Protein AF-A0A4V1C6K8-F1 (afdb_monomer)

Structure (mmCIF, N/CA/C/O backbone):
data_AF-A0A4V1C6K8-F1
#
_entry.id   AF-A0A4V1C6K8-F1
#
loop_
_atom_site.group_PDB
_atom_site.id
_atom_site.type_symbol
_atom_site.label_atom_id
_atom_site.label_alt_id
_atom_site.label_comp_id
_atom_site.label_asym_id
_atom_site.label_entity_id
_atom_site.label_seq_id
_atom_site.pdbx_PDB_ins_code
_atom_site.Cartn_x
_atom_site.Cartn_y
_atom_site.Cartn_z
_atom_site.occupancy
_atom_site.B_iso_or_equiv
_atom_site.auth_seq_id
_atom_site.auth_comp_id
_atom_site.auth_asym_id
_atom_site.auth_atom_id
_atom_site.pdbx_PDB_model_num
ATOM 1 N N . MET A 1 1 ? -23.315 -20.788 32.330 1.00 31.44 1 MET A N 1
ATOM 2 C CA . MET A 1 1 ? -22.504 -19.556 32.264 1.00 31.44 1 MET A CA 1
ATOM 3 C C . MET A 1 1 ? -21.170 -19.835 32.943 1.00 31.44 1 MET A C 1
ATOM 5 O O . MET A 1 1 ? -21.114 -19.847 34.163 1.00 31.44 1 MET A O 1
ATOM 9 N N . LYS A 1 2 ? -20.136 -20.215 32.187 1.00 25.20 2 LYS A N 1
ATOM 10 C CA . LYS A 1 2 ? -18.790 -20.486 32.715 1.00 25.20 2 LYS A CA 1
ATOM 11 C C . LYS A 1 2 ? -17.788 -19.683 31.887 1.00 25.20 2 LYS A C 1
ATOM 13 O O . LYS A 1 2 ? -17.737 -19.878 30.680 1.00 25.20 2 LYS A O 1
ATOM 18 N N . ASN A 1 3 ? -17.074 -18.797 32.579 1.00 26.44 3 ASN A N 1
ATOM 19 C CA . ASN A 1 3 ? -15.791 -18.166 32.264 1.00 26.44 3 ASN A CA 1
ATOM 20 C C . ASN A 1 3 ? -15.519 -17.837 30.789 1.00 26.44 3 ASN A C 1
ATOM 22 O O . ASN A 1 3 ? -14.914 -18.626 30.067 1.00 26.44 3 ASN A O 1
ATOM 26 N N . ILE A 1 4 ? -15.875 -16.614 30.398 1.00 30.98 4 ILE A N 1
ATOM 27 C CA . ILE A 1 4 ? -15.108 -15.877 29.389 1.00 30.98 4 ILE A CA 1
ATOM 28 C C . ILE A 1 4 ? -13.794 -15.484 30.089 1.00 30.98 4 ILE A C 1
ATOM 30 O O . ILE A 1 4 ? -13.875 -14.956 31.202 1.00 30.98 4 ILE A O 1
ATOM 34 N N . PRO A 1 5 ? -12.605 -15.786 29.537 1.00 31.00 5 PRO A N 1
ATOM 35 C CA . PRO A 1 5 ? -11.350 -15.312 30.107 1.00 31.00 5 PRO A CA 1
ATOM 36 C C . PRO A 1 5 ? -11.390 -13.787 30.18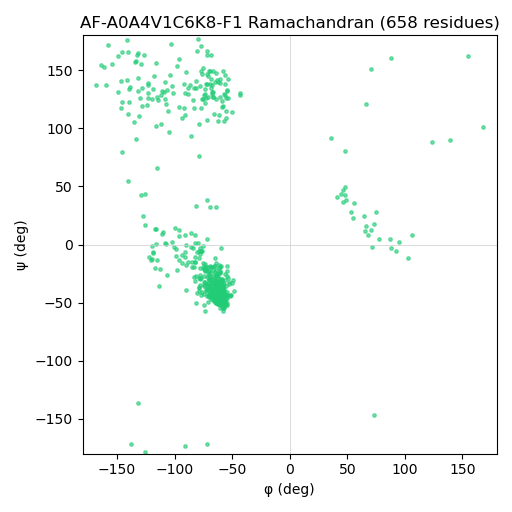1 1.00 31.00 5 PRO A C 1
ATOM 38 O O . PRO A 1 5 ? -11.749 -13.122 29.210 1.00 31.00 5 PRO A O 1
ATOM 41 N N . SER A 1 6 ? -11.078 -13.243 31.351 1.00 34.66 6 SER A N 1
ATOM 42 C CA . SER A 1 6 ? -10.993 -11.808 31.563 1.00 34.66 6 SER A CA 1
ATOM 43 C C . SER A 1 6 ? -9.959 -11.204 30.617 1.00 34.66 6 SER A C 1
ATOM 45 O O . SER A 1 6 ? -8.796 -11.615 30.607 1.00 34.66 6 SER A O 1
ATOM 47 N N . ALA A 1 7 ? -10.391 -10.229 29.815 1.00 37.03 7 ALA A N 1
ATOM 48 C CA . ALA A 1 7 ? -9.500 -9.399 29.021 1.00 37.03 7 ALA A CA 1
ATOM 49 C C . ALA A 1 7 ? -8.510 -8.729 29.981 1.00 37.03 7 ALA A C 1
ATOM 51 O O . ALA A 1 7 ? -8.875 -7.845 30.760 1.00 37.03 7 ALA A O 1
ATOM 52 N N . ARG A 1 8 ? -7.255 -9.186 29.996 1.00 40.00 8 ARG A N 1
ATOM 53 C CA . ARG A 1 8 ? -6.224 -8.529 30.800 1.00 40.00 8 ARG A CA 1
ATOM 54 C C . ARG A 1 8 ? -5.971 -7.156 30.176 1.00 40.00 8 ARG A C 1
ATOM 56 O O . ARG A 1 8 ? -5.646 -7.105 28.993 1.00 40.00 8 ARG A O 1
ATOM 63 N N . PRO A 1 9 ? -5.957 -6.052 30.937 1.00 46.31 9 PRO A N 1
ATOM 64 C CA . PRO A 1 9 ? -5.436 -4.777 30.443 1.00 46.31 9 PRO A CA 1
ATOM 65 C C . PRO A 1 9 ? -3.894 -4.805 30.324 1.00 46.31 9 PRO A C 1
ATOM 67 O O . PRO A 1 9 ? -3.211 -3.852 30.666 1.00 46.31 9 PRO A O 1
ATOM 70 N N . ALA A 1 10 ? -3.281 -5.909 29.895 1.00 61.94 10 ALA A N 1
ATOM 71 C CA . ALA A 1 10 ? -1.832 -6.118 29.965 1.00 61.94 10 ALA A CA 1
ATOM 72 C C . ALA A 1 10 ? -1.034 -5.465 28.819 1.00 61.94 10 ALA A C 1
ATOM 74 O O . ALA A 1 10 ? 0.181 -5.611 28.789 1.00 61.94 10 ALA A O 1
ATOM 75 N N . THR A 1 11 ? -1.685 -4.752 27.896 1.00 85.75 11 THR A N 1
ATOM 76 C CA . THR A 1 11 ? -1.041 -4.225 26.679 1.00 85.75 11 THR A CA 1
ATOM 77 C C . THR A 1 11 ? -0.628 -2.755 26.755 1.00 85.75 11 THR A C 1
ATOM 79 O O . THR A 1 11 ? -0.024 -2.262 25.807 1.00 85.75 11 THR A O 1
ATOM 82 N N . GLN A 1 12 ? -0.934 -2.045 27.851 1.00 93.44 12 GLN A N 1
ATOM 83 C CA . GLN A 1 12 ? -0.450 -0.672 28.027 1.00 93.44 12 GLN A CA 1
ATOM 84 C C . GLN A 1 12 ? 1.072 -0.676 28.178 1.00 93.44 12 GLN A C 1
ATOM 86 O O . GLN A 1 12 ? 1.595 -1.372 29.052 1.00 93.44 12 GLN A O 1
ATOM 91 N N . ALA A 1 13 ? 1.763 0.116 27.363 1.00 93.81 13 ALA A N 1
ATOM 92 C CA . ALA A 1 13 ? 3.201 0.304 27.477 1.00 93.81 13 ALA A CA 1
ATOM 93 C C . ALA A 1 13 ? 3.577 1.069 28.760 1.00 93.81 13 ALA A C 1
ATOM 95 O O . ALA A 1 13 ? 2.744 1.719 29.398 1.00 93.81 13 ALA A O 1
ATOM 96 N N . GLU A 1 14 ? 4.854 1.004 29.145 1.00 93.75 14 GLU A N 1
ATOM 97 C CA . GLU A 1 14 ? 5.368 1.673 30.352 1.00 93.75 14 GLU A CA 1
ATOM 98 C C . GLU A 1 14 ? 5.187 3.198 30.313 1.00 93.75 14 GLU A C 1
ATOM 100 O O . GLU A 1 14 ? 4.964 3.825 31.349 1.00 93.75 14 GLU A O 1
ATOM 105 N N . ASP A 1 15 ? 5.226 3.785 29.116 1.00 93.94 15 ASP A N 1
ATOM 106 C CA . ASP A 1 15 ? 4.991 5.209 28.872 1.00 93.94 15 ASP A CA 1
ATOM 107 C C . ASP A 1 15 ? 3.499 5.588 28.849 1.00 93.94 15 ASP A C 1
ATOM 109 O O . ASP A 1 15 ? 3.160 6.747 28.624 1.00 93.94 15 ASP A O 1
ATOM 113 N N . GLY A 1 16 ? 2.604 4.622 29.068 1.00 96.06 16 GLY A N 1
ATOM 114 C CA . GLY A 1 16 ? 1.159 4.801 29.070 1.00 96.06 16 GLY A CA 1
ATOM 115 C C . GLY A 1 16 ? 0.476 4.663 27.709 1.00 96.06 16 GLY A C 1
ATOM 116 O O . GLY A 1 16 ? -0.753 4.748 27.673 1.00 96.06 16 GLY A O 1
ATOM 117 N N . SER A 1 17 ? 1.222 4.456 26.621 1.00 95.62 17 SER A N 1
ATOM 118 C CA . SER A 1 17 ? 0.681 4.371 25.259 1.00 95.62 17 SER A CA 1
ATOM 119 C C . SER A 1 17 ? 0.089 2.996 24.919 1.00 95.62 17 SER A C 1
ATOM 121 O O . SER A 1 17 ? 0.313 1.995 25.607 1.00 95.62 17 SER A O 1
ATOM 123 N N . TRP A 1 18 ? -0.658 2.954 23.813 1.00 94.31 18 TRP A N 1
ATOM 124 C CA . TRP A 1 18 ? -1.015 1.730 23.092 1.00 94.31 18 TRP A CA 1
ATOM 125 C C . TRP A 1 18 ? -0.704 1.880 21.608 1.00 94.31 18 TRP A C 1
ATOM 127 O O . TRP A 1 18 ? -0.731 2.986 21.075 1.00 94.31 18 TRP A O 1
ATOM 137 N N . ALA A 1 19 ? -0.493 0.741 20.941 1.00 89.56 19 ALA A N 1
ATOM 138 C CA . ALA A 1 19 ? -0.381 0.641 19.485 1.00 89.56 19 ALA A CA 1
ATOM 139 C C . ALA A 1 19 ? 0.703 1.552 18.871 1.00 89.56 19 ALA A C 1
ATOM 141 O O . ALA A 1 19 ? 0.539 2.082 17.771 1.00 89.56 19 ALA A O 1
ATOM 142 N N . TYR A 1 20 ? 1.820 1.734 19.584 1.00 89.62 20 TYR A N 1
ATOM 143 C CA . TYR A 1 20 ? 2.997 2.396 19.032 1.00 89.62 20 TYR A CA 1
ATOM 144 C C . TYR A 1 20 ? 3.434 1.708 17.732 1.00 89.62 20 TYR A C 1
ATOM 146 O O . TYR A 1 20 ? 3.556 0.483 17.684 1.00 89.62 20 TYR A O 1
ATOM 154 N N . HIS A 1 21 ? 3.707 2.507 16.701 1.00 90.62 21 HIS A N 1
ATOM 155 C CA . HIS A 1 21 ? 4.254 2.031 15.439 1.00 90.62 21 HIS A CA 1
ATOM 156 C C . HIS A 1 21 ? 5.449 2.903 15.022 1.00 90.62 21 HIS A C 1
ATOM 158 O O . HIS A 1 21 ? 5.326 4.131 15.014 1.00 90.62 21 HIS A O 1
ATOM 164 N N . PRO A 1 22 ? 6.597 2.313 14.635 1.00 87.69 22 PRO A N 1
ATOM 165 C CA . PRO A 1 22 ? 7.805 3.078 14.320 1.00 87.69 22 PRO A CA 1
ATOM 166 C C . PRO A 1 22 ? 7.653 3.973 13.082 1.00 87.69 22 PRO A C 1
ATOM 168 O O . PRO A 1 22 ? 8.285 5.022 13.006 1.00 87.69 22 PRO A O 1
ATOM 171 N N . GLN A 1 23 ? 6.797 3.588 12.129 1.00 87.75 23 GLN A N 1
ATOM 172 C CA . GLN A 1 23 ? 6.580 4.338 10.883 1.00 87.75 23 GLN A CA 1
ATOM 173 C C . GLN A 1 23 ? 5.332 5.235 10.903 1.00 87.75 23 GLN A C 1
ATOM 175 O O . GLN A 1 23 ? 5.140 6.020 9.978 1.00 87.75 23 GLN A O 1
ATOM 180 N N . SER A 1 24 ? 4.462 5.127 11.918 1.00 92.00 24 SER A N 1
ATOM 181 C CA . SER A 1 24 ? 3.248 5.951 11.981 1.00 92.00 24 SER A CA 1
ATOM 182 C C . SER A 1 24 ? 2.855 6.309 13.408 1.00 92.00 24 SER A C 1
ATOM 184 O O . SER A 1 24 ? 2.496 5.450 14.212 1.00 92.00 24 SER A O 1
ATOM 186 N N . LYS A 1 25 ? 2.855 7.610 13.707 1.00 93.88 25 LYS A N 1
ATOM 187 C CA . LYS A 1 25 ? 2.428 8.126 15.014 1.00 93.88 25 LYS A CA 1
ATOM 188 C C . LYS A 1 25 ? 0.905 8.148 15.134 1.00 93.88 25 LYS A C 1
ATOM 190 O O . LYS A 1 25 ? 0.391 8.010 16.242 1.00 93.88 25 LYS A O 1
ATOM 195 N N . THR A 1 26 ? 0.188 8.244 14.010 1.00 93.62 26 THR A N 1
ATOM 196 C CA . THR A 1 26 ? -1.281 8.155 13.952 1.00 93.62 26 THR A CA 1
ATOM 197 C C . THR A 1 26 ? -1.823 6.916 14.672 1.00 93.62 26 T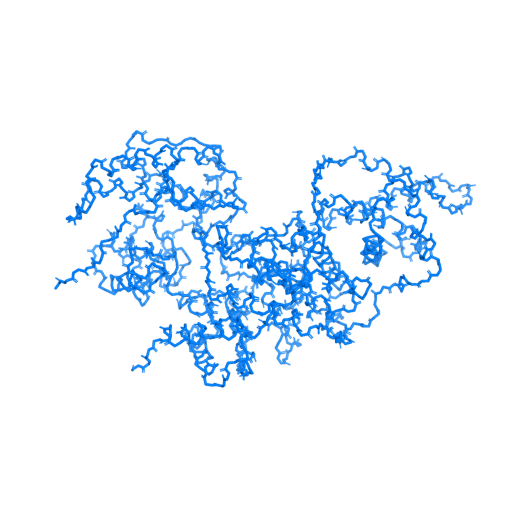HR A C 1
ATOM 199 O O . THR A 1 26 ? -2.772 7.038 15.447 1.00 93.62 26 THR A O 1
ATOM 202 N N . THR A 1 27 ? -1.204 5.743 14.485 1.00 92.12 27 THR A N 1
ATOM 203 C CA . THR A 1 27 ? -1.633 4.497 15.145 1.00 92.12 27 THR A CA 1
ATOM 204 C C . THR A 1 27 ? -1.569 4.612 16.670 1.00 92.12 27 THR A C 1
ATOM 206 O O . THR A 1 27 ? -2.526 4.248 17.355 1.00 92.12 27 THR A O 1
ATOM 209 N N . GLY A 1 28 ? -0.483 5.187 17.196 1.00 94.12 28 GLY A N 1
ATOM 210 C CA . GLY A 1 28 ? -0.308 5.404 18.632 1.00 94.12 28 GLY A CA 1
ATOM 211 C C . GLY A 1 28 ? -1.340 6.377 19.200 1.00 94.12 28 GLY A C 1
ATOM 212 O O . GLY A 1 28 ? -1.968 6.087 20.223 1.00 94.12 28 GLY A O 1
ATOM 213 N N . VAL A 1 29 ? -1.573 7.498 18.503 1.00 95.56 29 VAL A N 1
ATOM 214 C CA . VAL A 1 29 ? -2.556 8.516 18.909 1.00 95.56 29 VAL A CA 1
ATOM 215 C C . VAL A 1 29 ? -3.951 7.901 19.008 1.00 95.56 29 VAL A C 1
ATOM 217 O O . VAL A 1 29 ? -4.614 8.046 20.036 1.00 95.56 29 VAL A O 1
ATOM 220 N N . LEU A 1 30 ? -4.383 7.180 17.970 1.00 95.06 30 LEU A N 1
ATOM 221 C CA . LEU A 1 30 ? -5.696 6.536 17.930 1.00 95.06 30 LEU A CA 1
ATOM 222 C C . LEU A 1 30 ? -5.828 5.440 18.993 1.00 95.06 30 LEU A C 1
ATOM 224 O O . LEU A 1 30 ? -6.807 5.432 19.741 1.00 95.06 30 LEU A O 1
ATOM 228 N N . GLY A 1 31 ? -4.831 4.556 19.103 1.00 94.88 31 GLY A N 1
ATOM 229 C CA . GLY A 1 31 ? -4.826 3.470 20.082 1.00 94.88 31 GLY A CA 1
ATOM 230 C C . GLY A 1 31 ? -4.859 3.982 21.522 1.00 94.88 31 GLY A C 1
ATOM 231 O O . GLY A 1 31 ? -5.659 3.514 22.333 1.00 94.88 31 GLY A O 1
ATOM 232 N N . THR A 1 32 ? -4.048 4.995 21.830 1.00 97.19 32 THR A N 1
ATOM 233 C CA . THR A 1 32 ? -3.975 5.588 23.172 1.00 97.19 32 THR A CA 1
ATOM 234 C C . THR A 1 32 ? -5.249 6.361 23.515 1.00 97.19 32 THR A C 1
ATOM 236 O O . THR A 1 32 ? -5.759 6.224 24.627 1.00 97.19 32 THR A O 1
ATOM 239 N N . ALA A 1 33 ? -5.813 7.127 22.573 1.00 97.12 33 ALA A N 1
ATOM 240 C CA . ALA A 1 33 ? -7.071 7.843 22.786 1.00 97.12 33 ALA A CA 1
ATOM 241 C C . ALA A 1 33 ? -8.250 6.886 23.024 1.00 97.12 33 ALA A C 1
ATOM 243 O O . ALA A 1 33 ? -9.024 7.085 23.963 1.00 97.12 33 ALA A O 1
ATOM 244 N N . ALA A 1 34 ? -8.365 5.822 22.222 1.00 96.44 34 ALA A N 1
ATOM 245 C CA . ALA A 1 34 ? -9.405 4.810 22.385 1.00 96.44 34 ALA A CA 1
ATOM 246 C C . ALA A 1 34 ? -9.254 4.037 23.708 1.00 96.44 34 ALA A C 1
ATOM 248 O O . ALA A 1 34 ? -10.234 3.872 24.438 1.00 96.44 34 ALA A O 1
ATOM 249 N N . GLY A 1 35 ? -8.029 3.623 24.057 1.00 96.19 35 GLY A N 1
ATOM 250 C CA . GLY A 1 35 ? -7.730 2.950 25.324 1.00 96.19 35 GLY A CA 1
ATOM 251 C C . GLY A 1 35 ? -8.043 3.822 26.543 1.00 96.19 35 GLY A C 1
ATOM 252 O O . GLY A 1 35 ? -8.692 3.363 27.485 1.00 96.19 35 GLY A O 1
ATOM 253 N N . LEU A 1 36 ? -7.662 5.103 26.506 1.00 97.75 36 LEU A N 1
ATOM 254 C CA . LEU A 1 36 ? -7.988 6.074 27.552 1.00 97.75 36 LEU A CA 1
ATOM 255 C C . LEU A 1 36 ? -9.506 6.245 27.715 1.00 97.75 36 LEU A C 1
ATOM 257 O O . LEU A 1 36 ? -10.004 6.201 28.840 1.00 97.75 36 LEU A O 1
ATOM 261 N N . LEU A 1 37 ? -10.245 6.393 26.610 1.00 97.56 37 LEU A N 1
ATOM 262 C CA . LEU A 1 37 ? -11.702 6.543 26.639 1.00 97.56 37 LEU A CA 1
ATOM 263 C C . LEU A 1 37 ? -12.382 5.308 27.244 1.00 97.56 37 LEU A C 1
ATOM 265 O O . LEU A 1 37 ? -13.271 5.443 28.087 1.00 97.56 37 LEU A O 1
ATOM 269 N N . ALA A 1 38 ? -11.938 4.110 26.856 1.00 95.56 38 ALA A N 1
ATOM 270 C CA . ALA A 1 38 ? -12.448 2.857 27.401 1.00 95.56 38 ALA A CA 1
ATOM 271 C C . ALA A 1 38 ? -12.204 2.750 28.916 1.00 95.56 38 ALA A C 1
ATOM 273 O O . ALA A 1 38 ? -13.120 2.401 29.660 1.00 95.56 38 ALA A O 1
ATOM 274 N N . LEU A 1 39 ? -11.004 3.107 29.395 1.00 95.75 39 LEU A N 1
ATOM 275 C CA . LEU A 1 39 ? -10.683 3.091 30.826 1.00 95.75 39 LEU A CA 1
ATOM 276 C C . LEU A 1 39 ? -11.490 4.122 31.625 1.00 95.75 39 LEU A C 1
ATOM 278 O O . LEU A 1 39 ? -11.949 3.803 32.722 1.00 95.75 39 LEU A O 1
ATOM 282 N N . LEU A 1 40 ? -11.689 5.332 31.092 1.00 96.62 40 LEU A N 1
ATOM 283 C CA . LEU A 1 40 ? -12.519 6.363 31.728 1.00 96.62 40 LEU A CA 1
ATOM 284 C C . LEU A 1 40 ? -13.968 5.889 31.887 1.00 96.62 40 LEU A C 1
ATOM 286 O O . LEU A 1 40 ? -14.522 5.959 32.987 1.00 96.62 40 LEU A O 1
ATOM 290 N N . LYS A 1 41 ? -14.555 5.337 30.819 1.00 94.75 41 LYS A N 1
ATOM 291 C CA . LYS A 1 41 ? -15.912 4.774 30.853 1.00 94.75 41 LYS A CA 1
ATOM 292 C C . LYS A 1 41 ? -16.013 3.594 31.818 1.00 94.75 41 LYS A C 1
ATOM 294 O O . LYS A 1 41 ? -16.924 3.568 32.638 1.00 94.75 41 LYS A O 1
ATOM 299 N N . HIS A 1 42 ? -15.054 2.670 31.791 1.00 93.75 42 HIS A N 1
ATOM 300 C CA . HIS A 1 42 ? -15.034 1.523 32.700 1.00 93.75 42 HIS A CA 1
ATOM 301 C C . HIS A 1 42 ? -14.890 1.935 34.175 1.00 93.75 42 HIS A C 1
ATOM 303 O O . HIS A 1 42 ? -15.542 1.368 35.047 1.00 93.75 42 HIS A O 1
ATOM 309 N N . LEU A 1 43 ? -14.075 2.951 34.482 1.00 94.00 43 LEU A N 1
ATOM 310 C CA . LEU A 1 43 ? -13.939 3.461 35.850 1.00 94.00 43 LEU A CA 1
ATOM 311 C C . LEU A 1 43 ? -15.256 4.049 36.383 1.00 94.00 43 LEU A C 1
ATOM 313 O O . LEU A 1 43 ? -15.534 3.944 37.579 1.00 94.00 43 LEU A O 1
ATOM 317 N N . LYS A 1 44 ? -16.040 4.683 35.506 1.00 93.25 44 LYS A N 1
ATOM 318 C CA . LYS A 1 44 ? -17.357 5.250 35.817 1.00 93.25 44 LYS A CA 1
ATOM 319 C C . LYS A 1 44 ? -18.421 4.158 35.955 1.00 93.25 44 LYS A C 1
ATOM 321 O O . LYS A 1 44 ? -19.214 4.198 36.892 1.00 93.25 44 LYS A O 1
ATOM 326 N N . GLU A 1 45 ? -18.397 3.174 35.059 1.00 92.75 45 GLU A N 1
ATOM 327 C CA . GLU A 1 45 ? -19.351 2.067 34.978 1.00 92.75 45 GLU A CA 1
ATOM 328 C C . GLU A 1 45 ? -18.605 0.728 34.799 1.00 92.75 45 GLU A C 1
ATOM 330 O O . GLU A 1 45 ? -18.333 0.296 33.679 1.00 92.75 45 GLU A O 1
ATOM 335 N N . PRO A 1 46 ? -18.251 0.034 35.898 1.00 86.56 46 PRO A N 1
ATOM 336 C CA . PRO A 1 46 ? -17.397 -1.154 35.830 1.00 86.56 46 PRO A CA 1
ATOM 337 C C . PRO A 1 46 ? -18.111 -2.435 35.367 1.00 86.56 46 PRO A C 1
ATOM 339 O O . PRO A 1 46 ? -17.450 -3.447 35.164 1.00 86.56 46 PRO A O 1
ATOM 342 N N . PHE A 1 47 ? -19.444 -2.428 35.225 1.00 83.31 47 PHE A N 1
ATOM 343 C CA . PHE A 1 47 ? -20.264 -3.562 34.751 1.00 83.31 47 PHE A CA 1
ATOM 344 C C . PHE A 1 47 ? -19.912 -4.934 35.360 1.00 83.31 47 PHE A C 1
ATOM 346 O O . PHE A 1 47 ? -19.867 -5.946 34.671 1.00 83.31 47 PHE A O 1
ATOM 353 N N . GLN A 1 48 ? -19.685 -4.974 36.676 1.00 83.38 48 GLN A N 1
ATOM 354 C CA . GLN A 1 48 ? -19.308 -6.181 37.431 1.00 83.38 48 GLN A CA 1
ATOM 355 C C . GLN A 1 48 ? -17.934 -6.790 37.076 1.00 83.38 48 GLN A C 1
ATOM 357 O O . GLN A 1 48 ? -17.611 -7.882 37.542 1.00 83.38 48 GLN A O 1
ATOM 362 N N . ILE A 1 49 ? -17.100 -6.086 36.308 1.00 81.88 49 ILE A N 1
ATOM 363 C CA . ILE A 1 49 ? -15.727 -6.485 35.989 1.00 81.88 49 ILE A CA 1
ATOM 364 C C . ILE A 1 49 ? -14.796 -5.831 37.018 1.00 81.88 49 ILE A C 1
ATOM 366 O O . ILE A 1 49 ? -14.611 -4.616 37.021 1.00 81.88 49 ILE A O 1
ATOM 370 N N . TYR A 1 50 ? -14.226 -6.640 37.916 1.00 81.50 50 TYR A N 1
ATOM 371 C CA . TYR A 1 50 ? -13.395 -6.169 39.038 1.00 81.50 50 TYR A CA 1
ATOM 372 C C . TYR A 1 50 ? -12.012 -6.827 39.093 1.00 81.50 50 TYR A C 1
ATOM 374 O O . TYR A 1 50 ? -11.335 -6.764 40.119 1.00 81.50 50 TYR A O 1
ATOM 382 N N . ASP A 1 51 ? -11.581 -7.448 37.993 1.00 83.69 51 ASP A N 1
ATOM 383 C CA . ASP A 1 51 ? -10.286 -8.135 37.907 1.00 83.69 51 ASP A CA 1
ATOM 384 C C . ASP A 1 51 ? -9.098 -7.189 38.143 1.00 83.69 51 ASP A C 1
ATOM 386 O O . ASP A 1 51 ? -8.025 -7.616 38.569 1.00 83.69 51 ASP A O 1
ATOM 390 N N . VAL A 1 52 ? -9.293 -5.888 37.898 1.00 86.00 52 VAL A N 1
ATOM 391 C CA . VAL A 1 52 ? -8.308 -4.835 38.149 1.00 86.00 52 VAL A CA 1
ATOM 392 C C . VAL A 1 52 ? -8.891 -3.784 39.084 1.00 86.00 52 VAL A C 1
ATOM 394 O O . VAL A 1 52 ? -9.990 -3.275 38.880 1.00 86.00 52 VAL A O 1
ATOM 397 N N . SER A 1 53 ? -8.134 -3.442 40.130 1.00 91.31 53 SER A N 1
ATOM 398 C CA . SER A 1 53 ? -8.580 -2.465 41.126 1.00 91.31 53 SER A CA 1
ATOM 399 C C . SER A 1 53 ? -8.774 -1.072 40.520 1.00 91.31 53 SER A C 1
ATOM 401 O O . SER A 1 53 ? -8.001 -0.637 39.665 1.00 91.31 53 SER A O 1
ATOM 403 N N . SER A 1 54 ? -9.736 -0.305 41.039 1.00 92.31 54 SER A N 1
ATOM 404 C CA . SER A 1 54 ? -9.982 1.069 40.581 1.00 92.31 54 SER A CA 1
ATOM 405 C C . SER A 1 54 ? -8.761 1.987 40.729 1.00 92.31 54 SER A C 1
ATOM 407 O O . SER A 1 54 ? -8.596 2.910 39.938 1.00 92.31 54 SER A O 1
ATOM 409 N N . ASN A 1 55 ? -7.887 1.743 41.713 1.00 95.00 55 ASN A N 1
ATOM 410 C CA . ASN A 1 55 ? -6.642 2.502 41.878 1.00 95.00 55 ASN A CA 1
ATOM 411 C C . ASN A 1 55 ? -5.660 2.243 40.732 1.00 95.00 55 ASN A C 1
ATOM 413 O O . ASN A 1 55 ? -5.049 3.179 40.221 1.00 95.00 55 ASN A O 1
ATOM 417 N N . GLU A 1 56 ? -5.546 0.988 40.302 1.00 94.00 56 GLU A N 1
ATOM 418 C CA . GLU A 1 56 ? -4.717 0.622 39.156 1.00 94.00 56 GLU A CA 1
ATOM 419 C C . GLU A 1 56 ? -5.290 1.207 37.857 1.00 94.00 56 GLU A C 1
ATOM 421 O O . GLU A 1 56 ? -4.550 1.795 37.074 1.00 94.00 56 GLU A O 1
ATOM 426 N N . ILE A 1 57 ? -6.614 1.169 37.667 1.00 94.50 57 ILE A N 1
ATOM 427 C CA . ILE A 1 57 ? -7.269 1.834 36.528 1.00 94.50 57 ILE A CA 1
ATOM 428 C C . ILE A 1 57 ? -6.983 3.346 36.522 1.00 94.50 57 ILE A C 1
ATOM 430 O O . ILE A 1 57 ? -6.594 3.890 35.491 1.00 94.50 57 ILE A O 1
ATOM 434 N N . ARG A 1 58 ? -7.085 4.032 37.672 1.00 96.12 58 ARG A N 1
ATOM 435 C CA . ARG A 1 58 ? -6.748 5.466 37.789 1.00 96.12 58 ARG A CA 1
ATOM 436 C C . ARG A 1 58 ? -5.290 5.758 37.435 1.00 96.12 58 ARG A C 1
ATOM 438 O O . ARG A 1 58 ? -5.023 6.738 36.744 1.00 96.12 58 ARG A O 1
ATOM 445 N N . LYS A 1 59 ? -4.353 4.913 37.874 1.00 96.56 59 LYS A N 1
ATOM 446 C CA . LYS A 1 59 ? -2.930 5.037 37.521 1.00 96.56 59 LYS A CA 1
ATOM 447 C C . LYS A 1 59 ? -2.726 4.934 36.007 1.00 96.56 59 LYS A C 1
ATOM 449 O O . LYS A 1 59 ? -2.027 5.757 35.423 1.00 96.56 59 LYS A O 1
ATOM 454 N N . ARG A 1 60 ? -3.370 3.958 35.371 1.00 96.38 60 ARG A N 1
ATOM 455 C CA . ARG A 1 60 ? -3.298 3.724 33.922 1.00 96.38 60 ARG A CA 1
ATOM 456 C C . ARG A 1 60 ? -3.900 4.868 33.115 1.00 96.38 60 ARG A C 1
ATOM 458 O O . ARG A 1 60 ? -3.298 5.279 32.128 1.00 96.38 60 ARG A O 1
ATOM 465 N N . ILE A 1 61 ? -5.023 5.425 33.573 1.00 97.44 61 ILE A N 1
ATOM 466 C CA . ILE A 1 61 ? -5.639 6.641 33.015 1.00 97.44 61 ILE A CA 1
ATOM 467 C C . ILE A 1 61 ? -4.668 7.823 33.086 1.00 97.44 61 ILE A C 1
ATOM 469 O O . ILE A 1 61 ? -4.509 8.536 32.097 1.00 97.44 61 ILE A O 1
ATOM 473 N N . ALA A 1 62 ? -3.994 8.026 34.223 1.00 97.38 62 ALA A N 1
ATOM 474 C CA . ALA A 1 62 ? -3.037 9.120 34.380 1.00 97.38 62 ALA A CA 1
ATOM 475 C C . ALA A 1 62 ? -1.851 8.990 33.406 1.00 97.38 62 ALA A C 1
ATOM 477 O O . ALA A 1 62 ? -1.516 9.959 32.726 1.00 97.38 62 ALA A O 1
ATOM 478 N N . LEU A 1 63 ? -1.273 7.789 33.281 1.00 97.88 63 LEU A N 1
ATOM 479 C CA . LEU A 1 63 ? -0.191 7.512 32.327 1.00 97.88 63 LEU A CA 1
ATOM 480 C C . LEU A 1 63 ? -0.644 7.714 30.875 1.00 97.88 63 LEU A C 1
ATOM 482 O O . LEU A 1 63 ? 0.016 8.411 30.112 1.00 97.88 63 LEU A O 1
ATOM 486 N N . ALA A 1 64 ? -1.804 7.166 30.509 1.00 98.00 64 ALA A N 1
ATOM 487 C CA . ALA A 1 64 ? -2.377 7.295 29.172 1.00 98.00 64 ALA A CA 1
ATOM 488 C C . ALA A 1 64 ? -2.677 8.750 28.795 1.00 98.00 64 ALA A C 1
ATOM 490 O O . ALA A 1 64 ? -2.449 9.160 27.661 1.00 98.00 64 ALA A O 1
ATOM 491 N N . THR A 1 65 ? -3.162 9.540 29.753 1.00 97.81 65 THR A N 1
ATOM 492 C CA . THR A 1 65 ? -3.445 10.966 29.560 1.00 97.81 65 THR A CA 1
ATOM 493 C C . THR A 1 65 ? -2.174 11.742 29.234 1.00 97.81 65 THR A C 1
ATOM 495 O O . THR A 1 65 ? -2.176 12.558 28.313 1.00 97.81 65 THR A O 1
ATOM 498 N N . GLU A 1 66 ? -1.093 11.497 29.976 1.00 96.94 66 GLU A N 1
ATOM 499 C CA . GLU A 1 66 ? 0.186 12.164 29.728 1.00 96.94 66 GLU A CA 1
ATOM 500 C C . GLU A 1 66 ? 0.797 11.712 28.399 1.00 96.94 66 GLU A C 1
ATOM 502 O O . GLU A 1 66 ? 1.183 12.542 27.575 1.00 96.94 66 GLU A O 1
ATOM 507 N N . SER A 1 67 ? 0.775 10.404 28.138 1.00 97.38 67 SER A N 1
ATOM 508 C CA . SER A 1 67 ? 1.227 9.829 26.872 1.00 97.38 67 SER A CA 1
ATOM 509 C C . SER A 1 67 ? 0.496 10.436 25.676 1.00 97.38 67 SER A C 1
ATOM 511 O O . SER A 1 67 ? 1.131 10.900 24.731 1.00 97.38 67 SER A O 1
ATOM 513 N N . LEU A 1 68 ? -0.838 10.517 25.728 1.00 97.75 68 LEU A N 1
ATOM 514 C CA . LEU A 1 68 ? -1.645 11.070 24.643 1.00 97.75 68 LEU A CA 1
ATOM 515 C C . LEU A 1 68 ? -1.303 12.540 24.366 1.00 97.75 68 LEU A C 1
ATOM 517 O O . LEU A 1 68 ? -1.219 12.933 23.204 1.00 97.75 68 LEU A O 1
ATOM 521 N N . LYS A 1 69 ? -1.057 13.354 25.401 1.00 96.50 69 LYS A N 1
ATOM 522 C CA . LYS A 1 69 ? -0.626 14.752 25.223 1.00 96.50 69 LYS A CA 1
ATOM 523 C C . LYS A 1 69 ? 0.713 14.841 24.493 1.00 96.50 69 LYS A C 1
ATOM 525 O O . LYS A 1 69 ? 0.842 15.632 23.559 1.00 96.50 69 LYS A O 1
ATOM 530 N N . ILE A 1 70 ? 1.685 14.015 24.886 1.00 96.56 70 ILE A N 1
ATOM 531 C CA . ILE A 1 70 ? 3.006 13.950 24.246 1.00 96.56 70 ILE A CA 1
ATOM 532 C C . ILE A 1 70 ? 2.875 13.490 22.792 1.00 96.56 70 ILE A C 1
ATOM 534 O O . ILE A 1 70 ? 3.476 14.086 21.897 1.00 96.56 70 ILE A O 1
ATOM 538 N N . GLN A 1 71 ? 2.076 12.455 22.539 1.00 96.75 71 GLN A N 1
ATOM 539 C CA . GLN A 1 71 ? 1.859 11.926 21.196 1.00 96.75 71 GLN A CA 1
ATOM 540 C C . GLN A 1 71 ? 1.194 12.962 20.287 1.00 96.75 71 GLN A C 1
ATOM 542 O O . GLN A 1 71 ? 1.710 13.218 19.204 1.00 96.75 71 GLN A O 1
ATOM 547 N N . LEU A 1 72 ? 0.125 13.626 20.744 1.00 96.44 72 LEU A N 1
ATOM 548 C CA . LEU A 1 72 ? -0.545 14.694 19.996 1.00 96.44 72 LEU A CA 1
ATOM 549 C C . LEU A 1 72 ? 0.403 15.859 19.688 1.00 96.44 72 LEU A C 1
ATOM 551 O O . LEU A 1 72 ? 0.409 16.357 18.564 1.00 96.44 72 LEU A O 1
ATOM 555 N N . HIS A 1 73 ? 1.229 16.279 20.652 1.00 96.06 73 HIS A N 1
ATOM 556 C CA . HIS A 1 73 ? 2.202 17.354 20.440 1.00 96.06 73 HIS A CA 1
ATOM 557 C C . HIS A 1 73 ? 3.226 17.012 19.347 1.00 96.06 73 HIS A C 1
ATOM 559 O O . HIS A 1 73 ? 3.613 17.883 18.572 1.00 96.06 73 HIS A O 1
ATOM 565 N N . ASN A 1 74 ? 3.629 15.743 19.265 1.00 95.25 74 ASN A N 1
ATOM 566 C CA . ASN A 1 74 ? 4.630 15.254 18.318 1.00 95.25 74 ASN A CA 1
ATOM 567 C C . ASN A 1 74 ? 4.030 14.653 17.034 1.00 95.25 74 ASN A C 1
ATOM 569 O O . ASN A 1 74 ? 4.769 14.057 16.244 1.00 95.25 74 ASN A O 1
ATOM 573 N N . TRP A 1 75 ? 2.715 14.764 16.832 1.00 94.69 75 TRP A N 1
ATOM 574 C CA . TRP A 1 75 ? 2.010 14.131 15.722 1.00 94.69 75 TRP A CA 1
ATOM 575 C C . TRP A 1 75 ? 2.195 14.918 14.419 1.00 94.69 75 TRP A C 1
ATOM 577 O O . TRP A 1 75 ? 1.575 15.960 14.210 1.00 94.69 75 TRP A O 1
ATOM 587 N N . ASP A 1 76 ? 3.058 14.411 13.538 1.00 92.06 76 ASP A N 1
ATOM 588 C CA . ASP A 1 76 ? 3.469 15.056 12.283 1.00 92.06 76 ASP A CA 1
ATOM 589 C C . ASP A 1 76 ? 3.125 14.246 11.021 1.00 92.06 76 ASP A C 1
ATOM 591 O O . ASP A 1 76 ? 3.260 14.760 9.912 1.00 92.06 76 ASP A O 1
ATOM 595 N N . ASP A 1 77 ? 2.630 13.013 11.161 1.00 91.50 77 ASP A N 1
ATOM 596 C CA . ASP A 1 77 ? 2.308 12.126 10.036 1.00 91.50 77 ASP A CA 1
ATOM 597 C C . ASP A 1 77 ? 0.811 12.074 9.688 1.00 91.50 77 ASP A C 1
ATOM 599 O O . ASP A 1 77 ? 0.446 11.446 8.694 1.00 91.50 77 ASP A O 1
ATOM 603 N N . ALA A 1 78 ? -0.038 12.779 10.444 1.00 86.69 78 ALA A N 1
ATOM 604 C CA . ALA A 1 78 ? -1.502 12.763 10.370 1.00 86.69 78 ALA A CA 1
ATOM 605 C C . ALA A 1 78 ? -2.086 12.915 8.952 1.00 86.69 78 ALA A C 1
ATOM 607 O O . ALA A 1 78 ? -3.064 12.264 8.590 1.00 86.69 78 ALA A O 1
ATOM 608 N N . GLN A 1 79 ? -1.482 13.787 8.139 1.00 83.75 79 GLN A N 1
ATOM 609 C CA . GLN A 1 79 ? -1.922 14.057 6.766 1.00 83.75 79 GLN A CA 1
ATOM 610 C C . GLN A 1 79 ? -1.287 13.112 5.737 1.00 83.75 79 GLN A C 1
ATOM 612 O O . GLN A 1 79 ? -1.727 13.073 4.593 1.00 83.75 79 GLN A O 1
ATOM 617 N N . SER A 1 80 ? -0.228 12.397 6.122 1.00 80.19 80 SER A N 1
ATOM 618 C CA . SER A 1 80 ? 0.644 11.656 5.208 1.00 80.19 80 SER A CA 1
ATOM 619 C C . SER A 1 80 ? 0.458 10.140 5.249 1.00 80.19 80 SER A C 1
ATOM 621 O O . SER A 1 80 ? 0.729 9.492 4.243 1.00 80.19 80 SER A O 1
ATOM 623 N N . THR A 1 81 ? 0.001 9.577 6.375 1.00 75.62 81 THR A N 1
ATOM 624 C CA . THR A 1 81 ? -0.217 8.126 6.542 1.00 75.62 81 THR A CA 1
ATOM 625 C C . THR A 1 81 ? -1.652 7.684 6.237 1.00 75.62 81 THR A C 1
ATOM 627 O O . THR A 1 81 ? -1.897 6.492 6.131 1.00 75.62 81 THR A O 1
ATOM 630 N N . ASN A 1 82 ? -2.579 8.635 6.036 1.00 76.50 82 ASN A N 1
ATOM 631 C CA . ASN A 1 82 ? -3.951 8.455 5.521 1.00 76.50 82 ASN A CA 1
ATOM 632 C C . ASN A 1 82 ? -4.719 7.221 6.052 1.00 76.50 82 ASN A C 1
ATOM 634 O O . ASN A 1 82 ? -5.420 6.557 5.289 1.00 76.50 82 ASN A O 1
ATOM 638 N N . HIS A 1 83 ? -4.598 6.924 7.353 1.00 87.69 83 HIS A N 1
ATOM 639 C CA . HIS A 1 83 ? -5.339 5.837 8.009 1.00 87.69 83 HIS A CA 1
ATOM 640 C C . HIS A 1 83 ? -6.854 6.001 7.824 1.00 87.69 83 HIS A C 1
ATOM 642 O O . HIS A 1 83 ? -7.373 7.123 7.822 1.00 87.69 83 HIS A O 1
ATOM 648 N N . ILE A 1 84 ? -7.575 4.882 7.699 1.00 87.38 84 ILE A N 1
ATOM 649 C CA . ILE A 1 84 ? -9.008 4.873 7.381 1.00 87.38 84 ILE A CA 1
ATOM 650 C C . ILE A 1 84 ? -9.786 5.670 8.427 1.00 87.38 84 ILE A C 1
ATOM 652 O O . ILE A 1 84 ? -9.840 5.317 9.604 1.00 87.38 84 ILE A O 1
ATOM 656 N N . GLY A 1 85 ? -10.453 6.730 7.970 1.00 87.19 85 GLY A N 1
ATOM 657 C CA . GLY A 1 85 ? -11.356 7.523 8.795 1.00 87.19 85 GLY A CA 1
ATOM 658 C C . GLY A 1 85 ? -10.658 8.374 9.853 1.00 87.19 85 GLY A C 1
ATOM 659 O O . GLY A 1 85 ? -11.350 8.913 10.715 1.00 87.19 85 GLY A O 1
ATOM 660 N N . VAL A 1 86 ? -9.330 8.546 9.801 1.00 90.75 86 VAL A N 1
ATOM 661 C CA . VAL A 1 86 ? -8.584 9.387 10.755 1.00 90.75 86 VAL A CA 1
ATOM 662 C C . VAL A 1 86 ? -9.170 10.799 10.859 1.00 90.75 86 VAL A C 1
ATOM 664 O O . VAL A 1 86 ? -9.210 11.376 11.947 1.00 90.75 86 VAL A O 1
ATOM 667 N N . GLU A 1 87 ? -9.696 11.336 9.752 1.00 90.69 87 GLU A N 1
ATOM 668 C CA . GLU A 1 87 ? -10.300 12.663 9.697 1.00 90.69 87 GLU A CA 1
ATOM 669 C C . GLU A 1 87 ? -11.628 12.779 10.453 1.00 90.69 87 GLU A C 1
ATOM 671 O O . GLU A 1 87 ? -12.024 13.893 10.768 1.00 90.69 87 GLU A O 1
ATOM 676 N N . ILE A 1 88 ? -12.310 11.668 10.758 1.00 93.00 88 ILE A N 1
ATOM 677 C CA . ILE A 1 88 ? -13.584 11.649 11.502 1.00 93.00 88 ILE A CA 1
ATOM 678 C C . ILE A 1 88 ? -13.465 10.981 12.872 1.00 93.00 88 ILE A C 1
ATOM 680 O O . ILE A 1 88 ? -14.091 11.446 13.827 1.00 93.00 88 ILE A O 1
ATOM 684 N N . ILE A 1 89 ? -12.647 9.933 12.992 1.00 94.62 89 ILE A N 1
ATOM 685 C CA . ILE A 1 89 ? -12.459 9.166 14.224 1.00 94.62 89 ILE A CA 1
ATOM 686 C C . ILE A 1 89 ? -11.686 10.010 15.234 1.00 94.62 89 ILE A C 1
ATOM 688 O O . ILE A 1 89 ? -12.154 10.167 16.358 1.00 94.62 89 ILE A O 1
ATOM 692 N N . THR A 1 90 ? -10.559 10.618 14.845 1.00 93.81 90 THR A N 1
ATOM 693 C CA . THR A 1 90 ? -9.722 11.365 15.797 1.00 93.81 90 THR A CA 1
ATOM 694 C C . THR A 1 90 ? -10.459 12.548 16.431 1.00 93.81 90 THR A C 1
ATOM 696 O O . THR A 1 90 ? -10.495 12.612 17.661 1.00 93.81 90 THR A O 1
ATOM 699 N N . PRO A 1 91 ? -11.102 13.463 15.670 1.00 94.50 91 PRO A N 1
ATOM 700 C CA . PRO A 1 91 ? -11.850 14.566 16.280 1.00 94.50 91 PRO A CA 1
ATOM 701 C C . PRO A 1 91 ? -12.971 14.082 17.201 1.00 94.50 91 PRO A C 1
ATOM 703 O O . PRO A 1 91 ? -13.216 14.681 18.246 1.00 94.50 91 PRO A O 1
ATOM 706 N N . SER A 1 92 ? -13.636 12.984 16.833 1.00 95.69 92 SER A N 1
ATOM 707 C CA . SER A 1 92 ? -14.739 12.429 17.618 1.00 95.69 92 SER A CA 1
ATOM 708 C C . SER A 1 92 ? -14.234 11.785 18.914 1.00 95.69 92 SER A C 1
ATOM 710 O O . SER A 1 92 ? -14.766 12.090 19.976 1.00 95.69 92 SER A O 1
ATOM 712 N N . LEU A 1 93 ? -13.149 11.001 18.868 1.00 95.75 93 LEU A N 1
ATOM 713 C CA . LEU A 1 93 ? -12.503 10.431 20.057 1.00 95.75 93 LEU A CA 1
ATOM 714 C C . LEU A 1 93 ? -12.047 11.512 21.040 1.00 95.75 93 LEU A C 1
ATOM 716 O O . LEU A 1 93 ? -12.310 11.392 22.236 1.00 95.75 93 LEU A O 1
ATOM 720 N N . LEU A 1 94 ? -11.402 12.578 20.552 1.00 96.06 94 LEU A N 1
ATOM 721 C CA . LEU A 1 94 ? -10.989 13.692 21.409 1.00 96.06 94 LEU A CA 1
ATOM 722 C C . LEU A 1 94 ? -12.206 14.375 22.046 1.00 96.06 94 LEU A C 1
ATOM 724 O O . LEU A 1 94 ? -12.206 14.596 23.252 1.00 96.06 94 LEU A O 1
ATOM 728 N N . ALA A 1 95 ? -13.275 14.620 21.283 1.00 95.75 95 ALA A N 1
ATOM 729 C CA . ALA A 1 95 ? -14.510 15.180 21.828 1.00 95.75 95 ALA A CA 1
ATOM 730 C C . ALA A 1 95 ? -15.151 14.272 22.897 1.00 95.75 95 ALA A C 1
ATOM 732 O O . ALA A 1 95 ? -15.641 14.773 23.907 1.00 95.75 95 ALA A O 1
ATOM 733 N N . TYR A 1 96 ? -15.130 12.947 22.718 1.00 97.12 96 TYR A N 1
ATOM 734 C CA . TYR A 1 96 ? -15.642 12.004 23.720 1.00 97.12 96 TYR A CA 1
ATOM 735 C C . TYR A 1 96 ? -14.796 12.003 24.997 1.00 97.12 96 TYR A C 1
ATOM 737 O O . TYR A 1 96 ? -15.347 11.960 26.094 1.00 97.12 96 TYR A O 1
ATOM 745 N N . LEU A 1 97 ? -13.470 12.110 24.882 1.00 97.75 97 LEU A N 1
ATOM 746 C CA . LEU A 1 97 ? -12.583 12.257 26.040 1.00 97.75 97 LEU A CA 1
ATOM 747 C C . LEU A 1 97 ? -12.885 13.538 26.829 1.00 97.75 97 LEU A C 1
ATOM 749 O O . LEU A 1 97 ? -13.005 13.491 28.050 1.00 97.75 97 LEU A O 1
ATOM 753 N N . GLU A 1 98 ? -13.070 14.664 26.136 1.00 96.12 98 GLU A N 1
ATOM 754 C CA . GLU A 1 98 ? -13.417 15.950 26.756 1.00 96.12 98 GLU A CA 1
ATOM 755 C C . GLU A 1 98 ? -14.791 15.945 27.450 1.00 96.12 98 GLU A C 1
ATOM 757 O O . GLU A 1 98 ? -15.015 16.742 28.368 1.00 96.12 98 GLU A O 1
ATOM 762 N N . GLN A 1 99 ? -15.705 15.068 27.012 1.00 95.19 99 GLN A N 1
ATOM 763 C CA . GLN A 1 99 ? -17.014 14.838 27.634 1.00 95.19 99 GLN A CA 1
ATOM 764 C C . GLN A 1 99 ? -16.927 13.956 28.886 1.00 95.19 99 GLN A C 1
ATOM 766 O O . GLN A 1 99 ? -17.671 14.194 29.837 1.00 95.19 99 GLN A O 1
ATOM 771 N N . GLU A 1 100 ? -16.048 12.948 28.905 1.00 95.19 100 GLU A N 1
ATOM 772 C CA . GLU A 1 100 ? -15.876 12.073 30.075 1.00 95.19 100 GLU A CA 1
ATOM 773 C C . GLU A 1 100 ? -15.047 12.726 31.192 1.00 95.19 100 GLU A C 1
ATOM 775 O O . GLU A 1 100 ? -15.292 12.450 32.367 1.00 95.19 100 GLU A O 1
ATOM 780 N N . ASP A 1 101 ? -14.110 13.621 30.862 1.00 93.69 101 ASP A N 1
ATOM 781 C CA . ASP A 1 101 ? -13.366 14.420 31.842 1.00 93.69 101 ASP A CA 1
ATOM 782 C C . ASP A 1 101 ? -13.162 15.860 31.346 1.00 93.69 101 ASP A C 1
ATOM 784 O O . ASP A 1 101 ? -12.399 16.137 30.420 1.00 93.69 101 ASP A O 1
ATOM 788 N N . ALA A 1 102 ? -13.817 16.811 32.020 1.00 90.50 102 ALA A N 1
ATOM 789 C CA . ALA A 1 102 ? -13.758 18.231 31.682 1.00 90.50 102 ALA A CA 1
ATOM 790 C C . ALA A 1 102 ? -12.355 18.856 31.830 1.00 90.50 102 ALA A C 1
ATOM 792 O O . ALA A 1 102 ? -12.123 19.945 31.302 1.00 90.50 102 ALA A O 1
ATOM 793 N N . ASN A 1 103 ? -11.428 18.193 32.533 1.00 91.06 103 ASN A N 1
ATOM 794 C CA . ASN A 1 103 ? -10.037 18.634 32.658 1.00 91.06 103 ASN A CA 1
ATOM 795 C C . ASN A 1 103 ? -9.175 18.218 31.460 1.00 91.06 103 ASN A C 1
ATOM 797 O O . ASN A 1 103 ? -8.075 18.747 31.284 1.00 91.06 103 ASN A O 1
ATOM 801 N N . LEU A 1 104 ? -9.647 17.281 30.634 1.00 93.25 104 LEU A N 1
ATOM 802 C CA . LEU A 1 104 ? -8.983 16.935 29.387 1.00 93.25 104 LEU A CA 1
ATOM 803 C C . LEU A 1 104 ? -9.294 18.018 28.363 1.00 93.25 104 LEU A C 1
ATOM 805 O O . LEU A 1 104 ? -10.447 18.255 28.023 1.00 93.25 104 LEU A O 1
ATOM 809 N N . ARG A 1 105 ? -8.257 18.706 27.894 1.00 90.00 105 ARG A N 1
ATOM 810 C CA . ARG A 1 105 ? -8.318 19.640 26.770 1.00 90.00 105 ARG A CA 1
ATOM 811 C C . ARG A 1 105 ? -7.075 19.445 25.932 1.00 90.00 105 ARG A C 1
ATOM 813 O O . ARG A 1 105 ? -5.969 19.368 26.474 1.00 90.00 105 ARG A O 1
ATOM 820 N N . PHE A 1 106 ? -7.264 19.375 24.623 1.00 89.38 106 PHE A N 1
ATOM 821 C CA . PHE A 1 106 ? -6.185 19.063 23.698 1.00 89.38 106 PHE A CA 1
ATOM 822 C C . PHE A 1 106 ? -5.887 20.260 22.800 1.00 89.38 106 PHE A C 1
ATOM 824 O O . PHE A 1 106 ? -6.760 20.785 22.112 1.00 89.38 106 PHE A O 1
ATOM 831 N N . GLN A 1 107 ? -4.625 20.683 22.810 1.00 88.81 107 GLN A N 1
ATOM 832 C CA . GLN A 1 107 ? -4.074 21.644 21.862 1.00 88.81 107 GLN A CA 1
ATOM 833 C C . GLN A 1 107 ? -2.785 21.062 21.307 1.00 88.81 107 GLN A C 1
ATOM 835 O O . GLN A 1 107 ? -1.907 20.658 22.071 1.00 88.81 107 GLN A O 1
ATOM 840 N N . PHE A 1 108 ? -2.684 20.983 19.985 1.00 94.44 108 PHE A N 1
ATOM 841 C CA . PHE A 1 108 ? -1.556 20.331 19.333 1.00 94.44 108 PHE A CA 1
ATOM 842 C C . PHE A 1 108 ? -1.318 20.870 17.916 1.00 94.44 108 PHE A C 1
ATOM 844 O O . PHE A 1 108 ? -2.258 21.364 17.287 1.00 94.44 108 PHE A O 1
ATOM 851 N N . PRO A 1 109 ? -0.084 20.777 17.382 1.00 95.38 109 PRO A N 1
ATOM 852 C CA . PRO A 1 109 ? 0.278 21.414 16.112 1.00 95.38 109 PRO A CA 1
ATOM 853 C C . PRO A 1 109 ? -0.598 21.004 14.917 1.00 95.38 109 PRO A C 1
ATOM 855 O O . PRO A 1 109 ? -0.978 21.852 14.111 1.00 95.38 109 PRO A O 1
ATOM 858 N N . ALA A 1 110 ? -0.974 19.724 14.820 1.00 91.56 110 ALA A N 1
ATOM 859 C CA . ALA A 1 110 ? -1.764 19.196 13.703 1.00 91.56 110 ALA A CA 1
ATOM 860 C C . ALA A 1 110 ? -3.275 19.512 13.773 1.00 91.56 110 ALA A C 1
ATOM 862 O O . ALA A 1 110 ? -4.018 19.171 12.850 1.00 91.56 110 ALA A O 1
ATOM 863 N N . GLN A 1 111 ? -3.758 20.171 14.833 1.00 92.12 111 GLN A N 1
ATOM 864 C CA . GLN A 1 111 ? -5.192 20.333 15.104 1.00 92.12 111 GLN A CA 1
ATOM 865 C C . GLN A 1 111 ? -5.947 21.058 13.982 1.00 92.12 111 GLN A C 1
ATOM 867 O O . GLN A 1 111 ? -6.998 20.593 13.548 1.00 92.12 111 GLN A O 1
ATOM 872 N N . ALA A 1 112 ? -5.403 22.163 13.462 1.00 92.25 112 ALA A N 1
ATOM 873 C CA . ALA A 1 112 ? -6.045 22.923 12.386 1.00 92.25 112 ALA A CA 1
ATOM 874 C C . ALA A 1 112 ? -6.133 22.124 11.072 1.00 92.25 112 ALA A C 1
ATOM 876 O O . ALA A 1 112 ? -7.124 22.217 10.347 1.00 92.25 112 ALA A O 1
ATOM 877 N N . ALA A 1 113 ? -5.111 21.318 10.773 1.00 92.00 113 ALA A N 1
ATOM 878 C CA . ALA A 1 113 ? -5.090 20.468 9.588 1.00 92.00 113 ALA A CA 1
ATOM 879 C C . ALA A 1 113 ? -6.131 19.342 9.686 1.00 92.00 113 ALA A C 1
ATOM 881 O O . ALA A 1 113 ? -6.899 19.137 8.744 1.00 92.00 113 ALA A O 1
ATOM 882 N N . ILE A 1 114 ? -6.208 18.674 10.842 1.00 92.31 114 ILE A N 1
ATOM 883 C CA . ILE A 1 114 ? -7.222 17.652 11.122 1.00 92.31 114 ILE A CA 1
ATOM 884 C C . ILE A 1 114 ? -8.633 18.244 11.077 1.00 92.31 114 ILE A C 1
ATOM 886 O O . ILE A 1 114 ? -9.504 17.663 10.435 1.00 92.31 114 ILE A O 1
ATOM 890 N N . GLN A 1 115 ? -8.857 19.423 11.668 1.00 92.56 115 GLN A N 1
ATOM 891 C CA . GLN A 1 115 ? -10.160 20.091 11.615 1.00 92.56 115 GLN A CA 1
ATOM 892 C C . GLN A 1 115 ? -10.572 20.413 10.175 1.00 92.56 115 GLN A C 1
ATOM 894 O O . GLN A 1 115 ? -11.706 20.160 9.786 1.00 92.56 115 GLN A O 1
ATOM 899 N N . LYS A 1 116 ? -9.640 20.885 9.339 1.00 92.75 116 LYS A N 1
ATOM 900 C CA . LYS A 1 116 ? -9.910 21.124 7.916 1.00 92.75 116 LYS A CA 1
ATOM 901 C C . LYS A 1 116 ? -10.303 19.839 7.176 1.00 92.75 116 LYS A C 1
ATOM 903 O O . LYS A 1 116 ? -11.204 19.874 6.340 1.00 92.75 116 LYS A O 1
ATOM 908 N N . MET A 1 117 ? -9.631 18.717 7.453 1.00 91.12 117 MET A N 1
ATOM 909 C CA . MET A 1 117 ? -9.974 17.412 6.867 1.00 91.12 117 MET A CA 1
ATOM 910 C C . MET A 1 117 ? -11.356 16.938 7.333 1.00 91.12 117 MET A C 1
ATOM 912 O O . MET A 1 117 ? -12.149 16.479 6.509 1.00 91.12 117 MET A O 1
ATOM 916 N N . TYR A 1 118 ? -11.650 17.106 8.624 1.00 92.19 118 TYR A N 1
ATOM 917 C CA . TYR A 1 118 ? -12.949 16.818 9.221 1.00 92.19 118 TYR A CA 1
ATOM 918 C C . TYR A 1 118 ? -14.063 17.640 8.565 1.00 92.19 118 TYR A C 1
ATOM 920 O O . TYR A 1 118 ? -15.025 17.064 8.064 1.00 92.19 118 TYR A O 1
ATOM 928 N N . ASP A 1 119 ? -13.915 18.966 8.488 1.00 92.62 119 ASP A N 1
ATOM 929 C CA . ASP A 1 119 ? -14.917 19.867 7.909 1.00 92.62 119 ASP A CA 1
ATOM 930 C C . ASP A 1 119 ? -15.173 19.535 6.435 1.00 92.62 119 ASP A C 1
ATOM 932 O O . ASP A 1 119 ? -16.322 19.448 6.000 1.00 92.62 119 ASP A O 1
ATOM 936 N N . ALA A 1 120 ? -14.108 19.278 5.667 1.00 90.31 120 ALA A N 1
ATOM 937 C CA . ALA A 1 120 ? -14.225 18.872 4.271 1.00 90.31 120 ALA A CA 1
ATOM 938 C C . ALA A 1 120 ? -15.028 17.569 4.130 1.00 90.31 120 ALA A C 1
ATOM 940 O O . ALA A 1 120 ? -15.947 17.502 3.311 1.00 90.31 120 ALA A O 1
ATOM 941 N N . LYS A 1 121 ? -14.735 16.554 4.953 1.00 87.44 121 LYS A N 1
ATOM 942 C CA . LYS A 1 121 ? -15.439 15.265 4.927 1.00 87.44 121 LYS A CA 1
ATOM 943 C C . LYS A 1 121 ? -16.895 15.402 5.368 1.00 87.44 121 LYS A C 1
ATOM 945 O O . LYS A 1 121 ? -17.797 14.916 4.689 1.00 87.44 121 LYS A O 1
ATOM 950 N N . MET A 1 122 ? -17.126 16.089 6.481 1.00 89.06 122 MET A N 1
ATOM 951 C CA . MET A 1 122 ? -18.446 16.225 7.087 1.00 89.06 122 MET A CA 1
ATOM 952 C C . MET A 1 122 ? -19.365 17.165 6.311 1.00 89.06 122 MET A C 1
ATOM 954 O O . MET A 1 122 ? -20.576 16.990 6.373 1.00 89.06 122 MET A O 1
ATOM 958 N N . SER A 1 123 ? -18.828 18.091 5.509 1.00 89.88 123 SER A N 1
ATOM 959 C CA . SER A 1 123 ? -19.637 18.913 4.595 1.00 89.88 123 SER A CA 1
ATOM 960 C C . SER A 1 123 ? -20.380 18.091 3.531 1.00 89.88 123 SER A C 1
ATOM 962 O O . SER A 1 123 ? -21.423 18.513 3.033 1.00 89.88 123 SER A O 1
ATOM 964 N N . LEU A 1 124 ? -19.854 16.906 3.198 1.00 85.25 124 LEU A N 1
ATOM 965 C CA . LEU A 1 124 ? -20.452 15.961 2.253 1.00 85.25 124 LEU A CA 1
ATOM 966 C C . LEU A 1 124 ? -21.276 14.874 2.951 1.00 85.25 124 LEU A C 1
ATOM 968 O O . LEU A 1 124 ? -22.031 14.154 2.293 1.00 85.25 124 LEU A O 1
ATOM 972 N N . PHE A 1 125 ? -21.129 14.741 4.268 1.00 85.69 125 PHE A N 1
ATOM 973 C CA . PHE A 1 125 ? -21.826 13.735 5.047 1.00 85.69 125 PHE A CA 1
ATOM 974 C C . PHE A 1 125 ? -23.284 14.136 5.256 1.00 85.69 125 PHE A C 1
ATOM 976 O O . PHE A 1 125 ? -23.592 15.199 5.793 1.00 85.69 125 PHE A O 1
ATOM 983 N N . LYS A 1 126 ? -24.184 13.238 4.866 1.00 87.12 126 LYS A N 1
ATOM 984 C CA . LYS A 1 126 ? -25.607 13.319 5.176 1.00 87.12 126 LYS A CA 1
ATOM 985 C C . LYS A 1 126 ? -26.003 12.025 5.882 1.00 87.12 126 LYS A C 1
ATOM 987 O O . LYS A 1 126 ? -25.825 10.967 5.272 1.00 87.12 126 LYS A O 1
ATOM 992 N N . PRO A 1 127 ? -26.507 12.075 7.131 1.00 88.25 127 PRO A N 1
ATOM 993 C CA . PRO A 1 127 ? -26.950 10.885 7.856 1.00 88.25 127 PRO A CA 1
ATOM 994 C C . PRO A 1 127 ? -27.896 10.000 7.042 1.00 88.25 127 PRO A C 1
ATOM 996 O O . PRO A 1 127 ? -27.842 8.781 7.143 1.00 88.25 127 PRO A O 1
ATOM 999 N N . GLU A 1 128 ? -28.717 10.602 6.182 1.00 89.06 128 GLU A N 1
ATOM 1000 C CA . GLU A 1 128 ? -29.665 9.906 5.316 1.00 89.06 128 GLU A CA 1
ATOM 1001 C C . GLU A 1 128 ? -28.998 8.842 4.442 1.00 89.06 128 GLU A C 1
ATOM 1003 O O . GLU A 1 128 ? -29.573 7.772 4.278 1.00 89.06 128 GLU A O 1
ATOM 1008 N N . TYR A 1 129 ? -27.771 9.079 3.962 1.00 85.19 129 TYR A N 1
ATOM 1009 C CA . TYR A 1 129 ? -27.033 8.107 3.150 1.00 85.19 129 TYR A CA 1
ATOM 1010 C C . TYR A 1 129 ? -26.641 6.849 3.937 1.00 85.19 129 TYR A C 1
ATOM 1012 O O . TYR A 1 129 ? -26.499 5.783 3.347 1.00 85.19 129 TYR A O 1
ATOM 1020 N N . LEU A 1 130 ? -26.475 6.952 5.261 1.00 87.62 130 LEU A N 1
ATOM 1021 C CA . LEU A 1 130 ? -26.265 5.789 6.129 1.00 87.62 130 LEU A CA 1
ATOM 1022 C C . LEU A 1 130 ? -27.564 5.036 6.417 1.00 87.62 130 LEU A C 1
ATOM 1024 O O . LEU A 1 130 ? -27.506 3.879 6.804 1.00 87.62 130 LEU A O 1
ATOM 1028 N N . TYR A 1 131 ? -28.729 5.659 6.254 1.00 90.75 131 TYR A N 1
ATOM 1029 C CA . TYR A 1 131 ? -30.014 5.002 6.512 1.00 90.75 131 TYR A CA 1
ATOM 1030 C C . TYR A 1 131 ? -30.595 4.321 5.268 1.00 90.75 131 TYR A C 1
ATOM 1032 O O . TYR A 1 131 ? -31.629 3.657 5.345 1.00 90.75 131 TYR A O 1
ATOM 1040 N N . GLU A 1 132 ? -29.965 4.502 4.107 1.00 80.56 132 GLU A N 1
ATOM 1041 C CA . GLU A 1 132 ? -30.307 3.770 2.893 1.00 80.56 132 GLU A CA 1
ATOM 1042 C C . GLU A 1 132 ? -29.893 2.292 3.016 1.00 80.56 132 GLU A C 1
ATOM 1044 O O . GLU A 1 132 ? -28.887 1.963 3.635 1.00 80.56 132 GLU A O 1
ATOM 1049 N N . GLN A 1 133 ? -30.628 1.381 2.365 1.00 65.31 133 GLN A N 1
ATOM 1050 C CA . GLN A 1 133 ? -30.314 -0.062 2.368 1.00 65.31 133 GLN A CA 1
ATOM 1051 C C . GLN A 1 133 ? -29.070 -0.440 1.536 1.00 65.31 133 GLN A C 1
ATOM 1053 O O . GLN A 1 133 ? -28.766 -1.621 1.357 1.00 65.31 133 GLN A O 1
ATOM 1058 N N . LYS A 1 134 ? -28.354 0.546 0.989 1.00 71.19 134 LYS A N 1
ATOM 1059 C CA . LYS A 1 134 ? -27.110 0.323 0.252 1.00 71.19 134 LYS A CA 1
ATOM 1060 C C . LYS A 1 134 ? -25.945 0.293 1.229 1.00 71.19 134 LYS A C 1
ATOM 1062 O O . LYS A 1 134 ? -25.859 1.141 2.108 1.00 71.19 134 LYS A O 1
ATOM 1067 N N . VAL A 1 135 ? -25.028 -0.650 1.026 1.00 71.69 135 VAL A N 1
ATOM 1068 C CA . VAL A 1 135 ? -23.780 -0.724 1.793 1.00 71.69 135 VAL A CA 1
ATOM 1069 C C . VAL A 1 135 ? -23.027 0.600 1.658 1.00 71.69 135 VAL A C 1
ATOM 1071 O O . VAL A 1 135 ? -22.799 1.082 0.548 1.00 71.69 135 VAL A O 1
ATOM 1074 N N . SER A 1 136 ? -22.629 1.169 2.793 1.00 84.19 136 SER A N 1
ATOM 1075 C CA . SER A 1 136 ? -21.825 2.387 2.863 1.00 84.19 136 SER A CA 1
ATOM 1076 C C . SER A 1 136 ? -20.505 2.096 3.560 1.00 84.19 136 SER A C 1
ATOM 1078 O O . SER A 1 136 ? -20.500 1.520 4.644 1.00 84.19 136 SER A O 1
ATOM 1080 N N . THR A 1 137 ? -19.388 2.566 2.999 1.00 87.81 137 THR A N 1
ATOM 1081 C CA . THR A 1 137 ? -18.061 2.424 3.628 1.00 87.81 137 THR A CA 1
ATOM 1082 C C . THR A 1 137 ? -17.978 3.116 4.989 1.00 87.81 137 THR A C 1
ATOM 1084 O O . THR A 1 137 ? -17.190 2.721 5.842 1.00 87.81 137 THR A O 1
ATOM 1087 N N . ALA A 1 138 ? -18.833 4.112 5.244 1.00 89.44 138 ALA A N 1
ATOM 1088 C CA . ALA A 1 138 ? -18.928 4.758 6.549 1.00 89.44 138 ALA A CA 1
ATOM 1089 C C . ALA A 1 138 ? -19.512 3.836 7.640 1.00 89.44 138 ALA A C 1
ATOM 1091 O O . ALA A 1 138 ? -19.254 4.078 8.819 1.00 89.44 138 ALA A O 1
ATOM 1092 N N . ALA A 1 139 ? -20.215 2.753 7.274 1.00 92.31 139 ALA A N 1
ATOM 1093 C CA . ALA A 1 139 ? -20.651 1.720 8.217 1.00 92.31 139 ALA A CA 1
ATOM 1094 C C . ALA A 1 139 ? -19.469 0.951 8.832 1.00 92.31 139 ALA A C 1
ATOM 1096 O O . ALA A 1 139 ? -19.612 0.363 9.901 1.00 92.31 139 ALA A O 1
ATOM 1097 N N . HIS A 1 140 ? -18.281 1.004 8.222 1.00 93.31 140 HIS A N 1
ATOM 1098 C CA . HIS A 1 140 ? -17.068 0.469 8.831 1.00 93.31 140 HIS A CA 1
ATOM 1099 C C . HIS A 1 140 ? -16.587 1.317 10.022 1.00 93.31 140 HIS A C 1
ATOM 1101 O O . HIS A 1 140 ? -15.859 0.792 10.852 1.00 93.31 140 HIS A O 1
ATOM 1107 N N . SER A 1 141 ? -17.008 2.583 10.165 1.00 94.56 141 SER A N 1
ATOM 1108 C CA . SER A 1 141 ? -16.524 3.525 11.195 1.00 94.56 141 SER A CA 1
ATOM 1109 C C . SER A 1 141 ? -17.660 4.208 11.969 1.00 94.56 141 SER A C 1
ATOM 1111 O O . SER A 1 141 ? -17.609 5.419 12.214 1.00 94.56 141 SER A O 1
ATOM 1113 N N . LEU A 1 142 ? -18.707 3.461 12.356 1.00 96.00 142 LEU A N 1
ATOM 1114 C CA . LEU A 1 142 ? -19.869 4.035 13.051 1.00 96.00 142 LEU A CA 1
ATOM 1115 C C . LEU A 1 142 ? -19.506 4.695 14.389 1.00 96.00 142 LEU A C 1
ATOM 1117 O O . LEU A 1 142 ? -20.208 5.605 14.834 1.00 96.00 142 LEU A O 1
ATOM 1121 N N . GLU A 1 143 ? -18.385 4.308 15.010 1.00 96.25 143 GLU A N 1
ATOM 1122 C CA . GLU A 1 143 ? -17.940 4.887 16.281 1.00 96.25 143 GLU A CA 1
ATOM 1123 C C . GLU A 1 143 ? -17.645 6.392 16.205 1.00 96.25 143 GLU A C 1
ATOM 1125 O O . GLU A 1 143 ? -17.679 7.073 17.226 1.00 96.25 143 GLU A O 1
ATOM 1130 N N . ALA A 1 144 ? -17.418 6.938 15.006 1.00 95.75 144 ALA A N 1
ATOM 1131 C CA . ALA A 1 144 ? -17.204 8.370 14.793 1.00 95.75 144 ALA A CA 1
ATOM 1132 C C . ALA A 1 144 ? -18.506 9.204 14.790 1.00 95.75 144 ALA A C 1
ATOM 1134 O O . ALA A 1 144 ? -18.462 10.436 14.699 1.00 95.75 144 ALA A O 1
ATOM 1135 N N . PHE A 1 145 ? -19.674 8.556 14.853 1.00 95.69 145 PHE A N 1
ATOM 1136 C CA . PHE A 1 145 ? -20.979 9.203 14.683 1.00 95.69 145 PHE A CA 1
ATOM 1137 C C . PHE A 1 145 ? -21.870 9.156 15.931 1.00 95.69 145 PHE A C 1
ATOM 1139 O O . PHE A 1 145 ? -23.051 9.505 15.851 1.00 95.69 145 PHE A O 1
ATOM 1146 N N . ILE A 1 146 ? -21.325 8.801 17.101 1.00 95.31 146 ILE A N 1
ATOM 1147 C CA . ILE A 1 146 ? -22.075 8.836 18.366 1.00 95.31 146 ILE A CA 1
ATOM 1148 C C . ILE A 1 146 ? -22.651 10.241 18.587 1.00 95.31 146 ILE A C 1
ATOM 1150 O O . ILE A 1 146 ? -21.928 11.240 18.528 1.00 95.31 146 ILE A O 1
ATOM 1154 N N . GLY A 1 147 ? -23.966 10.306 18.816 1.00 93.31 147 GLY A N 1
ATOM 1155 C CA . GLY A 1 147 ? -24.718 11.551 19.003 1.00 93.31 147 GLY A CA 1
ATOM 1156 C C . GLY A 1 147 ? -25.028 12.330 17.717 1.00 93.31 147 GLY A C 1
ATOM 1157 O O . GLY A 1 147 ? -25.570 13.429 17.801 1.00 93.31 147 GLY A O 1
ATOM 1158 N N . ARG A 1 148 ? -24.685 11.797 16.535 1.00 93.62 148 ARG A N 1
ATOM 1159 C CA . ARG A 1 148 ? -24.922 12.443 15.226 1.00 93.62 148 ARG A CA 1
ATOM 1160 C C . ARG A 1 148 ? -25.855 11.662 14.311 1.00 93.62 148 ARG A C 1
ATOM 1162 O O . ARG A 1 148 ? -26.391 12.240 13.368 1.00 93.62 148 ARG A O 1
ATOM 1169 N N . ILE A 1 149 ? -26.020 10.370 14.570 1.00 95.50 149 ILE A N 1
ATOM 1170 C CA . ILE A 1 149 ? -26.918 9.489 13.829 1.00 95.50 149 ILE A CA 1
ATOM 1171 C C . ILE A 1 149 ? -27.864 8.760 14.778 1.00 95.50 149 ILE A C 1
ATOM 1173 O O . ILE A 1 149 ? -27.626 8.679 15.983 1.00 95.50 149 ILE A O 1
ATOM 1177 N N . ASP A 1 150 ? -28.928 8.228 14.198 1.00 95.56 150 ASP A N 1
ATOM 1178 C CA . ASP A 1 150 ? -29.859 7.308 14.823 1.00 95.56 150 ASP A CA 1
ATOM 1179 C C . ASP A 1 150 ? -29.376 5.873 14.572 1.00 95.56 150 ASP A C 1
ATOM 1181 O O . ASP A 1 150 ? -29.365 5.401 13.430 1.00 95.56 150 ASP A O 1
ATOM 1185 N N . PHE A 1 151 ? -28.939 5.200 15.637 1.00 96.25 151 PHE A N 1
ATOM 1186 C CA . PHE A 1 151 ? -28.380 3.853 15.547 1.00 96.25 151 PHE A CA 1
ATOM 1187 C C . PHE A 1 151 ? -29.438 2.775 15.265 1.00 96.25 151 PHE A C 1
ATOM 1189 O O . PHE A 1 151 ? -29.095 1.728 14.721 1.00 96.25 151 PHE A O 1
ATOM 1196 N N . ASP A 1 152 ? -30.724 3.041 15.505 1.00 94.69 152 ASP A N 1
ATOM 1197 C CA . ASP A 1 152 ? -31.792 2.097 15.145 1.00 94.69 152 ASP A CA 1
ATOM 1198 C C . ASP A 1 152 ? -31.953 1.995 13.624 1.00 94.69 152 ASP A C 1
ATOM 1200 O O . ASP A 1 152 ? -32.286 0.945 13.063 1.00 94.69 152 ASP A O 1
ATOM 1204 N N . ARG A 1 153 ? -31.654 3.095 12.928 1.00 94.50 153 ARG A N 1
ATOM 1205 C CA . ARG A 1 153 ? -31.806 3.224 11.476 1.00 94.50 153 ARG A CA 1
ATOM 1206 C C . ARG A 1 153 ? -30.625 2.690 10.674 1.00 94.50 153 ARG A C 1
ATOM 1208 O O . ARG A 1 153 ? -30.703 2.690 9.448 1.00 94.50 153 ARG A O 1
ATOM 1215 N N . VAL A 1 154 ? -29.560 2.230 11.331 1.00 94.12 154 VAL A N 1
ATOM 1216 C CA . VAL A 1 154 ? -28.416 1.580 10.665 1.00 94.12 154 VAL A CA 1
ATOM 1217 C C . VAL A 1 154 ? -28.425 0.056 10.803 1.00 94.12 154 VAL A C 1
ATOM 1219 O O . VAL A 1 154 ? -27.543 -0.599 10.258 1.00 94.12 154 VAL A O 1
ATOM 1222 N N . SER A 1 155 ? -29.446 -0.526 11.441 1.00 91.81 155 SER A N 1
ATOM 1223 C CA . SER A 1 155 ? -29.635 -1.984 11.570 1.00 91.81 155 SER A CA 1
ATOM 1224 C C . SER A 1 155 ? -29.608 -2.734 10.228 1.00 91.81 155 SER A C 1
ATOM 1226 O O . SER A 1 155 ? -29.140 -3.865 10.157 1.00 91.81 155 SER A O 1
ATOM 1228 N N . GLY A 1 156 ? -30.010 -2.092 9.123 1.00 89.06 156 GLY A N 1
ATOM 1229 C CA . GLY A 1 156 ? -29.935 -2.672 7.772 1.00 89.06 156 GLY A CA 1
ATOM 1230 C C . GLY A 1 156 ? -28.514 -2.944 7.245 1.00 89.06 156 GLY A C 1
ATOM 1231 O O . GLY A 1 156 ? -28.361 -3.622 6.224 1.00 89.06 156 GLY A O 1
ATOM 1232 N N . HIS A 1 157 ? -27.477 -2.431 7.917 1.00 91.25 157 HIS A N 1
ATOM 1233 C CA . HIS A 1 157 ? -26.075 -2.731 7.600 1.00 91.25 157 HIS A CA 1
ATOM 1234 C C . HIS A 1 157 ? -25.564 -4.010 8.258 1.00 91.25 157 HIS A C 1
ATOM 1236 O O . HIS A 1 157 ? -24.523 -4.505 7.825 1.00 91.25 157 HIS A O 1
ATOM 1242 N N . VAL A 1 158 ? -26.274 -4.557 9.253 1.00 92.25 158 VAL A N 1
ATOM 1243 C CA . VAL A 1 158 ? -25.875 -5.808 9.906 1.00 92.25 158 VAL A CA 1
ATOM 1244 C C . VAL A 1 158 ? -25.853 -6.928 8.871 1.00 92.25 158 VAL A C 1
ATOM 1246 O O . VAL A 1 158 ? -26.814 -7.152 8.128 1.00 92.25 158 VAL A O 1
ATOM 1249 N N . TRP A 1 159 ? -24.720 -7.617 8.799 1.00 90.81 159 TRP A N 1
ATOM 1250 C CA . TRP A 1 159 ? -24.538 -8.775 7.939 1.00 90.81 159 TRP A CA 1
ATOM 1251 C C . TRP A 1 159 ? -23.620 -9.793 8.603 1.00 90.81 159 TRP A C 1
ATOM 1253 O O . TRP A 1 159 ? -22.479 -9.463 8.950 1.00 90.81 159 TRP A O 1
ATOM 1263 N N . ASN A 1 160 ? -24.116 -11.022 8.780 1.00 91.69 160 ASN A N 1
ATOM 1264 C CA . ASN A 1 160 ? -23.464 -12.060 9.583 1.00 91.69 160 ASN A CA 1
ATOM 1265 C C . ASN A 1 160 ? -23.024 -11.509 10.957 1.00 91.69 160 ASN A C 1
ATOM 1267 O O . ASN A 1 160 ? -21.890 -11.707 11.396 1.00 91.69 160 ASN A O 1
ATOM 1271 N N . GLY A 1 161 ? -23.907 -10.720 11.573 1.00 93.69 161 GLY A N 1
ATOM 1272 C CA . GLY A 1 161 ? -23.707 -10.020 12.841 1.00 93.69 161 GLY A CA 1
ATOM 1273 C C . GLY A 1 161 ? -22.735 -8.839 12.805 1.00 93.69 161 GLY A C 1
ATOM 1274 O O . GLY A 1 161 ? -22.544 -8.174 13.813 1.00 93.69 161 GLY A O 1
ATOM 1275 N N . SER A 1 162 ? -22.100 -8.523 11.680 1.00 95.00 162 SER A N 1
ATOM 1276 C CA . SER A 1 162 ? -21.099 -7.453 11.631 1.00 95.00 162 SER A CA 1
ATOM 1277 C C . SER A 1 162 ? -21.625 -6.178 10.976 1.00 95.00 162 SER A C 1
ATOM 1279 O O . SER A 1 162 ? -22.370 -6.226 9.997 1.00 95.00 162 SER A O 1
ATOM 1281 N N . MET A 1 163 ? -21.159 -5.029 11.466 1.00 94.38 163 MET A N 1
ATOM 1282 C CA . MET A 1 163 ? -21.217 -3.754 10.750 1.00 94.38 163 MET A CA 1
ATOM 1283 C C . MET A 1 163 ? -19.995 -3.638 9.838 1.00 94.38 163 MET A C 1
ATOM 1285 O O . MET A 1 163 ? -18.920 -3.222 10.277 1.00 94.38 163 MET A O 1
ATOM 1289 N N . MET A 1 164 ? -20.152 -4.062 8.580 1.00 92.56 164 MET A N 1
ATOM 1290 C CA . MET A 1 164 ? -19.106 -4.051 7.545 1.00 92.56 164 MET A CA 1
ATOM 1291 C C . MET A 1 164 ? -17.770 -4.637 8.043 1.00 92.56 164 MET A C 1
ATOM 1293 O O . MET A 1 164 ? -16.714 -4.003 7.940 1.00 92.56 164 MET A O 1
ATOM 1297 N N . ALA A 1 165 ? -17.843 -5.826 8.655 1.00 93.75 165 ALA A N 1
ATOM 1298 C CA . ALA A 1 165 ? -16.701 -6.556 9.207 1.00 93.75 165 ALA A CA 1
ATOM 1299 C C . ALA A 1 165 ? -15.849 -5.756 10.221 1.00 93.75 165 ALA A C 1
ATOM 1301 O O . ALA A 1 165 ? -14.683 -6.080 10.429 1.00 93.75 165 ALA A O 1
ATOM 1302 N N . SER A 1 166 ? -16.394 -4.718 10.873 1.00 95.75 166 SER A N 1
ATOM 1303 C CA . SER A 1 166 ? -15.677 -3.934 11.889 1.00 95.75 166 SER A CA 1
ATOM 1304 C C . SER A 1 166 ? -16.163 -4.246 13.309 1.00 95.75 166 SER A C 1
ATOM 1306 O O . SER A 1 166 ? -17.300 -3.900 13.660 1.00 95.75 166 SER A O 1
ATOM 1308 N N . PRO A 1 167 ? -15.312 -4.819 14.183 1.00 96.12 167 PRO A N 1
ATOM 1309 C CA . PRO A 1 167 ? -15.666 -5.049 15.582 1.00 96.12 167 PRO A CA 1
ATOM 1310 C C . PRO A 1 167 ? -15.995 -3.767 16.353 1.00 96.12 167 PRO A C 1
ATOM 1312 O O . PRO A 1 167 ? -16.974 -3.747 17.095 1.00 96.12 167 PRO A O 1
ATOM 1315 N N . SER A 1 168 ? -15.255 -2.670 16.150 1.00 96.56 168 SER A N 1
ATOM 1316 C CA . SER A 1 168 ? -15.543 -1.409 16.856 1.00 96.56 168 SER A CA 1
ATOM 1317 C C . SER A 1 168 ? -16.874 -0.790 16.420 1.00 96.56 168 SER A C 1
ATOM 1319 O O . SER A 1 168 ? -17.626 -0.297 17.258 1.00 96.56 168 SER A O 1
ATOM 1321 N N . SER A 1 169 ? -17.183 -0.860 15.119 1.00 97.06 169 SER A N 1
ATOM 1322 C CA . SER A 1 169 ? -18.445 -0.365 14.561 1.00 97.06 169 SER A CA 1
ATOM 1323 C C . SER A 1 169 ? -19.636 -1.183 15.073 1.00 97.06 169 SER A C 1
ATOM 1325 O O . SER A 1 169 ? -20.670 -0.648 15.466 1.00 97.06 169 SER A O 1
ATOM 1327 N N . THR A 1 170 ? -19.456 -2.503 15.154 1.00 97.88 170 THR A N 1
ATOM 1328 C CA . THR A 1 170 ? -20.474 -3.428 15.668 1.00 97.88 170 THR A CA 1
ATOM 1329 C C . THR A 1 170 ? -20.711 -3.224 17.168 1.00 97.88 170 THR A C 1
ATOM 1331 O O . THR A 1 170 ? -21.854 -3.205 17.620 1.00 97.88 170 THR A O 1
ATOM 1334 N N . ALA A 1 171 ? -19.646 -2.998 17.945 1.00 97.56 171 ALA A N 1
ATOM 1335 C CA . ALA A 1 171 ? -19.753 -2.705 19.371 1.00 97.56 171 ALA A CA 1
ATOM 1336 C C . ALA A 1 171 ? -20.525 -1.407 19.636 1.00 97.56 171 ALA A C 1
ATOM 1338 O O . ALA A 1 171 ? -21.420 -1.395 20.477 1.00 97.56 171 ALA A O 1
ATOM 1339 N N . VAL A 1 172 ? -20.233 -0.327 18.902 1.00 97.12 172 VAL A N 1
ATOM 1340 C CA . VAL A 1 172 ? -20.969 0.930 19.093 1.00 97.12 172 VAL A CA 1
ATOM 1341 C C . VAL A 1 172 ? -22.434 0.806 18.668 1.00 97.12 172 VAL A C 1
ATOM 1343 O O . VAL A 1 172 ? -23.295 1.387 19.320 1.00 97.12 172 VAL A O 1
ATOM 1346 N N . TYR A 1 173 ? -22.741 0.011 17.638 1.00 97.81 173 TYR A N 1
ATOM 1347 C CA . TYR A 1 173 ? -24.126 -0.267 17.264 1.00 97.81 173 TYR A CA 1
ATOM 1348 C C . TYR A 1 173 ? -24.895 -0.908 18.422 1.00 97.81 173 TYR A C 1
ATOM 1350 O O . TYR A 1 173 ? -25.923 -0.373 18.822 1.00 97.81 173 TYR A O 1
ATOM 1358 N N . LEU A 1 174 ? -24.349 -1.957 19.045 1.00 97.44 174 LEU A N 1
ATOM 1359 C CA . LEU A 1 174 ? -24.970 -2.584 20.218 1.00 97.44 174 LEU A CA 1
ATOM 1360 C C . LEU A 1 174 ? -25.107 -1.639 21.417 1.00 97.44 174 LEU A C 1
ATOM 1362 O O . LEU A 1 174 ? -26.061 -1.743 22.180 1.00 97.44 174 LEU A O 1
ATOM 1366 N N . MET A 1 175 ? -24.151 -0.727 21.605 1.00 96.00 175 MET A N 1
ATOM 1367 C CA . MET A 1 175 ? -24.175 0.227 22.717 1.00 96.00 175 MET A CA 1
ATOM 1368 C C . MET A 1 175 ? -25.247 1.314 22.565 1.00 96.00 175 MET A C 1
ATOM 1370 O O . MET A 1 175 ? -25.676 1.866 23.577 1.00 96.00 175 MET A O 1
ATOM 1374 N N . TYR A 1 176 ? -25.630 1.666 21.332 1.00 97.00 176 TYR A N 1
ATOM 1375 C CA . TYR A 1 176 ? -26.471 2.837 21.049 1.00 97.00 176 TYR A CA 1
ATOM 1376 C C . TYR A 1 176 ? -27.782 2.529 20.315 1.00 97.00 176 TYR A C 1
ATOM 1378 O O . TYR A 1 176 ? -28.631 3.418 20.238 1.00 97.00 176 TYR A O 1
ATOM 1386 N N . ALA A 1 177 ? -27.978 1.310 19.807 1.00 96.25 177 ALA A N 1
ATOM 1387 C CA . ALA A 1 177 ? -29.284 0.844 19.356 1.00 96.25 177 ALA A CA 1
ATOM 1388 C C . ALA A 1 177 ? -30.233 0.673 20.554 1.00 96.25 177 ALA A C 1
ATOM 1390 O O . ALA A 1 177 ? -29.835 0.239 21.637 1.00 96.25 177 ALA A O 1
ATOM 1391 N N . SER A 1 178 ? -31.505 1.015 20.368 1.00 96.38 178 SER A N 1
ATOM 1392 C CA . SER A 1 178 ? -32.545 0.863 21.388 1.00 96.38 178 SER A CA 1
ATOM 1393 C C . SER A 1 178 ? -32.977 -0.593 21.578 1.00 96.38 178 SER A C 1
ATOM 1395 O O . SER A 1 178 ? -33.513 -0.947 22.632 1.00 96.38 178 SER A O 1
ATOM 1397 N N . VAL A 1 179 ? -32.720 -1.441 20.579 1.00 95.81 179 VAL A N 1
ATOM 1398 C CA . VAL A 1 179 ? -32.983 -2.880 20.600 1.00 95.81 179 VAL A CA 1
ATOM 1399 C C . VAL A 1 179 ? -31.658 -3.627 20.515 1.00 95.81 179 VAL A C 1
ATOM 1401 O O . VAL A 1 179 ? -30.857 -3.386 19.616 1.00 95.81 179 VAL A O 1
ATOM 1404 N N . TRP A 1 180 ? -31.441 -4.544 21.458 1.00 96.38 180 TRP A N 1
ATOM 1405 C CA . TRP A 1 180 ? -30.269 -5.415 21.456 1.00 96.38 180 TRP A CA 1
ATOM 1406 C C . TRP A 1 180 ? -30.325 -6.400 20.286 1.00 96.38 180 TRP A C 1
ATOM 1408 O O . TRP A 1 180 ? -31.374 -6.988 20.020 1.00 96.38 180 TRP A O 1
ATOM 1418 N N . ASP A 1 181 ? -29.194 -6.590 19.615 1.00 97.31 181 ASP A N 1
ATOM 1419 C CA . ASP A 1 181 ? -29.071 -7.439 18.435 1.00 97.31 181 ASP A CA 1
ATOM 1420 C C . ASP A 1 181 ? -28.216 -8.673 18.765 1.00 97.31 181 ASP A C 1
ATOM 1422 O O . ASP A 1 181 ? -26.989 -8.601 18.886 1.00 97.31 181 ASP A O 1
ATOM 1426 N N . ASP A 1 182 ? -28.878 -9.819 18.942 1.00 97.75 182 ASP A N 1
ATOM 1427 C CA . ASP A 1 182 ? -28.227 -11.076 19.330 1.00 97.75 182 ASP A CA 1
ATOM 1428 C C . ASP A 1 182 ? -27.214 -11.565 18.276 1.00 97.75 182 ASP A C 1
ATOM 1430 O O . ASP A 1 182 ? -26.228 -12.225 18.619 1.00 97.75 182 ASP A O 1
ATOM 1434 N N . GLU A 1 183 ? -27.426 -11.245 16.994 1.00 96.88 183 GLU A N 1
ATOM 1435 C CA . GLU A 1 183 ? -26.512 -11.625 15.914 1.00 96.88 183 GLU A CA 1
ATOM 1436 C C . GLU A 1 183 ? -25.215 -10.819 16.017 1.00 96.88 183 GLU A C 1
ATOM 1438 O O . GLU A 1 183 ? -24.118 -11.383 15.947 1.00 96.88 183 GLU A O 1
ATOM 1443 N N . ALA A 1 184 ? -25.335 -9.514 16.271 1.00 97.62 184 ALA A N 1
ATOM 1444 C CA . ALA A 1 184 ? -24.185 -8.644 16.472 1.00 97.62 184 ALA A CA 1
ATOM 1445 C C . ALA A 1 184 ? -23.390 -8.968 17.739 1.00 97.62 184 ALA A C 1
ATOM 1447 O O . ALA A 1 184 ? -22.153 -8.968 17.725 1.00 97.62 184 ALA A O 1
ATOM 1448 N N . GLU A 1 185 ? -24.068 -9.331 18.829 1.00 97.75 185 GLU A N 1
ATOM 1449 C CA . GLU A 1 185 ? -23.391 -9.853 20.015 1.00 97.75 185 GLU A CA 1
ATOM 1450 C C . GLU A 1 185 ? -22.670 -11.175 19.702 1.00 97.75 185 GLU A C 1
ATOM 1452 O O . GLU A 1 185 ? -21.510 -11.369 20.087 1.00 97.75 185 GLU A O 1
ATOM 1457 N N . GLY A 1 186 ? -23.342 -12.082 18.984 1.00 97.75 186 GLY A N 1
ATOM 1458 C CA . GLY A 1 186 ? -22.786 -13.357 18.540 1.00 97.75 186 GLY A CA 1
ATOM 1459 C C . GLY A 1 186 ? -21.497 -13.180 17.737 1.00 97.75 186 GLY A C 1
ATOM 1460 O O . GLY A 1 186 ? -20.501 -13.856 18.020 1.00 97.75 186 GLY A O 1
ATOM 1461 N N . PHE A 1 187 ? -21.481 -12.218 16.813 1.00 96.88 187 PHE A N 1
ATOM 1462 C CA . PHE A 1 187 ? -20.290 -11.831 16.061 1.00 96.88 187 PHE A CA 1
ATOM 1463 C C . PHE A 1 187 ? -19.152 -11.376 16.983 1.00 96.88 187 PHE A C 1
ATOM 1465 O O . PHE A 1 187 ? -18.061 -11.938 16.916 1.00 96.88 187 PHE A O 1
ATOM 1472 N N . LEU A 1 188 ? -19.380 -10.430 17.902 1.00 97.06 188 LEU A N 1
ATOM 1473 C CA . LEU A 1 188 ? -18.318 -9.947 18.799 1.00 97.06 188 LEU A CA 1
ATOM 1474 C C . LEU A 1 188 ? -17.760 -11.054 19.702 1.00 97.06 188 LEU A C 1
ATOM 1476 O O . LEU A 1 188 ? -16.547 -11.150 19.893 1.00 97.06 188 LEU A O 1
ATOM 1480 N N . ARG A 1 189 ? -18.623 -11.937 20.220 1.00 95.56 189 ARG A N 1
ATOM 1481 C CA . ARG A 1 189 ? -18.196 -13.115 20.995 1.00 95.56 189 ARG A CA 1
ATOM 1482 C C . ARG A 1 189 ? -17.320 -14.046 20.165 1.00 95.56 189 ARG A C 1
ATOM 1484 O O . ARG A 1 189 ? -16.336 -14.583 20.679 1.00 95.56 189 ARG A O 1
ATOM 1491 N N . HIS A 1 190 ? -17.681 -14.249 18.902 1.00 94.38 190 HIS A N 1
ATOM 1492 C CA . HIS A 1 190 ? -16.889 -15.042 17.977 1.00 94.38 190 HIS A CA 1
ATOM 1493 C C . HIS A 1 190 ? -15.533 -14.383 17.701 1.00 94.38 190 HIS A C 1
ATOM 1495 O O . HIS A 1 190 ? -14.517 -15.055 17.846 1.00 94.38 190 HIS A O 1
ATOM 1501 N N . VAL A 1 191 ? -15.491 -13.078 17.417 1.00 94.25 191 VAL A N 1
ATOM 1502 C CA . VAL A 1 191 ? -14.247 -12.327 17.173 1.00 94.25 191 VAL A CA 1
ATOM 1503 C C . VAL A 1 191 ? -13.303 -12.387 18.373 1.00 94.25 191 VAL A C 1
ATOM 1505 O O . VAL A 1 191 ? -12.119 -12.649 18.197 1.00 94.25 191 VAL A O 1
ATOM 1508 N N . VAL A 1 192 ? -13.801 -12.212 19.601 1.00 92.75 192 VAL A N 1
ATOM 1509 C CA . VAL A 1 192 ? -12.964 -12.324 20.811 1.00 92.75 192 VAL A CA 1
ATOM 1510 C C . VAL A 1 192 ? -12.358 -13.723 20.939 1.00 92.75 192 VAL A C 1
ATOM 1512 O O . VAL A 1 192 ? -11.206 -13.870 21.338 1.00 92.75 192 VAL A O 1
ATOM 1515 N N . LYS A 1 193 ? -13.124 -14.766 20.602 1.00 91.06 193 LYS A N 1
ATOM 1516 C CA . LYS A 1 193 ? -12.683 -16.160 20.722 1.00 91.06 193 LYS A CA 1
ATOM 1517 C C . LYS A 1 193 ? -11.730 -16.586 19.600 1.00 91.06 193 LYS A C 1
ATOM 1519 O O . LYS A 1 193 ? -10.780 -17.313 19.871 1.00 91.06 193 LYS A O 1
ATOM 1524 N N . ALA A 1 194 ? -12.040 -16.219 18.360 1.00 86.62 194 ALA A N 1
ATOM 1525 C CA . ALA A 1 194 ? -11.448 -16.784 17.147 1.00 86.62 194 ALA A CA 1
ATOM 1526 C C . ALA A 1 194 ? -10.628 -15.780 16.324 1.00 86.62 194 ALA A C 1
ATOM 1528 O O . ALA A 1 194 ? -9.893 -16.198 15.435 1.00 86.62 194 ALA A O 1
ATOM 1529 N N . GLY A 1 195 ? -10.739 -14.480 16.608 1.00 85.75 195 GLY A N 1
ATOM 1530 C CA . GLY A 1 195 ? -9.915 -13.445 15.990 1.00 85.75 195 GLY A CA 1
ATOM 1531 C C . GLY A 1 195 ? -8.468 -13.476 16.486 1.00 85.75 195 GLY A C 1
ATOM 1532 O O . GLY A 1 195 ? -8.063 -14.363 17.237 1.00 85.75 195 GLY A O 1
ATOM 1533 N N . SER A 1 196 ? -7.691 -12.463 16.100 1.00 81.31 196 SER A N 1
ATOM 1534 C CA . SER A 1 196 ? -6.241 -12.400 16.343 1.00 81.31 196 SER A CA 1
ATOM 1535 C C . SER A 1 196 ? -5.819 -12.396 17.820 1.00 81.31 196 SER A C 1
ATOM 1537 O O . SER A 1 196 ? -4.663 -12.671 18.115 1.00 81.31 196 SER A O 1
ATOM 1539 N N . GLY A 1 197 ? -6.725 -12.088 18.756 1.00 80.62 197 GLY A N 1
ATOM 1540 C CA . GLY A 1 197 ? -6.465 -12.217 20.197 1.00 80.62 197 GLY A CA 1
ATOM 1541 C C . GLY A 1 197 ? -6.582 -13.652 20.728 1.00 80.62 197 GLY A C 1
ATOM 1542 O O . GLY A 1 197 ? -6.207 -13.933 21.861 1.00 80.62 197 GLY A O 1
ATOM 1543 N N . HIS A 1 198 ? -7.1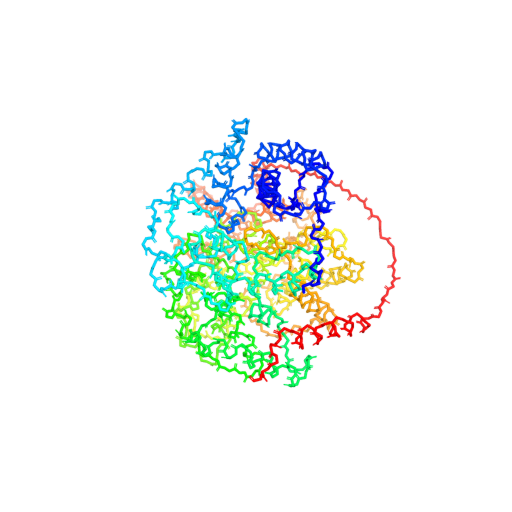15 -14.593 19.942 1.00 82.50 198 HIS A N 1
ATOM 1544 C CA . HIS A 1 198 ? -7.230 -16.011 20.310 1.00 82.50 198 HIS A CA 1
ATOM 1545 C C . HIS A 1 198 ? -7.831 -16.260 21.712 1.00 82.50 198 HIS A C 1
ATOM 1547 O O . HIS A 1 198 ? -7.409 -17.160 22.443 1.00 82.50 198 HIS A O 1
ATOM 1553 N N . GLY A 1 199 ? -8.827 -15.459 22.106 1.00 84.75 199 GLY A N 1
ATOM 1554 C CA . GLY A 1 199 ? -9.500 -15.569 23.402 1.00 84.75 199 GLY A CA 1
ATOM 1555 C C . GLY A 1 199 ? -8.848 -14.806 24.559 1.00 84.75 199 GLY A C 1
ATOM 1556 O O . GLY A 1 199 ? -9.342 -14.920 25.681 1.00 84.75 199 GLY A O 1
ATOM 1557 N N . ASP A 1 200 ? -7.785 -14.029 24.328 1.00 84.31 200 ASP A N 1
ATOM 1558 C CA . ASP A 1 200 ? -7.129 -13.207 25.360 1.00 84.31 200 ASP A CA 1
ATOM 1559 C C . ASP A 1 200 ? -7.837 -11.865 25.648 1.00 84.31 200 ASP A C 1
ATOM 1561 O O . ASP A 1 200 ? -7.484 -11.159 26.599 1.00 84.31 200 ASP A O 1
ATOM 1565 N N . GLY A 1 201 ? -8.862 -11.541 24.852 1.00 84.81 201 GLY A N 1
ATOM 1566 C CA . GLY A 1 201 ? -9.638 -10.301 24.918 1.00 84.81 201 GLY A CA 1
ATOM 1567 C C . GLY A 1 201 ? -9.286 -9.273 23.837 1.00 84.81 201 GLY A C 1
ATOM 1568 O O . GLY A 1 201 ? -10.038 -8.317 23.659 1.00 84.81 201 GLY A O 1
ATOM 1569 N N . GLY A 1 202 ? -8.190 -9.461 23.100 1.00 87.38 202 GLY A N 1
ATOM 1570 C CA . GLY A 1 202 ? -7.828 -8.661 21.935 1.00 87.38 202 GLY A CA 1
ATOM 1571 C C . GLY A 1 202 ? -8.735 -8.937 20.735 1.00 87.38 202 GLY A C 1
ATOM 1572 O O . GLY A 1 202 ? -9.169 -10.065 20.502 1.00 87.38 202 GLY A O 1
ATOM 1573 N N . VAL A 1 203 ? -9.012 -7.894 19.950 1.00 91.06 203 VAL A N 1
ATOM 1574 C CA . VAL A 1 203 ? -9.819 -7.982 18.726 1.00 91.06 203 VAL A CA 1
ATOM 1575 C C . VAL A 1 203 ? -9.117 -7.259 17.570 1.00 91.06 203 VAL A C 1
ATOM 1577 O O . VAL A 1 203 ? -8.491 -6.222 17.804 1.00 91.06 203 VAL A O 1
ATOM 1580 N N . PRO A 1 204 ? -9.198 -7.777 16.332 1.00 90.25 204 PRO A N 1
ATOM 1581 C CA . PRO A 1 204 ? -8.669 -7.096 15.154 1.00 90.25 204 PRO A CA 1
ATOM 1582 C C . PRO A 1 204 ? -9.526 -5.878 14.769 1.00 90.25 204 PRO A C 1
ATOM 1584 O O . PRO A 1 204 ? -10.684 -5.756 15.170 1.00 90.25 204 PRO A O 1
ATOM 1587 N N . GLY A 1 205 ? -8.971 -4.984 13.945 1.00 90.06 205 GLY A N 1
ATOM 1588 C CA . GLY A 1 205 ? -9.718 -3.844 13.390 1.00 90.06 205 GLY A CA 1
ATOM 1589 C C . GLY A 1 205 ? -10.780 -4.246 12.358 1.00 90.06 205 GLY A C 1
ATOM 1590 O O . GLY A 1 205 ? -11.809 -3.576 12.245 1.00 90.06 205 GLY A O 1
ATOM 1591 N N . THR A 1 206 ? -10.548 -5.368 11.671 1.00 91.81 206 THR A N 1
ATOM 1592 C CA . THR A 1 206 ? -11.422 -5.944 10.644 1.00 91.81 206 THR A CA 1
ATOM 1593 C C . THR A 1 206 ? -11.484 -7.461 10.819 1.00 91.81 206 THR A C 1
ATOM 1595 O O . THR A 1 206 ? -10.451 -8.089 11.042 1.00 91.81 206 THR A O 1
ATOM 1598 N N . PHE A 1 207 ? -12.677 -8.056 10.743 1.00 91.44 207 PHE A N 1
ATOM 1599 C CA . PHE A 1 207 ? -12.873 -9.507 10.775 1.00 91.44 207 PHE A CA 1
ATOM 1600 C C . PHE A 1 207 ? -14.233 -9.912 10.175 1.00 91.44 207 PHE A C 1
ATOM 1602 O O . PHE A 1 207 ? -15.243 -9.305 10.541 1.00 91.44 207 PHE A O 1
ATOM 1609 N N . PRO A 1 208 ? -14.308 -10.976 9.353 1.00 90.06 208 PRO A N 1
ATOM 1610 C CA . PRO A 1 208 ? -13.192 -11.750 8.796 1.00 90.06 208 PRO A CA 1
ATOM 1611 C C . PRO A 1 208 ? -12.500 -11.014 7.634 1.00 90.06 208 PRO A C 1
ATOM 1613 O O . PRO A 1 208 ? -13.014 -10.014 7.140 1.00 90.06 208 PRO A O 1
ATOM 1616 N N . THR A 1 209 ? -11.357 -11.536 7.183 1.00 91.75 209 THR A N 1
ATOM 1617 C CA . THR A 1 209 ? -10.587 -11.041 6.021 1.00 91.75 209 THR A CA 1
ATOM 1618 C C . THR A 1 209 ? -10.276 -12.154 5.012 1.00 91.75 209 THR A C 1
ATOM 1620 O O . THR A 1 209 ? -9.323 -12.068 4.247 1.00 91.75 209 THR A O 1
ATOM 1623 N N . SER A 1 210 ? -11.081 -13.223 4.988 1.00 91.00 210 SER A N 1
ATOM 1624 C CA . SER A 1 210 ? -10.747 -14.447 4.247 1.00 91.00 210 SER A CA 1
ATOM 1625 C C . SER A 1 210 ? -10.674 -14.268 2.728 1.00 91.00 210 SER A C 1
ATOM 1627 O O . SER A 1 210 ? -9.857 -14.925 2.090 1.00 91.00 210 SER A O 1
ATOM 1629 N N . TYR A 1 211 ? -11.480 -13.382 2.131 1.00 94.44 211 TYR A N 1
ATOM 1630 C CA . TYR A 1 211 ? -11.380 -13.084 0.696 1.00 94.44 211 TYR A CA 1
ATOM 1631 C C . TYR A 1 211 ? -10.050 -12.405 0.355 1.00 94.44 211 TYR A C 1
ATOM 1633 O O . TYR A 1 211 ? -9.377 -12.825 -0.589 1.00 94.44 211 TYR A O 1
ATOM 1641 N N . PHE A 1 212 ? -9.646 -11.429 1.169 1.00 94.56 212 PHE A N 1
ATOM 1642 C CA . PHE A 1 212 ? -8.346 -10.774 1.069 1.00 94.56 212 PHE A CA 1
ATOM 1643 C C . PHE A 1 212 ? -7.201 -11.782 1.253 1.00 94.56 212 PHE A C 1
ATOM 1645 O O . PHE A 1 212 ? -6.365 -11.951 0.369 1.00 94.56 212 PHE A O 1
ATOM 1652 N N . GLU A 1 213 ? -7.205 -12.533 2.357 1.00 93.19 213 GLU A N 1
ATOM 1653 C CA . GLU A 1 213 ? -6.155 -13.506 2.682 1.00 93.19 213 GLU A CA 1
ATOM 1654 C C . GLU A 1 213 ? -5.948 -14.512 1.543 1.00 93.19 213 GLU A C 1
ATOM 1656 O O . GLU A 1 213 ? -4.839 -14.676 1.028 1.00 93.19 213 GLU A O 1
ATOM 1661 N N . TYR A 1 214 ? -7.027 -15.142 1.081 1.00 93.00 214 TYR A N 1
ATOM 1662 C CA . TYR A 1 214 ? -6.954 -16.165 0.044 1.00 93.00 214 TYR A CA 1
ATOM 1663 C C . TYR A 1 214 ? -6.550 -15.628 -1.324 1.00 93.00 214 TYR A C 1
ATOM 1665 O O . TYR A 1 214 ? -5.760 -16.278 -2.015 1.00 93.00 214 TYR A O 1
ATOM 1673 N N . SER A 1 215 ? -7.034 -14.449 -1.713 1.00 94.06 215 SER A N 1
ATOM 1674 C CA . SER A 1 215 ? -6.673 -13.855 -3.003 1.00 94.06 215 SER A CA 1
ATOM 1675 C C . SER A 1 215 ? -5.239 -13.304 -3.033 1.00 94.06 215 SER A C 1
ATOM 1677 O O . SER A 1 215 ? -4.628 -13.224 -4.105 1.00 94.06 215 SER A O 1
ATOM 1679 N N . TRP A 1 216 ? -4.646 -12.996 -1.874 1.00 94.06 216 TRP A N 1
ATOM 1680 C CA . TRP A 1 216 ? -3.239 -12.594 -1.770 1.00 94.06 216 TRP A CA 1
ATOM 1681 C C . TRP A 1 216 ? -2.248 -13.750 -1.691 1.00 94.06 216 TRP A C 1
ATOM 1683 O O . TRP A 1 216 ? -1.083 -13.547 -2.023 1.00 94.06 216 TRP A O 1
ATOM 1693 N N . SER A 1 217 ? -2.706 -14.948 -1.326 1.00 84.25 217 SER A N 1
ATOM 1694 C CA . SER A 1 217 ? -1.849 -16.119 -1.112 1.00 84.25 217 SER A CA 1
ATOM 1695 C C . SER A 1 217 ? -1.011 -16.529 -2.334 1.00 84.25 217 SER A C 1
ATOM 1697 O O . SER A 1 217 ? 0.112 -16.994 -2.180 1.00 84.25 217 SER A O 1
ATOM 1699 N N . GLY A 1 218 ? -1.535 -16.333 -3.550 1.00 81.31 218 GLY A N 1
ATOM 1700 C CA . GLY A 1 218 ? -0.797 -16.533 -4.804 1.00 81.31 218 GLY A CA 1
ATOM 1701 C C . GLY A 1 218 ? -0.428 -17.983 -5.142 1.00 81.31 218 GLY A C 1
ATOM 1702 O O . GLY A 1 218 ? 0.309 -18.191 -6.102 1.00 81.31 218 GLY A O 1
ATOM 1703 N N . PHE A 1 219 ? -0.926 -18.970 -4.393 1.00 82.88 219 PHE A N 1
ATOM 1704 C CA . PHE A 1 219 ? -0.589 -20.378 -4.607 1.00 82.88 219 PHE A CA 1
ATOM 1705 C C . PHE A 1 219 ? -1.311 -21.001 -5.806 1.00 82.88 219 PHE A C 1
ATOM 1707 O O . PHE A 1 219 ? -2.472 -20.700 -6.097 1.00 82.88 219 PHE A O 1
ATOM 1714 N N . SER A 1 220 ? -0.613 -21.928 -6.457 1.00 79.94 220 SER A N 1
ATOM 1715 C CA . SER A 1 220 ? -1.078 -22.737 -7.583 1.00 79.94 220 SER A CA 1
ATOM 1716 C C . SER A 1 220 ? -1.427 -24.174 -7.168 1.00 79.94 220 SER A C 1
ATOM 1718 O O . SER A 1 220 ? -1.176 -24.609 -6.038 1.00 79.94 220 SER A O 1
ATOM 1720 N N . VAL A 1 221 ? -2.003 -24.943 -8.098 1.00 81.56 221 VAL A N 1
ATOM 1721 C CA . VAL A 1 221 ? -2.279 -26.381 -7.902 1.00 81.56 221 VAL A CA 1
ATOM 1722 C C . VAL A 1 221 ? -0.987 -27.162 -7.673 1.00 81.56 221 VAL A C 1
ATOM 1724 O O . VAL A 1 221 ? -0.985 -28.135 -6.920 1.00 81.56 221 VAL A O 1
ATOM 1727 N N . GLU A 1 222 ? 0.108 -26.724 -8.282 1.00 81.69 222 GLU A N 1
ATOM 1728 C CA . GLU A 1 222 ? 1.436 -27.307 -8.140 1.00 81.69 222 GLU A CA 1
ATOM 1729 C C . GLU A 1 222 ? 2.009 -27.117 -6.727 1.00 81.69 222 GLU A C 1
ATOM 1731 O O . GLU A 1 222 ? 2.735 -27.992 -6.255 1.00 81.69 222 GLU A O 1
ATOM 1736 N N . ASP A 1 223 ? 1.651 -26.028 -6.038 1.00 80.75 223 ASP A N 1
ATOM 1737 C CA . ASP A 1 223 ? 2.176 -25.706 -4.705 1.00 80.75 223 ASP A CA 1
ATOM 1738 C C . ASP A 1 223 ? 1.478 -26.490 -3.583 1.00 80.75 223 ASP A C 1
ATOM 1740 O O . ASP A 1 223 ? 2.124 -26.958 -2.646 1.00 80.75 223 ASP A O 1
ATOM 1744 N N . LEU A 1 224 ? 0.148 -26.622 -3.658 1.00 82.94 224 LEU A N 1
ATOM 1745 C CA . LEU A 1 224 ? -0.681 -27.117 -2.545 1.00 82.94 224 LEU A CA 1
ATOM 1746 C C . LEU A 1 224 ? -1.486 -28.375 -2.869 1.00 82.94 224 LEU A C 1
ATOM 1748 O O . LEU A 1 224 ? -2.021 -29.018 -1.967 1.00 82.94 224 LEU A O 1
ATOM 1752 N N . GLY A 1 225 ? -1.585 -28.733 -4.146 1.00 85.00 225 GLY A N 1
ATOM 1753 C CA . GLY A 1 225 ? -2.436 -29.809 -4.623 1.00 85.00 225 GLY A CA 1
ATOM 1754 C C . GLY A 1 225 ? -3.869 -29.363 -4.955 1.00 85.00 225 GLY A C 1
ATOM 1755 O O . GLY A 1 225 ? -4.363 -28.326 -4.504 1.00 85.00 225 GLY A O 1
ATOM 1756 N N . PRO A 1 226 ? -4.585 -30.166 -5.762 1.00 87.75 226 PRO A N 1
ATOM 1757 C CA . PRO A 1 226 ? -5.871 -29.779 -6.344 1.00 87.75 226 PRO A CA 1
ATOM 1758 C C . PRO A 1 226 ? -7.009 -29.681 -5.326 1.00 87.75 226 PRO A C 1
ATOM 1760 O O . PRO A 1 226 ? -7.976 -28.958 -5.555 1.00 87.75 226 PRO A O 1
ATOM 1763 N N . LYS A 1 227 ? -6.928 -30.415 -4.212 1.00 91.25 227 LYS A N 1
ATOM 1764 C CA . LYS A 1 227 ? -7.987 -30.439 -3.200 1.00 91.25 227 LYS A CA 1
ATOM 1765 C C . LYS A 1 227 ? -7.989 -29.143 -2.389 1.00 91.25 227 LYS A C 1
ATOM 1767 O O . LYS A 1 227 ? -9.027 -28.500 -2.283 1.00 91.25 227 LYS A O 1
ATOM 1772 N N . GLU A 1 228 ? -6.843 -28.761 -1.840 1.00 90.31 228 GLU A N 1
ATOM 1773 C CA . GLU A 1 228 ? -6.680 -27.563 -1.019 1.00 90.31 228 GLU A CA 1
ATOM 1774 C C . GLU A 1 228 ? -6.904 -26.291 -1.854 1.00 90.31 228 GLU A C 1
ATOM 1776 O O . GLU A 1 228 ? -7.648 -25.408 -1.427 1.00 90.31 228 GLU A O 1
ATOM 1781 N N . ILE A 1 229 ? -6.387 -26.241 -3.089 1.00 90.81 229 ILE A N 1
ATOM 1782 C CA . ILE A 1 229 ? -6.707 -25.163 -4.040 1.00 90.81 229 ILE A CA 1
ATOM 1783 C C . ILE A 1 229 ? -8.193 -25.137 -4.400 1.00 90.81 229 ILE A C 1
ATOM 1785 O O . ILE A 1 229 ? -8.784 -24.062 -4.478 1.00 90.81 229 ILE A O 1
ATOM 1789 N N . GLY A 1 230 ? -8.820 -26.303 -4.582 1.00 91.81 230 GLY A N 1
ATOM 1790 C CA . GLY A 1 230 ? -10.251 -26.399 -4.864 1.00 91.81 230 GLY A CA 1
ATOM 1791 C C . GLY A 1 230 ? -11.103 -25.705 -3.802 1.00 91.81 230 GLY A C 1
ATOM 1792 O O . GLY A 1 230 ? -11.996 -24.943 -4.158 1.00 91.81 230 GLY A O 1
ATOM 1793 N N . VAL A 1 231 ? -10.766 -25.889 -2.522 1.00 92.38 231 VAL A N 1
ATOM 1794 C CA . VAL A 1 231 ? -11.459 -25.254 -1.388 1.00 92.38 231 VAL A CA 1
ATOM 1795 C C . VAL A 1 231 ? -11.332 -23.728 -1.424 1.00 92.38 231 VAL A C 1
ATOM 1797 O O . VAL A 1 231 ? -12.321 -23.021 -1.232 1.00 92.38 231 VAL A O 1
ATOM 1800 N N . ILE A 1 232 ? -10.132 -23.212 -1.694 1.00 92.69 232 ILE A N 1
ATOM 1801 C CA . ILE A 1 232 ? -9.894 -21.765 -1.778 1.00 92.69 232 ILE A CA 1
ATOM 1802 C C . ILE A 1 232 ? -10.653 -21.165 -2.967 1.00 92.69 232 ILE A C 1
ATOM 1804 O O . ILE A 1 232 ? -11.327 -20.141 -2.830 1.00 92.69 232 ILE A O 1
ATOM 1808 N N . ALA A 1 233 ? -10.580 -21.827 -4.122 1.00 94.31 233 ALA A N 1
ATOM 1809 C CA . ALA A 1 233 ? -11.257 -21.395 -5.333 1.00 94.31 233 ALA A CA 1
ATOM 1810 C C . ALA A 1 233 ? -12.786 -21.398 -5.162 1.00 94.31 233 ALA A C 1
ATOM 1812 O O . ALA A 1 233 ? -13.437 -20.424 -5.530 1.00 94.31 233 ALA A O 1
ATOM 1813 N N . ASP A 1 234 ? -13.352 -22.444 -4.546 1.00 95.50 234 ASP A N 1
ATOM 1814 C CA . ASP A 1 234 ? -14.784 -22.531 -4.233 1.00 95.50 234 ASP A CA 1
ATOM 1815 C C . ASP A 1 234 ? -15.233 -21.371 -3.329 1.00 95.50 234 ASP A C 1
ATOM 1817 O O . ASP A 1 234 ? -16.282 -20.768 -3.568 1.00 95.50 234 ASP A O 1
ATOM 1821 N N . HIS A 1 235 ? -14.432 -21.022 -2.314 1.00 94.75 235 HIS A N 1
ATOM 1822 C CA . HIS A 1 235 ? -14.733 -19.921 -1.392 1.00 94.75 235 HIS A CA 1
ATOM 1823 C C . HIS A 1 235 ? -14.740 -18.556 -2.090 1.00 94.75 235 HIS A C 1
ATOM 1825 O O . HIS A 1 235 ? -15.667 -17.765 -1.893 1.00 94.75 235 HIS A O 1
ATOM 1831 N N . LEU A 1 236 ? -13.740 -18.280 -2.933 1.00 96.25 236 LEU A N 1
ATOM 1832 C CA . LEU A 1 236 ? -13.669 -17.035 -3.704 1.00 96.25 236 LEU A CA 1
ATOM 1833 C C . LEU A 1 236 ? -14.804 -16.948 -4.735 1.00 96.25 236 LEU A C 1
ATOM 1835 O O . LEU A 1 236 ? -15.500 -15.934 -4.790 1.00 96.25 236 LEU A O 1
ATOM 1839 N N . GLU A 1 237 ? -15.052 -18.008 -5.513 1.00 96.31 237 GLU A N 1
ATOM 1840 C CA . GLU A 1 237 ? -16.143 -18.034 -6.498 1.00 96.31 237 GLU A CA 1
ATOM 1841 C C . GLU A 1 237 ? -17.520 -17.853 -5.857 1.00 96.31 237 GLU A C 1
ATOM 1843 O O . GLU A 1 237 ? -18.374 -17.154 -6.412 1.00 96.31 237 GLU A O 1
ATOM 1848 N N . ALA A 1 238 ? -17.746 -18.450 -4.683 1.00 95.62 238 ALA A N 1
ATOM 1849 C CA . ALA A 1 238 ? -18.972 -18.241 -3.924 1.00 95.62 238 ALA A CA 1
ATOM 1850 C C . ALA A 1 238 ? -19.154 -16.760 -3.556 1.00 95.62 238 ALA A C 1
ATOM 1852 O O . ALA A 1 238 ? -20.251 -16.227 -3.743 1.00 95.62 238 ALA A O 1
ATOM 1853 N N . GLY A 1 239 ? -18.082 -16.085 -3.122 1.00 95.25 239 GLY A N 1
ATOM 1854 C CA . GLY A 1 239 ? -18.077 -14.644 -2.864 1.00 95.25 239 GLY A CA 1
ATOM 1855 C C . GLY A 1 239 ? -18.439 -13.826 -4.104 1.00 95.25 239 GLY A C 1
ATOM 1856 O O . GLY A 1 239 ? -19.387 -13.041 -4.069 1.00 95.25 239 GLY A O 1
ATOM 1857 N N . PHE A 1 240 ? -17.765 -14.074 -5.234 1.00 97.38 240 PHE A N 1
ATOM 1858 C CA . PHE A 1 240 ? -18.062 -13.397 -6.505 1.00 97.38 240 PHE A CA 1
ATOM 1859 C C . PHE A 1 240 ? -19.516 -13.596 -6.927 1.00 97.38 240 PHE A C 1
ATOM 1861 O O . PHE A 1 240 ? -20.180 -12.654 -7.360 1.00 97.38 240 PHE A O 1
ATOM 1868 N N . LYS A 1 241 ? -20.039 -14.818 -6.801 1.00 96.00 241 LYS A N 1
ATOM 1869 C CA . LYS A 1 241 ? -21.426 -15.128 -7.152 1.00 96.00 241 LYS A CA 1
ATOM 1870 C C . LYS A 1 241 ? -22.417 -14.391 -6.253 1.00 96.00 241 LYS A C 1
ATOM 1872 O O . LYS A 1 241 ? -23.426 -13.895 -6.752 1.00 96.00 241 LYS A O 1
ATOM 1877 N N . GLN A 1 242 ? -22.148 -14.334 -4.952 1.00 93.31 242 GLN A N 1
ATOM 1878 C CA . GLN A 1 242 ? -23.016 -13.692 -3.968 1.00 93.31 242 GLN A CA 1
ATOM 1879 C C . GLN A 1 242 ? -23.110 -12.174 -4.176 1.00 93.31 242 GLN A C 1
ATOM 1881 O O . GLN A 1 242 ? -24.194 -11.607 -4.061 1.00 93.31 242 GLN A O 1
ATOM 1886 N N . GLU A 1 243 ? -21.999 -11.537 -4.531 1.00 91.19 243 GLU A N 1
ATOM 1887 C CA . GLU A 1 243 ? -21.883 -10.083 -4.707 1.00 91.19 243 GLU A CA 1
ATOM 1888 C C . GLU A 1 243 ? -22.039 -9.646 -6.181 1.00 91.19 243 GLU A C 1
ATOM 1890 O O . GLU A 1 243 ? -21.781 -8.502 -6.554 1.00 91.19 243 GLU A O 1
ATOM 1895 N N . GLY A 1 244 ? -22.502 -10.552 -7.049 1.00 94.25 244 GLY A N 1
ATOM 1896 C CA . GLY A 1 244 ? -22.897 -10.225 -8.419 1.00 94.25 244 GLY A CA 1
ATOM 1897 C C . GLY A 1 244 ? -21.742 -9.978 -9.393 1.00 94.25 244 GLY A C 1
ATOM 1898 O O . GLY A 1 244 ? -21.935 -9.260 -10.370 1.00 94.25 244 GLY A O 1
ATOM 1899 N N . GLY A 1 245 ? -20.575 -10.581 -9.165 1.00 95.75 245 GLY A N 1
ATOM 1900 C CA . GLY A 1 245 ? -19.408 -10.538 -10.055 1.00 95.75 245 GLY A CA 1
ATOM 1901 C C . GLY A 1 245 ? -18.257 -9.649 -9.574 1.00 95.75 245 GLY A C 1
ATOM 1902 O O . GLY A 1 245 ? -17.309 -9.437 -10.324 1.00 95.75 245 GLY A O 1
ATOM 1903 N N . ILE A 1 246 ? -18.327 -9.142 -8.345 1.00 96.62 246 ILE A N 1
ATOM 1904 C CA . ILE A 1 246 ? -17.266 -8.391 -7.649 1.00 96.62 246 ILE A CA 1
ATOM 1905 C C . ILE A 1 246 ? -17.109 -8.951 -6.238 1.00 96.62 246 ILE A C 1
ATOM 1907 O O . ILE A 1 246 ? -18.006 -9.641 -5.777 1.00 96.62 246 ILE A O 1
ATOM 1911 N N . ILE A 1 247 ? -16.003 -8.669 -5.554 1.00 96.25 247 ILE A N 1
ATOM 1912 C CA . ILE A 1 247 ? -15.796 -9.021 -4.140 1.00 96.25 247 ILE A CA 1
ATOM 1913 C C . ILE A 1 247 ? -15.047 -7.895 -3.423 1.00 96.25 247 ILE A C 1
ATOM 1915 O O . ILE A 1 247 ? -14.682 -6.895 -4.035 1.00 96.25 247 ILE A O 1
ATOM 1919 N N . GLY A 1 248 ? -14.860 -8.039 -2.117 1.00 94.12 248 GLY A N 1
ATOM 1920 C CA . GLY A 1 248 ? -14.033 -7.154 -1.300 1.00 94.12 248 GLY A CA 1
ATOM 1921 C C . GLY A 1 248 ? -13.198 -7.955 -0.316 1.00 94.12 248 GLY A C 1
ATOM 1922 O O . GLY A 1 248 ? -13.262 -9.186 -0.332 1.00 94.12 248 GLY A O 1
ATOM 1923 N N . PHE A 1 249 ? -12.518 -7.282 0.610 1.00 90.62 249 PHE A N 1
ATOM 1924 C CA . PHE A 1 249 ? -11.783 -7.955 1.692 1.00 90.62 249 PHE A CA 1
ATOM 1925 C C . PHE A 1 249 ? -12.666 -8.889 2.548 1.00 90.62 249 PHE A C 1
ATOM 1927 O O . PHE A 1 249 ? -12.181 -9.855 3.146 1.00 90.62 249 PHE A O 1
ATOM 1934 N N . ALA A 1 250 ? -13.973 -8.606 2.599 1.00 89.19 250 ALA A N 1
ATOM 1935 C CA . ALA A 1 250 ? -15.001 -9.366 3.305 1.00 89.19 250 ALA A CA 1
ATOM 1936 C C . ALA A 1 250 ? -16.349 -9.333 2.545 1.00 89.19 250 ALA A C 1
ATOM 1938 O O . ALA A 1 250 ? -16.543 -8.493 1.658 1.00 89.19 250 ALA A O 1
ATOM 1939 N N . PRO A 1 251 ? -17.317 -10.210 2.891 1.00 87.12 251 PRO A N 1
ATOM 1940 C CA . PRO A 1 251 ? -18.677 -10.140 2.352 1.00 87.12 251 PRO A CA 1
ATOM 1941 C C . PRO A 1 251 ? -19.315 -8.757 2.537 1.00 87.12 251 PRO A C 1
ATOM 1943 O O . PRO A 1 251 ? -19.134 -8.120 3.575 1.00 87.12 251 PRO A O 1
ATOM 1946 N N . ARG A 1 252 ? -20.089 -8.306 1.542 1.00 87.06 252 ARG A N 1
ATOM 1947 C CA . ARG A 1 252 ? -20.720 -6.978 1.469 1.00 87.06 252 ARG A CA 1
ATOM 1948 C C . ARG A 1 252 ? -19.760 -5.801 1.656 1.00 87.06 252 ARG A C 1
ATOM 1950 O O . ARG A 1 252 ? -20.191 -4.736 2.084 1.00 87.06 252 ARG A O 1
ATOM 1957 N N . ALA A 1 253 ? -18.485 -5.954 1.313 1.00 89.56 253 ALA A N 1
ATOM 1958 C CA . ALA A 1 253 ? -17.522 -4.856 1.309 1.00 89.56 253 ALA A CA 1
ATOM 1959 C C . ALA A 1 253 ? -16.793 -4.694 -0.039 1.00 89.56 253 ALA A C 1
ATOM 1961 O O . ALA A 1 253 ? -15.584 -4.507 -0.021 1.00 89.56 253 ALA A O 1
ATOM 1962 N N . PRO A 1 254 ? -17.480 -4.772 -1.201 1.00 92.75 254 PRO A N 1
ATOM 1963 C CA . PRO A 1 254 ? -16.806 -4.900 -2.484 1.00 92.75 254 PRO A CA 1
ATOM 1964 C C . PRO A 1 254 ? -15.964 -3.677 -2.854 1.00 92.75 254 PRO A C 1
ATOM 1966 O O . PRO A 1 254 ? -16.405 -2.531 -2.709 1.00 92.75 254 PRO A O 1
ATOM 1969 N N . ASP A 1 255 ? -14.794 -3.946 -3.420 1.00 95.38 255 ASP A N 1
ATOM 1970 C CA . ASP A 1 255 ? -13.834 -2.948 -3.876 1.00 95.38 255 ASP A CA 1
ATOM 1971 C C . ASP A 1 255 ? -13.034 -3.450 -5.085 1.00 95.38 255 ASP A C 1
ATOM 1973 O O . ASP A 1 255 ? -13.012 -4.641 -5.407 1.00 95.38 255 ASP A O 1
ATOM 1977 N N . ALA A 1 256 ? -12.408 -2.520 -5.804 1.00 97.31 256 ALA A N 1
ATOM 1978 C CA . ALA A 1 256 ? -11.665 -2.841 -7.018 1.00 97.31 256 ALA A CA 1
ATOM 1979 C C . ALA A 1 256 ? -10.383 -3.647 -6.756 1.00 97.31 256 ALA A C 1
ATOM 1981 O O . ALA A 1 256 ? -9.950 -4.378 -7.647 1.00 97.31 256 ALA A O 1
ATOM 1982 N N . ASP A 1 257 ? -9.775 -3.499 -5.579 1.00 97.69 257 ASP A N 1
ATOM 1983 C CA . ASP A 1 257 ? -8.478 -4.084 -5.242 1.00 97.69 257 ASP A CA 1
ATOM 1984 C C . ASP A 1 257 ? -8.613 -5.593 -5.025 1.00 97.69 257 ASP A C 1
ATOM 1986 O O . ASP A 1 257 ? -8.046 -6.404 -5.764 1.00 97.69 257 ASP A O 1
ATOM 1990 N N . ASP A 1 258 ? -9.481 -5.963 -4.086 1.00 97.50 258 ASP A N 1
ATOM 1991 C CA . ASP A 1 258 ? -9.824 -7.343 -3.769 1.00 97.50 258 ASP A CA 1
ATOM 1992 C C . ASP A 1 258 ? -10.538 -8.031 -4.935 1.00 97.50 258 ASP A C 1
ATOM 1994 O O . ASP A 1 258 ? -10.290 -9.206 -5.207 1.00 97.50 258 ASP A O 1
ATOM 1998 N N . THR A 1 259 ? -11.370 -7.308 -5.698 1.00 98.31 259 THR A N 1
ATOM 1999 C CA . THR A 1 259 ? -11.945 -7.858 -6.934 1.00 98.31 259 THR A CA 1
ATOM 2000 C C . THR A 1 259 ? -10.845 -8.234 -7.926 1.00 98.31 259 THR A C 1
ATOM 2002 O O . THR A 1 259 ? -10.826 -9.364 -8.414 1.00 98.31 259 THR A O 1
ATOM 2005 N N . ALA A 1 260 ? -9.911 -7.328 -8.227 1.00 98.38 260 ALA A N 1
ATOM 2006 C CA . ALA A 1 260 ? -8.836 -7.599 -9.178 1.00 98.38 260 ALA A CA 1
ATOM 2007 C C . ALA A 1 260 ? -7.956 -8.773 -8.723 1.00 98.38 260 ALA A C 1
ATOM 2009 O O . ALA A 1 260 ? -7.653 -9.671 -9.514 1.00 98.38 260 ALA A O 1
ATOM 2010 N N . LYS A 1 261 ? -7.605 -8.817 -7.435 1.00 97.62 261 LYS A N 1
ATOM 2011 C CA . LYS A 1 261 ? -6.809 -9.904 -6.862 1.00 97.62 261 LYS A CA 1
ATOM 2012 C C . LYS A 1 261 ? -7.553 -11.228 -6.807 1.00 97.62 261 LYS A C 1
ATOM 2014 O O . LYS A 1 261 ? -6.958 -12.253 -7.132 1.00 97.62 261 LYS A O 1
ATOM 2019 N N . GLY A 1 262 ? -8.849 -11.220 -6.509 1.00 97.44 262 GLY A N 1
ATOM 2020 C CA . GLY A 1 262 ? -9.708 -12.396 -6.602 1.00 97.44 262 GLY A CA 1
ATOM 2021 C C . GLY A 1 262 ? -9.748 -12.981 -8.015 1.00 97.44 262 GLY A C 1
ATOM 2022 O O . GLY A 1 262 ? -9.589 -14.189 -8.179 1.00 97.44 262 GLY A O 1
ATOM 2023 N N . LEU A 1 263 ? -9.877 -12.132 -9.043 1.00 97.31 263 LEU A N 1
ATOM 2024 C CA . LEU A 1 263 ? -9.829 -12.561 -10.447 1.00 97.31 263 LEU A CA 1
ATOM 2025 C C . LEU A 1 263 ? -8.473 -13.192 -10.796 1.00 97.31 263 LEU A C 1
ATOM 2027 O O . LEU A 1 263 ? -8.421 -14.245 -11.430 1.00 97.31 263 LEU A O 1
ATOM 2031 N N . MET A 1 264 ? -7.372 -12.568 -10.369 1.00 95.38 264 MET A N 1
ATOM 2032 C CA . MET A 1 264 ? -6.021 -13.091 -10.592 1.00 95.38 264 MET A CA 1
ATOM 2033 C C . MET A 1 264 ? -5.799 -14.432 -9.883 1.00 95.38 264 MET A C 1
ATOM 2035 O O . MET A 1 264 ? -5.253 -15.350 -10.492 1.00 95.38 264 MET A O 1
ATOM 2039 N N . ALA A 1 265 ? -6.235 -14.559 -8.629 1.00 94.81 265 ALA A N 1
ATOM 2040 C CA . ALA A 1 265 ? -6.114 -15.789 -7.854 1.00 94.81 265 ALA A CA 1
ATOM 2041 C C . ALA A 1 265 ? -6.907 -16.934 -8.495 1.00 94.81 265 ALA A C 1
ATOM 2043 O O . ALA A 1 265 ? -6.358 -18.009 -8.717 1.00 94.81 265 ALA A O 1
ATOM 2044 N N . LEU A 1 266 ? -8.162 -16.692 -8.885 1.00 94.50 266 LEU A N 1
ATOM 2045 C CA . LEU A 1 266 ? -8.974 -17.695 -9.575 1.00 94.50 266 LEU A CA 1
ATOM 2046 C C . LEU A 1 266 ? -8.347 -18.123 -10.906 1.00 94.50 266 LEU A C 1
ATOM 2048 O O . LEU A 1 266 ? -8.288 -19.322 -11.186 1.00 94.50 266 LEU A O 1
ATOM 2052 N N . ASN A 1 267 ? -7.793 -17.180 -11.676 1.00 91.44 267 ASN A N 1
ATOM 2053 C CA . ASN A 1 267 ? -7.097 -17.496 -12.923 1.00 91.44 267 ASN A CA 1
ATOM 2054 C C . ASN A 1 267 ? -5.904 -18.444 -12.697 1.00 91.44 267 ASN A C 1
ATOM 2056 O O . ASN A 1 267 ? -5.732 -19.381 -13.475 1.00 91.44 267 ASN A O 1
ATOM 2060 N N . LEU A 1 268 ? -5.116 -18.248 -11.629 1.00 88.56 268 LEU A N 1
ATOM 2061 C CA . LEU A 1 268 ? -4.021 -19.160 -11.250 1.00 88.56 268 LEU A CA 1
ATOM 2062 C C . LEU A 1 268 ? -4.525 -20.560 -10.864 1.00 88.56 268 LEU A C 1
ATOM 2064 O O . LEU A 1 268 ? -3.818 -21.546 -11.041 1.00 88.56 268 LEU A O 1
ATOM 2068 N N . MET A 1 269 ? -5.766 -20.656 -10.387 1.00 90.50 269 MET A N 1
ATOM 2069 C CA . MET A 1 269 ? -6.435 -21.908 -10.021 1.00 90.50 269 MET A CA 1
ATOM 2070 C C . MET A 1 269 ? -7.219 -22.529 -11.193 1.00 90.50 269 MET A C 1
ATOM 2072 O O . MET A 1 269 ? -7.970 -23.487 -11.000 1.00 90.50 269 MET A O 1
ATOM 2076 N N . GLY A 1 270 ? -7.077 -21.985 -12.409 1.00 88.81 270 GLY A N 1
ATOM 2077 C CA . GLY A 1 270 ? -7.764 -22.459 -13.614 1.00 88.81 270 GLY A CA 1
ATOM 2078 C C . GLY A 1 270 ? -9.258 -22.125 -13.665 1.00 88.81 270 GLY A C 1
ATOM 2079 O O . GLY A 1 270 ? -9.998 -22.740 -14.435 1.00 88.81 270 GLY A O 1
ATOM 2080 N N . ARG A 1 271 ? -9.718 -21.171 -12.847 1.00 91.12 271 ARG A N 1
ATOM 2081 C CA . ARG A 1 271 ? -11.106 -20.703 -12.800 1.00 91.12 271 ARG A CA 1
ATOM 2082 C C . ARG A 1 271 ? -11.202 -19.283 -13.338 1.00 91.12 271 ARG A C 1
ATOM 2084 O O . ARG A 1 271 ? -10.426 -18.412 -12.967 1.00 91.12 271 ARG A O 1
ATOM 2091 N N . HIS A 1 272 ? -12.157 -19.037 -14.227 1.00 92.56 272 HIS A N 1
ATOM 2092 C CA . HIS A 1 272 ? -12.224 -17.778 -14.964 1.00 92.56 272 HIS A CA 1
ATOM 2093 C C . HIS A 1 272 ? -13.526 -17.035 -14.684 1.00 92.56 272 HIS A C 1
ATOM 2095 O O . HIS A 1 272 ? -14.617 -17.555 -14.919 1.00 92.56 272 HIS A O 1
ATOM 2101 N N . ILE A 1 273 ? -13.393 -15.783 -14.249 1.00 95.19 273 ILE A N 1
ATOM 2102 C CA . ILE A 1 273 ? -14.490 -14.827 -14.083 1.00 95.19 273 ILE A CA 1
ATOM 2103 C C . ILE A 1 273 ? -14.172 -13.587 -14.925 1.00 95.19 273 ILE A C 1
ATOM 2105 O O . ILE A 1 273 ? -13.028 -13.137 -14.978 1.00 95.19 273 ILE A O 1
ATOM 2109 N N . SER A 1 274 ? -15.184 -13.041 -15.605 1.00 95.62 274 SER A N 1
ATOM 2110 C CA . SER A 1 274 ? -15.025 -11.826 -16.413 1.00 95.62 274 SER A CA 1
ATOM 2111 C C . SER A 1 274 ? -14.796 -10.588 -15.528 1.00 95.62 274 SER A C 1
ATOM 2113 O O . SER A 1 274 ? -15.531 -10.403 -14.554 1.00 95.62 274 SER A O 1
ATOM 2115 N N . PRO A 1 275 ? -13.869 -9.678 -15.891 1.00 97.56 275 PRO A N 1
ATOM 2116 C CA . PRO A 1 275 ? -13.673 -8.408 -15.194 1.00 97.56 275 PRO A CA 1
ATOM 2117 C C . PRO A 1 275 ? -14.765 -7.364 -15.495 1.00 97.56 275 PRO A C 1
ATOM 2119 O O . PRO A 1 275 ? -14.715 -6.262 -14.949 1.00 97.56 275 PRO A O 1
ATOM 2122 N N . ASP A 1 276 ? -15.753 -7.654 -16.349 1.00 97.94 276 ASP A N 1
ATOM 2123 C CA . ASP A 1 276 ? -16.721 -6.653 -16.826 1.00 97.94 276 ASP A CA 1
ATOM 2124 C C . ASP A 1 276 ? -17.506 -5.98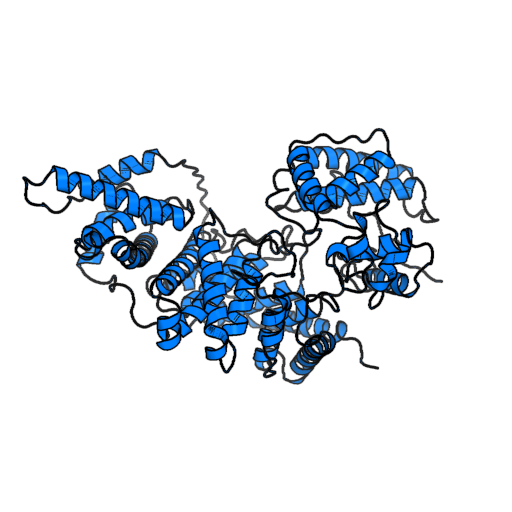0 -15.688 1.00 97.94 276 ASP A C 1
ATOM 2126 O O . ASP A 1 276 ? -17.781 -4.779 -15.744 1.00 97.94 276 ASP A O 1
ATOM 2130 N N . GLN A 1 277 ? -17.848 -6.721 -14.628 1.00 97.88 277 GLN A N 1
ATOM 2131 C CA . GLN A 1 277 ? -18.554 -6.138 -13.486 1.00 97.88 277 GLN A CA 1
ATOM 2132 C C . GLN A 1 277 ? -17.638 -5.240 -12.639 1.00 97.88 277 GLN A C 1
ATOM 2134 O O . GLN A 1 277 ? -18.099 -4.203 -12.154 1.00 97.88 277 GLN A O 1
ATOM 2139 N N . MET A 1 278 ? -16.346 -5.570 -12.517 1.00 97.94 278 MET A N 1
ATOM 2140 C CA . MET A 1 278 ? -15.344 -4.697 -11.892 1.00 97.94 278 MET A CA 1
ATOM 2141 C C . MET A 1 278 ? -15.246 -3.371 -12.654 1.00 97.94 278 MET A C 1
ATOM 2143 O O . MET A 1 278 ? -15.340 -2.303 -12.054 1.00 97.94 278 MET A O 1
ATOM 2147 N N . ILE A 1 279 ? -15.148 -3.440 -13.986 1.00 98.19 279 ILE A N 1
ATOM 2148 C CA . ILE A 1 279 ? -15.120 -2.271 -14.877 1.00 98.19 279 ILE A CA 1
ATOM 2149 C C . ILE A 1 279 ? -16.382 -1.433 -14.695 1.00 98.19 279 ILE A C 1
ATOM 2151 O O . ILE A 1 279 ? -16.302 -0.254 -14.364 1.00 98.19 279 ILE A O 1
ATOM 2155 N N . LYS A 1 280 ? -17.559 -2.049 -14.808 1.00 97.31 280 LYS A N 1
ATOM 2156 C CA . LYS A 1 280 ? -18.843 -1.358 -14.657 1.00 97.31 280 LYS A CA 1
ATOM 2157 C C . LYS A 1 280 ? -18.994 -0.640 -13.311 1.00 97.31 280 LYS A C 1
ATOM 2159 O O . LYS A 1 280 ? -19.671 0.384 -13.251 1.00 97.31 280 LYS A O 1
ATOM 2164 N N . THR A 1 281 ? -18.434 -1.201 -12.242 1.00 95.69 281 THR A N 1
ATOM 2165 C CA . THR A 1 281 ? -18.650 -0.710 -10.873 1.00 95.69 281 THR A CA 1
ATOM 2166 C C . THR A 1 281 ? -17.620 0.339 -10.463 1.00 95.69 281 THR A C 1
ATOM 2168 O O . THR A 1 281 ? -17.979 1.313 -9.803 1.00 95.69 281 THR A O 1
ATOM 2171 N N . PHE A 1 282 ? -16.357 0.153 -10.854 1.00 97.06 282 PHE A N 1
ATOM 2172 C CA . PHE A 1 282 ? -15.225 0.894 -10.293 1.00 97.06 282 PHE A CA 1
ATOM 2173 C C . PHE A 1 282 ? -14.451 1.737 -11.313 1.00 97.06 282 PHE A C 1
ATOM 2175 O O . PHE A 1 282 ? -13.568 2.503 -10.920 1.00 97.06 282 PHE A O 1
ATOM 2182 N N . GLU A 1 283 ? -14.747 1.629 -12.613 1.00 97.50 283 GLU A N 1
ATOM 2183 C CA . GLU A 1 283 ? -14.097 2.459 -13.626 1.00 97.50 283 GLU A CA 1
ATOM 2184 C C . GLU A 1 283 ? -14.474 3.936 -13.435 1.00 97.50 283 GLU A C 1
ATOM 2186 O O . GLU A 1 283 ? -15.606 4.366 -13.660 1.00 97.50 283 GLU A O 1
ATOM 2191 N N . GLY A 1 284 ? -13.486 4.739 -13.049 1.00 95.50 284 GLY A N 1
ATOM 2192 C CA . GLY A 1 284 ? -13.595 6.185 -12.988 1.00 95.50 284 GLY A CA 1
ATOM 2193 C C . GLY A 1 284 ? -13.165 6.862 -14.290 1.00 95.50 284 GLY A C 1
ATOM 2194 O O . GLY A 1 284 ? -12.841 6.248 -15.316 1.00 95.50 284 GLY A O 1
ATOM 2195 N N . ARG A 1 285 ? -13.120 8.197 -14.239 1.00 94.06 285 ARG A N 1
ATOM 2196 C CA . ARG A 1 285 ? -12.762 9.027 -15.397 1.00 94.06 285 ARG A CA 1
ATOM 2197 C C . ARG A 1 285 ? -11.339 8.751 -15.894 1.00 94.06 285 ARG A C 1
ATOM 2199 O O . ARG A 1 285 ? -11.145 8.546 -17.087 1.00 94.06 285 ARG A O 1
ATOM 2206 N N . ASN A 1 286 ? -10.370 8.750 -14.977 1.00 94.00 286 ASN A N 1
ATOM 2207 C CA . ASN A 1 286 ? -8.938 8.669 -15.296 1.00 94.00 286 ASN A CA 1
ATOM 2208 C C . ASN A 1 286 ? -8.240 7.443 -14.686 1.00 94.00 286 ASN A C 1
ATOM 2210 O O . ASN A 1 286 ? -7.101 7.173 -15.035 1.00 94.00 286 ASN A O 1
ATOM 2214 N N . HIS A 1 287 ? -8.892 6.749 -13.757 1.00 96.88 287 HIS A N 1
ATOM 2215 C CA . HIS A 1 287 ? -8.366 5.616 -12.994 1.00 96.88 287 HIS A CA 1
ATOM 2216 C C . HIS A 1 287 ? -9.543 4.790 -12.467 1.00 96.88 287 HIS A C 1
ATOM 2218 O O . HIS A 1 287 ? -10.691 5.230 -12.571 1.00 96.88 287 HIS A O 1
ATOM 2224 N N . PHE A 1 288 ? -9.262 3.625 -11.895 1.00 97.62 288 PHE A N 1
ATOM 2225 C CA . PHE A 1 288 ? -10.244 2.841 -11.155 1.00 97.62 288 PHE A CA 1
ATOM 2226 C C . PHE A 1 288 ? -10.258 3.275 -9.698 1.00 97.62 288 PHE A C 1
ATOM 2228 O O . PHE A 1 288 ? -9.200 3.359 -9.073 1.00 97.62 288 PHE A O 1
ATOM 2235 N N . THR A 1 289 ? -11.443 3.560 -9.167 1.00 96.38 289 THR A N 1
ATOM 2236 C CA . THR A 1 289 ? -11.590 3.905 -7.753 1.00 96.38 289 THR A CA 1
ATOM 2237 C C . THR A 1 289 ? -11.617 2.638 -6.912 1.00 96.38 289 THR A C 1
ATOM 2239 O O . THR A 1 289 ? -12.376 1.735 -7.257 1.00 96.38 289 THR A O 1
ATOM 2242 N N . THR A 1 290 ? -10.885 2.583 -5.795 1.00 94.12 290 THR A N 1
ATOM 2243 C CA . THR A 1 290 ? -10.941 1.420 -4.878 1.00 94.12 290 THR A CA 1
ATOM 2244 C C . THR A 1 290 ? -12.376 1.198 -4.403 1.00 94.12 290 THR A C 1
ATOM 2246 O O . THR A 1 290 ? -12.974 0.156 -4.642 1.00 94.12 290 THR A O 1
ATOM 2249 N N . PHE A 1 291 ? -12.965 2.253 -3.836 1.00 89.00 291 PHE A N 1
ATOM 2250 C CA . PHE A 1 291 ? -14.388 2.356 -3.524 1.00 89.00 291 PHE A CA 1
ATOM 2251 C C . PHE A 1 291 ? -14.980 3.521 -4.320 1.00 89.00 291 PHE A C 1
ATOM 2253 O O . PHE A 1 291 ? -14.331 4.556 -4.465 1.00 89.00 291 PHE A O 1
ATOM 2260 N N . GLY A 1 292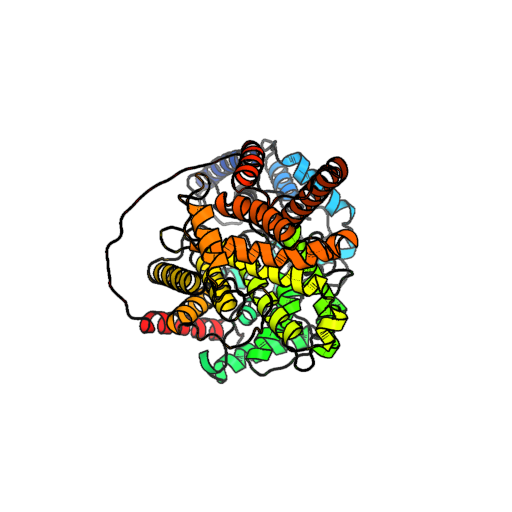 ? -16.234 3.409 -4.771 1.00 74.38 292 GLY A N 1
ATOM 2261 C CA . GLY A 1 292 ? -16.862 4.369 -5.698 1.00 74.38 292 GLY A CA 1
ATOM 2262 C C . GLY A 1 292 ? -16.975 5.833 -5.226 1.00 74.38 292 GLY A C 1
ATOM 2263 O O . GLY A 1 292 ? -17.451 6.683 -5.974 1.00 74.38 292 GLY A O 1
ATOM 2264 N N . SER A 1 293 ? -16.576 6.171 -3.996 1.00 70.94 293 SER A N 1
ATOM 2265 C CA . SER A 1 293 ? -16.553 7.548 -3.469 1.00 70.94 293 SER A CA 1
ATOM 2266 C C . SER A 1 293 ? -15.308 7.811 -2.615 1.00 70.94 293 SER A C 1
ATOM 2268 O O . SER A 1 293 ? -15.400 8.209 -1.452 1.00 70.94 293 SER A O 1
ATOM 2270 N N . GLU A 1 294 ? -14.127 7.564 -3.181 1.00 79.12 294 GLU A N 1
ATOM 2271 C CA . GLU A 1 294 ? -12.847 7.851 -2.527 1.00 79.12 294 GLU A CA 1
ATOM 2272 C C . GLU A 1 294 ? -12.309 9.262 -2.822 1.00 79.12 294 GLU A C 1
ATOM 2274 O O . GLU A 1 294 ? -12.540 9.830 -3.888 1.00 79.12 294 GLU A O 1
ATOM 2279 N N . ARG A 1 295 ? -11.589 9.841 -1.848 1.00 78.56 295 ARG A N 1
ATOM 2280 C CA . ARG A 1 295 ? -10.905 11.140 -1.990 1.00 78.56 295 ARG A CA 1
ATOM 2281 C C . ARG A 1 295 ? -9.563 10.984 -2.699 1.00 78.56 295 ARG A C 1
ATOM 2283 O O . ARG A 1 295 ? -9.273 11.716 -3.638 1.00 78.56 295 ARG A O 1
ATOM 2290 N N . ASP A 1 296 ? -8.761 10.047 -2.204 1.00 85.19 296 ASP A N 1
ATOM 2291 C CA . ASP A 1 296 ? -7.402 9.805 -2.674 1.00 85.19 296 ASP A CA 1
ATOM 2292 C C . ASP A 1 296 ? -7.386 8.490 -3.461 1.00 85.19 296 ASP A C 1
ATOM 2294 O O . ASP A 1 296 ? -7.832 7.472 -2.914 1.00 85.19 296 ASP A O 1
ATOM 2298 N N . PRO A 1 297 ? -6.908 8.485 -4.715 1.00 92.69 297 PRO A N 1
ATOM 2299 C CA . PRO A 1 297 ? -6.834 7.270 -5.513 1.00 92.69 297 PRO A CA 1
ATOM 2300 C C . PRO A 1 297 ? -5.734 6.336 -4.997 1.00 92.69 297 PRO A C 1
ATOM 2302 O O . PRO A 1 297 ? -4.693 6.805 -4.529 1.00 92.69 297 PRO A O 1
ATOM 2305 N N . SER A 1 298 ? -5.948 5.022 -5.103 1.00 96.00 298 SER A N 1
ATOM 2306 C CA . SER A 1 298 ? -4.920 4.026 -4.775 1.00 96.00 298 SER A CA 1
ATOM 2307 C C . SER A 1 298 ? -4.077 3.669 -5.996 1.00 96.00 298 SER A C 1
ATOM 2309 O O . SER A 1 298 ? -4.601 3.325 -7.060 1.00 96.00 298 SER A O 1
ATOM 2311 N N . LEU A 1 299 ? -2.760 3.711 -5.822 1.00 97.31 299 LEU A N 1
ATOM 2312 C CA . LEU A 1 299 ? -1.805 3.186 -6.783 1.00 97.31 299 LEU A CA 1
ATOM 2313 C C . LEU A 1 299 ? -1.881 1.659 -6.842 1.00 97.31 299 LEU A C 1
ATOM 2315 O O . LEU A 1 299 ? -1.950 1.105 -7.937 1.00 97.31 299 LEU A O 1
ATOM 2319 N N . THR A 1 300 ? -1.891 0.986 -5.688 1.00 98.06 300 THR A N 1
ATOM 2320 C CA . THR A 1 300 ? -1.850 -0.483 -5.615 1.00 98.06 300 THR A CA 1
ATOM 2321 C C . THR A 1 300 ? -3.103 -1.109 -6.209 1.00 98.06 300 THR A C 1
ATOM 2323 O O . THR A 1 300 ? -2.976 -2.016 -7.030 1.00 98.06 300 THR A O 1
ATOM 2326 N N . SER A 1 301 ? -4.287 -0.549 -5.932 1.00 98.31 301 SER A N 1
ATOM 2327 C CA . SER A 1 301 ? -5.535 -1.027 -6.540 1.00 98.31 301 SER A CA 1
ATOM 2328 C C . SER A 1 301 ? -5.521 -0.878 -8.063 1.00 98.31 301 SER A C 1
ATOM 2330 O O . SER A 1 301 ? -5.971 -1.763 -8.786 1.00 98.31 301 SER A O 1
ATOM 2332 N N . ASN A 1 302 ? -4.936 0.202 -8.593 1.00 98.69 302 ASN A N 1
ATOM 2333 C CA . ASN A 1 302 ? -4.790 0.368 -10.042 1.00 98.69 302 ASN A CA 1
ATOM 2334 C C . ASN A 1 302 ? -3.728 -0.576 -10.637 1.00 98.69 302 ASN A C 1
ATOM 2336 O O . ASN A 1 302 ? -3.930 -1.069 -11.746 1.00 98.69 302 ASN A O 1
ATOM 2340 N N . CYS A 1 303 ? -2.640 -0.891 -9.924 1.00 98.75 303 CYS A N 1
ATOM 2341 C CA . CYS A 1 303 ? -1.693 -1.928 -10.351 1.00 98.75 303 CYS A CA 1
ATOM 2342 C C . CYS A 1 303 ? -2.371 -3.302 -10.450 1.00 98.75 303 CYS A C 1
ATOM 2344 O O . CYS A 1 303 ? -2.221 -3.980 -11.466 1.00 98.75 303 CYS A O 1
ATOM 2346 N N . HIS A 1 304 ? -3.172 -3.690 -9.452 1.00 98.75 304 HIS A N 1
ATOM 2347 C CA . HIS A 1 304 ? -3.915 -4.949 -9.493 1.00 98.75 304 HIS A CA 1
ATOM 2348 C C . HIS A 1 304 ? -4.960 -4.975 -10.606 1.00 98.75 304 HIS A C 1
ATOM 2350 O O . HIS A 1 304 ? -5.028 -5.959 -11.338 1.00 98.75 304 HIS A O 1
ATOM 2356 N N . VAL A 1 305 ? -5.716 -3.891 -10.814 1.00 98.81 305 VAL A N 1
ATOM 2357 C CA . VAL A 1 305 ? -6.643 -3.794 -11.954 1.00 98.81 305 VAL A CA 1
ATOM 2358 C C . VAL A 1 305 ? -5.898 -3.958 -13.279 1.00 98.81 305 VAL A C 1
ATOM 2360 O O . VAL A 1 305 ? -6.349 -4.713 -14.138 1.00 98.81 305 VAL A O 1
ATOM 2363 N N . LEU A 1 306 ? -4.752 -3.291 -13.461 1.00 98.75 306 LEU A N 1
ATOM 2364 C CA . LEU A 1 306 ? -3.956 -3.422 -14.682 1.00 98.75 306 LEU A CA 1
ATOM 2365 C C . LEU A 1 306 ? -3.528 -4.879 -14.913 1.00 98.75 306 LEU A C 1
ATOM 2367 O O . LEU A 1 306 ? -3.743 -5.408 -16.003 1.00 98.75 306 LEU A O 1
ATOM 2371 N N . LEU A 1 307 ? -2.994 -5.542 -13.885 1.00 98.31 307 LEU A N 1
ATOM 2372 C CA . LEU A 1 307 ? -2.602 -6.952 -13.947 1.00 98.31 307 LEU A CA 1
ATOM 2373 C C . LEU A 1 307 ? -3.790 -7.876 -14.244 1.00 98.31 307 LEU A C 1
ATOM 2375 O O . LEU A 1 307 ? -3.693 -8.747 -15.108 1.00 98.31 307 LEU A O 1
ATOM 2379 N N . ALA A 1 308 ? -4.928 -7.668 -13.580 1.00 98.19 308 ALA A N 1
ATOM 2380 C CA . ALA A 1 308 ? -6.133 -8.461 -13.789 1.00 98.19 308 ALA A CA 1
ATOM 2381 C C . ALA A 1 308 ? -6.657 -8.350 -15.228 1.00 98.19 308 ALA A C 1
ATOM 2383 O O . ALA A 1 308 ? -7.137 -9.347 -15.764 1.00 98.19 308 ALA A O 1
ATOM 2384 N N . LEU A 1 309 ? -6.548 -7.174 -15.862 1.00 98.25 309 LEU A N 1
ATOM 2385 C CA . LEU A 1 309 ? -6.946 -6.952 -17.257 1.00 98.25 309 LEU A CA 1
ATOM 2386 C C . LEU A 1 309 ? -5.940 -7.532 -18.262 1.00 98.25 309 LEU A C 1
ATOM 2388 O O . LEU A 1 309 ? -6.354 -8.125 -19.258 1.00 98.25 309 LEU A O 1
ATOM 2392 N N . LEU A 1 310 ? -4.634 -7.386 -18.007 1.00 96.44 310 LEU A N 1
ATOM 2393 C CA . LEU A 1 310 ? -3.576 -7.937 -18.866 1.00 96.44 310 LEU A CA 1
ATOM 2394 C C . LEU A 1 310 ? -3.590 -9.473 -18.882 1.00 96.44 310 LEU A C 1
ATOM 2396 O O . LEU A 1 310 ? -3.335 -10.076 -19.917 1.00 96.44 310 LEU A O 1
ATOM 2400 N N . ARG A 1 311 ? -3.988 -10.108 -17.774 1.00 93.69 311 ARG A N 1
ATOM 2401 C CA . ARG A 1 311 ? -4.057 -11.575 -17.636 1.00 93.69 311 ARG A CA 1
ATOM 2402 C C . ARG A 1 311 ? -5.364 -12.204 -18.139 1.00 93.69 311 ARG A C 1
ATOM 2404 O O . ARG A 1 311 ? -5.611 -13.383 -17.894 1.00 93.69 311 ARG A O 1
ATOM 2411 N N . GLN A 1 312 ? -6.224 -11.447 -18.821 1.00 92.62 312 GLN A N 1
ATOM 2412 C CA . GLN A 1 312 ? -7.444 -11.994 -19.424 1.00 92.62 312 GLN A CA 1
ATOM 2413 C C . GLN A 1 312 ? -7.150 -12.749 -20.721 1.00 92.62 312 GLN A C 1
ATOM 2415 O O . GLN A 1 312 ? -6.277 -12.371 -21.492 1.00 92.62 312 GLN A O 1
ATOM 2420 N N . GLN A 1 313 ? -7.954 -13.767 -21.036 1.00 88.69 313 GLN A N 1
ATOM 2421 C CA . GLN A 1 313 ? -7.796 -14.522 -22.288 1.00 88.69 313 GLN A CA 1
ATOM 2422 C C . GLN A 1 313 ? -7.990 -13.644 -23.539 1.00 88.69 313 GLN A C 1
ATOM 2424 O O . GLN A 1 313 ? -7.317 -13.839 -24.547 1.00 88.69 313 GLN A O 1
ATOM 2429 N N . ASN A 1 314 ? -8.892 -12.656 -23.476 1.00 89.19 314 ASN A N 1
ATOM 2430 C CA . ASN A 1 314 ? -9.143 -11.706 -24.561 1.00 89.19 314 ASN A CA 1
ATOM 2431 C C . ASN A 1 314 ? -8.764 -10.271 -24.159 1.00 89.19 314 ASN A C 1
ATOM 2433 O O . ASN A 1 314 ? -9.616 -9.388 -24.067 1.00 89.19 314 ASN A O 1
ATOM 2437 N N . VAL A 1 315 ? -7.466 -10.035 -23.942 1.00 92.00 315 VAL A N 1
ATOM 2438 C CA . VAL A 1 315 ? -6.912 -8.726 -23.529 1.00 92.00 315 VAL A CA 1
ATOM 2439 C C . VAL A 1 315 ? -7.353 -7.575 -24.445 1.00 92.00 315 VAL A C 1
ATOM 2441 O O . VAL A 1 315 ? -7.547 -6.453 -23.984 1.00 92.00 315 VAL A O 1
ATOM 2444 N N . SER A 1 316 ? -7.554 -7.844 -25.742 1.00 93.00 316 SER A N 1
ATOM 2445 C CA . SER A 1 316 ? -7.907 -6.825 -26.744 1.00 93.00 316 SER A CA 1
ATOM 2446 C C . SER A 1 316 ? -9.209 -6.075 -26.455 1.00 93.00 316 SER A C 1
ATOM 2448 O O . SER A 1 316 ? -9.319 -4.890 -26.767 1.00 93.00 316 SER A O 1
ATOM 2450 N N . GLN A 1 317 ? -10.164 -6.723 -25.781 1.00 95.06 317 GLN A N 1
ATOM 2451 C CA . GLN A 1 317 ? -11.424 -6.107 -25.362 1.00 95.06 317 GLN A CA 1
ATOM 2452 C C . GLN A 1 317 ? -11.218 -4.982 -24.333 1.00 95.06 317 GLN A C 1
ATOM 2454 O O . GLN A 1 317 ? -12.053 -4.087 -24.222 1.00 95.06 317 GLN A O 1
ATOM 2459 N N . TYR A 1 318 ? -10.099 -5.011 -23.607 1.00 96.69 318 TYR A N 1
ATOM 2460 C CA . TYR A 1 318 ? -9.840 -4.161 -22.448 1.00 96.69 318 TYR A CA 1
ATOM 2461 C C . TYR A 1 318 ? -8.750 -3.112 -22.688 1.00 96.69 318 TYR A C 1
ATOM 2463 O O . TYR A 1 318 ? -8.330 -2.437 -21.748 1.00 96.69 318 TYR A O 1
ATOM 2471 N N . TYR A 1 319 ? -8.283 -2.931 -23.930 1.00 95.81 319 TYR A N 1
ATOM 2472 C CA . TYR A 1 319 ? -7.245 -1.944 -24.256 1.00 95.81 319 TYR A CA 1
ATOM 2473 C C . TYR A 1 319 ? -7.544 -0.524 -23.746 1.00 95.81 319 TYR A C 1
ATOM 2475 O O . TYR A 1 319 ? -6.634 0.079 -23.173 1.00 95.81 319 TYR A O 1
ATOM 2483 N N . PRO A 1 320 ? -8.772 0.025 -23.862 1.00 96.44 320 PRO A N 1
ATOM 2484 C CA . PRO A 1 320 ? -9.065 1.353 -23.322 1.00 96.44 320 PRO A CA 1
ATOM 2485 C C . PRO A 1 320 ? -8.826 1.448 -21.808 1.00 96.44 320 PRO A C 1
ATOM 2487 O O . PRO A 1 320 ? -8.239 2.423 -21.335 1.00 96.44 320 PRO A O 1
ATOM 2490 N N . GLN A 1 321 ? -9.235 0.427 -21.052 1.00 98.25 321 GLN A N 1
ATOM 2491 C CA . GLN A 1 321 ? -9.053 0.348 -19.603 1.00 98.25 321 GLN A CA 1
ATOM 2492 C C . GLN A 1 321 ? -7.579 0.146 -19.238 1.00 98.25 321 GLN A C 1
ATOM 2494 O O . GLN A 1 321 ? -7.072 0.846 -18.367 1.00 98.25 321 GLN A O 1
ATOM 2499 N N . ILE A 1 322 ? -6.865 -0.732 -19.948 1.00 98.31 322 ILE A N 1
ATOM 2500 C CA . ILE A 1 322 ? -5.422 -0.966 -19.770 1.00 98.31 322 ILE A CA 1
ATOM 2501 C C . ILE A 1 322 ? -4.639 0.337 -19.966 1.00 98.31 322 ILE A C 1
ATOM 2503 O O . ILE A 1 322 ? -3.845 0.718 -19.108 1.00 98.31 322 ILE A O 1
ATOM 2507 N N . ILE A 1 323 ? -4.899 1.065 -21.056 1.00 97.69 323 ILE A N 1
ATOM 2508 C CA . ILE A 1 323 ? -4.221 2.332 -21.367 1.00 97.69 323 ILE A CA 1
ATOM 2509 C C . ILE A 1 323 ? -4.561 3.402 -20.329 1.00 97.69 323 ILE A C 1
ATOM 2511 O O . ILE A 1 323 ? -3.675 4.147 -19.903 1.00 97.69 323 ILE A O 1
ATOM 2515 N N . LYS A 1 324 ? -5.826 3.493 -19.902 1.00 98.12 324 LYS A N 1
ATOM 2516 C CA . LYS A 1 324 ? -6.255 4.418 -18.845 1.00 98.12 324 LYS A CA 1
ATOM 2517 C C . LYS A 1 324 ? -5.479 4.164 -17.552 1.00 98.12 324 LYS A C 1
ATOM 2519 O O . LYS A 1 324 ? -4.840 5.079 -17.033 1.00 98.12 324 LYS A O 1
ATOM 2524 N N . THR A 1 325 ? -5.491 2.925 -17.072 1.00 98.12 325 THR A N 1
ATOM 2525 C CA . THR A 1 325 ? -4.855 2.540 -15.811 1.00 98.12 325 THR A CA 1
ATOM 2526 C C . THR A 1 325 ? -3.332 2.682 -15.881 1.00 98.12 325 THR A C 1
ATOM 2528 O O . THR A 1 325 ? -2.726 3.240 -14.969 1.00 98.12 325 THR A O 1
ATOM 2531 N N . ALA A 1 326 ? -2.702 2.301 -16.995 1.00 98.50 326 ALA A N 1
ATOM 2532 C CA . ALA A 1 326 ? -1.265 2.484 -17.202 1.00 98.50 326 ALA A CA 1
ATOM 2533 C C . ALA A 1 326 ? -0.845 3.966 -17.209 1.00 98.50 326 ALA A C 1
ATOM 2535 O O . ALA A 1 326 ? 0.177 4.323 -16.617 1.00 98.50 326 ALA A O 1
ATOM 2536 N N . ASN A 1 327 ? -1.640 4.848 -17.829 1.00 98.31 327 ASN A N 1
ATOM 2537 C CA . ASN A 1 327 ? -1.394 6.291 -17.786 1.00 98.31 327 ASN A CA 1
ATOM 2538 C C . ASN A 1 327 ? -1.519 6.850 -16.366 1.00 98.31 327 ASN A C 1
ATOM 2540 O O . ASN A 1 327 ? -0.696 7.678 -15.976 1.00 98.31 327 ASN A O 1
ATOM 2544 N N . PHE A 1 328 ? -2.507 6.392 -15.590 1.00 98.44 328 PHE A N 1
ATOM 2545 C CA . PHE A 1 328 ? -2.641 6.776 -14.186 1.00 98.44 328 PHE A CA 1
ATOM 2546 C C . PHE A 1 328 ? -1.416 6.359 -13.364 1.00 98.44 328 PHE A C 1
ATOM 2548 O O . PHE A 1 328 ? -0.841 7.205 -12.684 1.00 98.44 328 PHE A O 1
ATOM 2555 N N . ILE A 1 329 ? -0.969 5.103 -13.473 1.00 98.56 329 ILE A N 1
ATOM 2556 C CA . ILE A 1 329 ? 0.210 4.597 -12.747 1.00 98.56 329 ILE A CA 1
ATOM 2557 C C . ILE A 1 329 ? 1.469 5.382 -13.154 1.00 98.56 329 ILE A C 1
ATOM 2559 O O . ILE A 1 329 ? 2.243 5.803 -12.292 1.00 98.56 329 ILE A O 1
ATOM 2563 N N . CYS A 1 330 ? 1.650 5.655 -14.454 1.00 98.06 330 CYS A N 1
ATOM 2564 C CA . CYS A 1 330 ? 2.743 6.501 -14.937 1.00 98.06 330 CYS A CA 1
ATOM 2565 C C . CYS A 1 330 ? 2.677 7.906 -14.327 1.00 98.06 330 CYS A C 1
ATOM 2567 O O . CYS A 1 330 ? 3.690 8.430 -13.881 1.00 98.06 330 CYS A O 1
ATOM 2569 N N . GLU A 1 331 ? 1.509 8.545 -14.308 1.00 97.75 331 GLU A N 1
ATOM 2570 C CA . GLU A 1 331 ? 1.366 9.886 -13.738 1.00 97.75 331 GLU A CA 1
ATOM 2571 C C . GLU A 1 331 ? 1.636 9.907 -12.233 1.00 97.75 331 GLU A C 1
ATOM 2573 O O . GLU A 1 331 ? 2.360 10.778 -11.742 1.00 97.75 331 GLU A O 1
ATOM 2578 N N . TYR A 1 332 ? 1.128 8.908 -11.514 1.00 97.50 332 TYR A N 1
ATOM 2579 C CA . TYR A 1 332 ? 1.366 8.745 -10.088 1.00 97.50 332 TYR A CA 1
ATOM 2580 C C . TYR A 1 332 ? 2.867 8.635 -9.793 1.00 97.50 332 TYR A C 1
ATOM 2582 O O . TYR A 1 332 ? 3.391 9.398 -8.983 1.00 97.50 332 TYR A O 1
ATOM 2590 N N . TRP A 1 333 ? 3.594 7.762 -10.502 1.00 96.62 333 TRP A N 1
ATOM 2591 C CA . TRP A 1 333 ? 5.052 7.653 -10.366 1.00 96.62 333 TRP A CA 1
ATOM 2592 C C . TRP A 1 333 ? 5.768 8.961 -10.719 1.00 96.62 333 TRP A C 1
ATOM 2594 O O . TRP A 1 333 ? 6.621 9.431 -9.970 1.00 96.62 333 TRP A O 1
ATOM 2604 N N . TRP A 1 334 ? 5.412 9.577 -11.851 1.00 96.38 334 TRP A N 1
ATOM 2605 C CA . TRP A 1 334 ? 6.127 10.739 -12.381 1.00 96.38 334 TRP A CA 1
ATOM 2606 C C . TRP A 1 334 ? 6.036 11.971 -11.488 1.00 96.38 334 TRP A C 1
ATOM 2608 O O . TRP A 1 334 ? 6.974 12.770 -11.451 1.00 96.38 334 TRP A O 1
ATOM 2618 N N . THR A 1 335 ? 4.915 12.133 -10.793 1.00 95.06 335 THR A N 1
ATOM 2619 C CA . THR A 1 335 ? 4.669 13.250 -9.878 1.00 95.06 335 THR A CA 1
ATOM 2620 C C . THR A 1 335 ? 5.107 12.958 -8.445 1.00 95.06 335 THR A C 1
ATOM 2622 O O . THR A 1 335 ? 5.328 13.900 -7.683 1.00 95.06 335 THR A O 1
ATOM 2625 N N . SER A 1 336 ? 5.300 11.685 -8.086 1.00 91.75 336 SER A N 1
ATOM 2626 C CA . SER A 1 336 ? 5.737 11.284 -6.749 1.00 91.75 336 SER A CA 1
ATOM 2627 C C . SER A 1 336 ? 7.165 11.749 -6.469 1.00 91.75 336 SER A C 1
ATOM 2629 O O . SER A 1 336 ? 8.078 11.542 -7.270 1.00 91.75 336 SER A O 1
ATOM 2631 N N . GLN A 1 337 ? 7.368 12.373 -5.311 1.00 82.62 337 GLN A N 1
ATOM 2632 C CA . GLN A 1 337 ? 8.686 12.774 -4.830 1.00 82.62 337 GLN A CA 1
ATOM 2633 C C . GLN A 1 337 ? 9.170 11.799 -3.755 1.00 82.62 337 GLN A C 1
ATOM 2635 O O . GLN A 1 337 ? 8.420 11.459 -2.843 1.00 82.62 337 GLN A O 1
ATOM 2640 N N . GLY A 1 338 ? 10.440 11.398 -3.824 1.00 86.38 338 GLY A N 1
ATOM 2641 C CA . GLY A 1 338 ? 11.008 10.434 -2.889 1.00 86.38 338 GLY A CA 1
ATOM 2642 C C . GLY A 1 338 ? 10.517 9.010 -3.151 1.00 86.38 338 GLY A C 1
ATOM 2643 O O . GLY A 1 338 ? 10.302 8.605 -4.295 1.00 86.38 338 GLY A O 1
ATOM 2644 N N . ARG A 1 339 ? 10.371 8.239 -2.070 1.00 90.38 339 ARG A N 1
ATOM 2645 C CA . ARG A 1 339 ? 9.827 6.878 -2.104 1.00 90.38 339 ARG A CA 1
ATOM 2646 C C . ARG A 1 339 ? 8.317 6.917 -2.328 1.00 90.38 339 ARG A C 1
ATOM 2648 O O . ARG A 1 339 ? 7.619 7.690 -1.671 1.00 90.38 339 ARG A O 1
ATOM 2655 N N . ILE A 1 340 ? 7.833 6.083 -3.246 1.00 92.88 340 ILE A N 1
ATOM 2656 C CA . ILE A 1 340 ? 6.408 6.004 -3.575 1.00 92.88 340 ILE A CA 1
ATOM 2657 C C . ILE A 1 340 ? 5.603 5.459 -2.395 1.00 92.88 340 ILE A C 1
ATOM 2659 O O . ILE A 1 340 ? 6.113 4.687 -1.588 1.00 92.88 340 ILE A O 1
ATOM 2663 N N . ARG A 1 341 ? 4.349 5.882 -2.276 1.00 92.31 341 ARG A N 1
ATOM 2664 C CA . ARG A 1 341 ? 3.459 5.487 -1.184 1.00 92.31 341 ARG A CA 1
ATOM 2665 C C . ARG A 1 341 ? 2.106 5.100 -1.746 1.00 92.31 341 ARG A C 1
ATOM 2667 O O . ARG A 1 341 ? 1.738 5.546 -2.829 1.00 92.31 341 ARG A O 1
ATOM 2674 N N . ASP A 1 342 ? 1.377 4.312 -0.977 1.00 93.50 342 ASP A N 1
ATOM 2675 C CA . ASP A 1 342 ? -0.040 4.062 -1.181 1.00 93.50 342 ASP A CA 1
ATOM 2676 C C . ASP A 1 342 ? -0.766 4.178 0.165 1.00 93.50 342 ASP A C 1
ATOM 2678 O O . ASP A 1 342 ? -0.148 4.077 1.224 1.00 93.50 342 ASP A O 1
ATOM 2682 N N . LYS A 1 343 ? -2.072 4.447 0.136 1.00 90.50 343 LYS A N 1
ATOM 2683 C CA . LYS A 1 343 ? -2.869 4.638 1.352 1.00 90.50 343 LYS A CA 1
ATOM 2684 C C . LYS A 1 343 ? -3.140 3.340 2.114 1.00 90.50 343 LYS A C 1
ATOM 2686 O O . LYS A 1 343 ? -3.448 3.438 3.296 1.00 90.50 343 LYS A O 1
ATOM 2691 N N . TRP A 1 344 ? -3.041 2.176 1.467 1.00 93.31 344 TRP A N 1
ATOM 2692 C CA . TRP A 1 344 ? -3.366 0.866 2.046 1.00 93.31 344 TRP A CA 1
ATOM 2693 C C . TRP A 1 344 ? -2.178 0.164 2.716 1.00 93.31 344 TRP A C 1
ATOM 2695 O O . TRP A 1 344 ? -2.361 -0.841 3.405 1.00 93.31 344 TRP A O 1
ATOM 2705 N N . HIS A 1 345 ? -0.960 0.682 2.527 1.00 94.06 345 HIS A N 1
ATOM 2706 C CA . HIS A 1 345 ? 0.253 0.037 3.015 1.00 94.06 345 HIS A CA 1
ATOM 2707 C C . HIS A 1 345 ? 1.353 1.053 3.374 1.00 94.06 345 HIS A C 1
ATOM 2709 O O . HIS A 1 345 ? 1.682 1.935 2.582 1.00 94.06 345 HIS A O 1
ATOM 2715 N N . LEU A 1 346 ? 1.960 0.918 4.558 1.00 93.06 346 LEU A N 1
ATOM 2716 C CA . LEU A 1 346 ? 2.997 1.817 5.085 1.00 93.06 346 LEU A CA 1
ATOM 2717 C C . LEU A 1 346 ? 4.360 1.630 4.403 1.00 93.06 346 LEU A C 1
ATOM 2719 O O . LEU A 1 346 ? 5.105 2.596 4.237 1.00 93.06 346 LEU A O 1
ATOM 2723 N N . SER A 1 347 ? 4.683 0.403 3.979 1.00 93.69 347 SER A N 1
ATOM 2724 C CA . SER A 1 347 ? 5.903 0.141 3.204 1.00 93.69 347 SER A CA 1
ATOM 2725 C C . SER A 1 347 ? 5.824 0.766 1.815 1.00 93.69 347 SER A C 1
ATOM 2727 O O . SER A 1 347 ? 4.858 0.548 1.086 1.00 93.69 347 SER A O 1
ATOM 2729 N N . TYR A 1 348 ? 6.899 1.435 1.401 1.00 94.62 348 TYR A N 1
ATOM 2730 C CA . TYR A 1 348 ? 7.077 1.903 0.025 1.00 94.62 348 TYR A CA 1
ATOM 2731 C C . TYR A 1 348 ? 7.415 0.773 -0.963 1.00 94.62 348 TYR A C 1
ATOM 2733 O O . TYR A 1 348 ? 7.266 0.946 -2.176 1.00 94.62 348 TYR A O 1
ATOM 2741 N N . MET A 1 349 ? 7.875 -0.387 -0.478 1.00 97.06 349 MET A N 1
ATOM 2742 C CA . MET A 1 349 ? 8.243 -1.503 -1.355 1.00 97.06 349 MET A CA 1
ATOM 2743 C C . MET A 1 349 ? 7.042 -2.286 -1.852 1.00 97.06 349 MET A C 1
ATOM 2745 O O . MET A 1 349 ? 7.092 -2.765 -2.979 1.00 97.06 349 MET A O 1
ATOM 2749 N N . TYR A 1 350 ? 5.947 -2.330 -1.095 1.00 97.69 350 TYR A N 1
ATOM 2750 C CA . TYR A 1 350 ? 4.707 -2.951 -1.555 1.00 97.69 350 TYR A CA 1
ATOM 2751 C C . TYR A 1 350 ? 4.169 -2.319 -2.862 1.00 97.69 350 TYR A C 1
ATOM 2753 O O . TYR A 1 350 ? 4.093 -3.019 -3.874 1.00 97.69 350 TYR A O 1
ATOM 2761 N N . PRO A 1 351 ? 3.906 -0.994 -2.940 1.00 97.56 351 PRO A N 1
ATOM 2762 C CA . PRO A 1 351 ? 3.512 -0.363 -4.201 1.00 97.56 351 PRO A CA 1
ATOM 2763 C C . PRO A 1 351 ? 4.595 -0.423 -5.286 1.00 97.56 351 PRO A C 1
ATOM 2765 O O . PRO A 1 351 ? 4.266 -0.494 -6.470 1.00 97.56 351 PRO A O 1
ATOM 2768 N N . THR A 1 352 ? 5.879 -0.410 -4.912 1.00 98.12 352 THR A N 1
ATOM 2769 C CA . THR A 1 352 ? 6.978 -0.526 -5.885 1.00 98.12 352 THR A CA 1
ATOM 2770 C C . THR A 1 352 ? 6.986 -1.901 -6.552 1.00 98.12 352 THR A C 1
ATOM 2772 O O . THR A 1 352 ? 7.066 -1.968 -7.775 1.00 98.12 352 THR A O 1
ATOM 2775 N N . MET A 1 353 ? 6.851 -2.982 -5.779 1.00 98.31 353 MET A N 1
ATOM 2776 C CA . MET A 1 353 ? 6.766 -4.355 -6.283 1.00 98.31 353 MET A CA 1
ATOM 2777 C C . MET A 1 353 ? 5.615 -4.505 -7.275 1.00 98.31 353 MET A C 1
ATOM 2779 O O . MET A 1 353 ? 5.830 -4.965 -8.394 1.00 98.31 353 MET A O 1
ATOM 2783 N N . LEU A 1 354 ? 4.419 -4.044 -6.901 1.00 98.31 354 LEU A N 1
ATOM 2784 C CA . LEU A 1 354 ? 3.240 -4.137 -7.763 1.00 98.31 354 LEU A CA 1
ATOM 2785 C C . LEU A 1 354 ? 3.390 -3.340 -9.057 1.00 98.31 354 LEU A C 1
ATOM 2787 O O . LEU A 1 354 ? 2.915 -3.767 -10.104 1.00 98.31 354 LEU A O 1
ATOM 2791 N N . MET A 1 355 ? 4.054 -2.185 -9.007 1.00 97.69 355 MET A N 1
ATOM 2792 C CA . MET A 1 355 ? 4.305 -1.395 -10.209 1.00 97.69 355 MET A CA 1
ATOM 2793 C C . MET A 1 355 ? 5.349 -2.050 -11.120 1.00 97.69 355 MET A C 1
ATOM 2795 O O . MET A 1 355 ? 5.171 -2.032 -12.337 1.00 97.69 355 MET A O 1
ATOM 2799 N N . VAL A 1 356 ? 6.390 -2.674 -10.557 1.00 97.94 356 VAL A N 1
ATOM 2800 C CA . VAL A 1 356 ? 7.364 -3.454 -11.334 1.00 97.94 356 VAL A CA 1
ATOM 2801 C C . VAL A 1 356 ? 6.688 -4.639 -12.026 1.00 97.94 356 VAL A C 1
ATOM 2803 O O . VAL A 1 356 ? 6.891 -4.823 -13.223 1.00 97.94 356 VAL A O 1
ATOM 2806 N N . GLU A 1 357 ? 5.828 -5.378 -11.322 1.00 97.19 357 GLU A N 1
ATOM 2807 C CA . GLU A 1 357 ? 5.045 -6.480 -11.898 1.00 97.19 357 GLU A CA 1
ATOM 2808 C C . GLU A 1 357 ? 4.088 -5.996 -12.991 1.00 97.19 357 GLU A C 1
ATOM 2810 O O . GLU A 1 357 ? 4.114 -6.492 -14.118 1.00 97.19 357 GLU A O 1
ATOM 2815 N N . ALA A 1 358 ? 3.289 -4.968 -12.701 1.00 97.81 358 ALA A N 1
ATOM 2816 C CA . ALA A 1 358 ? 2.316 -4.437 -13.647 1.00 97.81 358 ALA A CA 1
ATOM 2817 C C . ALA A 1 358 ? 2.970 -3.877 -14.918 1.00 97.81 358 ALA A C 1
ATOM 2819 O O . ALA A 1 358 ? 2.439 -4.056 -16.016 1.00 97.81 358 ALA A O 1
ATOM 2820 N N . PHE A 1 359 ? 4.118 -3.204 -14.801 1.00 97.38 359 PHE A N 1
ATOM 2821 C CA . PHE A 1 359 ? 4.822 -2.654 -15.960 1.00 97.38 359 PHE A CA 1
ATOM 2822 C C . PHE A 1 359 ? 5.705 -3.667 -16.681 1.00 97.38 359 PHE A C 1
ATOM 2824 O O . PHE A 1 359 ? 5.840 -3.547 -17.897 1.00 97.38 359 PHE A O 1
ATOM 2831 N N . GLY A 1 360 ? 6.232 -4.685 -15.997 1.00 94.19 360 GLY A N 1
ATOM 2832 C CA . GLY A 1 360 ? 6.839 -5.842 -16.654 1.00 94.19 360 GLY A CA 1
ATOM 2833 C C . GLY A 1 360 ? 5.849 -6.511 -17.612 1.00 94.19 360 GLY A C 1
ATOM 2834 O O . GLY A 1 360 ? 6.128 -6.634 -18.807 1.00 94.19 360 GLY A O 1
ATOM 2835 N N . GLU A 1 361 ? 4.647 -6.818 -17.116 1.00 94.12 361 GLU A N 1
ATOM 2836 C CA . GLU A 1 361 ? 3.567 -7.415 -17.910 1.00 94.12 361 GLU A CA 1
ATOM 2837 C C . GLU A 1 361 ? 3.091 -6.474 -19.033 1.00 94.12 361 GLU A C 1
ATOM 2839 O O . GLU A 1 361 ? 2.968 -6.871 -20.193 1.00 94.12 361 GLU A O 1
ATOM 2844 N N . LEU A 1 362 ? 2.870 -5.189 -18.730 1.00 95.25 362 LEU A N 1
ATOM 2845 C CA . LEU A 1 362 ? 2.437 -4.209 -19.729 1.00 95.25 362 LEU A CA 1
ATOM 2846 C C . LEU A 1 362 ? 3.438 -4.087 -20.885 1.00 95.25 362 LEU A C 1
ATOM 2848 O O . LEU A 1 362 ? 3.025 -4.032 -22.044 1.00 95.25 362 LEU A O 1
ATOM 2852 N N . LEU A 1 363 ? 4.740 -4.022 -20.589 1.00 91.88 363 LEU A N 1
ATOM 2853 C CA . LEU A 1 363 ? 5.772 -3.920 -21.621 1.00 91.88 363 LEU A CA 1
ATOM 2854 C C . LEU A 1 363 ? 5.844 -5.192 -22.465 1.00 91.88 363 LEU A C 1
ATOM 2856 O O . LEU A 1 363 ? 5.951 -5.080 -23.685 1.00 91.88 363 LEU A O 1
ATOM 2860 N N . HIS A 1 364 ? 5.692 -6.371 -21.853 1.00 88.50 364 HIS A N 1
ATOM 2861 C CA . HIS A 1 364 ? 5.582 -7.629 -22.592 1.00 88.50 364 HIS A CA 1
ATOM 2862 C C . HIS A 1 364 ? 4.456 -7.566 -23.639 1.00 88.50 364 HIS A C 1
ATOM 2864 O O . HIS A 1 364 ? 4.669 -7.884 -24.812 1.00 88.50 364 HIS A O 1
ATOM 2870 N N . HIS A 1 365 ? 3.280 -7.065 -23.249 1.00 89.44 365 HIS A N 1
ATOM 2871 C CA . HIS A 1 365 ? 2.155 -6.886 -24.166 1.00 89.44 365 HIS A CA 1
ATOM 2872 C C . HIS A 1 365 ? 2.380 -5.787 -25.214 1.00 89.44 365 HIS A C 1
ATOM 2874 O O . HIS A 1 365 ? 2.049 -5.994 -26.379 1.00 89.44 365 HIS A O 1
ATOM 2880 N N . LEU A 1 366 ? 2.924 -4.625 -24.839 1.00 86.19 366 LEU A N 1
ATOM 2881 C CA . LEU A 1 366 ? 3.159 -3.511 -25.769 1.00 86.19 366 LEU A CA 1
ATOM 2882 C C . LEU A 1 366 ? 4.194 -3.854 -26.845 1.00 86.19 366 LEU A C 1
ATOM 2884 O O . LEU A 1 366 ? 4.054 -3.431 -27.989 1.00 86.19 366 LEU A O 1
ATOM 2888 N N . GLU A 1 367 ? 5.232 -4.606 -26.490 1.00 81.31 367 GLU A N 1
ATOM 2889 C CA . GLU A 1 367 ? 6.298 -4.993 -27.417 1.00 81.31 367 GLU A CA 1
ATOM 2890 C C . GLU A 1 367 ? 5.910 -6.214 -28.261 1.00 81.31 367 GLU A C 1
ATOM 2892 O O . GLU A 1 367 ? 6.306 -6.312 -29.422 1.00 81.31 367 GLU A O 1
ATOM 2897 N N . GLY A 1 368 ? 5.101 -7.123 -27.708 1.00 79.88 368 GLY A N 1
ATOM 2898 C CA . GLY A 1 368 ? 4.592 -8.300 -28.412 1.00 79.88 368 GLY A CA 1
ATOM 2899 C C . GLY A 1 368 ? 3.359 -8.050 -29.290 1.00 79.88 368 GLY A C 1
ATOM 2900 O O . GLY A 1 368 ? 3.027 -8.903 -30.113 1.00 79.88 368 GLY A O 1
ATOM 2901 N N . ASN A 1 369 ? 2.663 -6.915 -29.140 1.00 76.44 369 ASN A N 1
ATOM 2902 C CA . ASN A 1 369 ? 1.395 -6.639 -29.822 1.00 76.44 369 ASN A CA 1
ATOM 2903 C C . ASN A 1 369 ? 1.337 -5.222 -30.419 1.00 76.44 369 ASN A C 1
ATOM 2905 O O . ASN A 1 369 ? 1.106 -4.232 -29.720 1.00 76.44 369 ASN A O 1
ATOM 2909 N N . SER A 1 370 ? 1.462 -5.133 -31.747 1.00 75.38 370 SER A N 1
ATOM 2910 C CA . SER A 1 370 ? 1.453 -3.854 -32.467 1.00 75.38 370 SER A CA 1
ATOM 2911 C C . SER A 1 370 ? 0.145 -3.067 -32.312 1.00 75.38 370 SER A C 1
ATOM 2913 O O . SER A 1 370 ? 0.190 -1.843 -32.259 1.00 75.38 370 SER A O 1
ATOM 2915 N N . ALA A 1 371 ? -1.009 -3.732 -32.173 1.00 81.12 371 ALA A N 1
ATOM 2916 C CA . ALA A 1 371 ? -2.310 -3.063 -32.076 1.00 81.12 371 ALA A CA 1
ATOM 2917 C C . ALA A 1 371 ? -2.503 -2.335 -30.734 1.00 81.12 371 ALA A C 1
ATOM 2919 O O . ALA A 1 371 ? -3.031 -1.217 -30.690 1.00 81.12 371 ALA A O 1
ATOM 2920 N N . LEU A 1 372 ? -2.044 -2.937 -29.629 1.00 82.75 372 LEU A N 1
ATOM 2921 C CA . LEU A 1 372 ? -2.046 -2.257 -28.333 1.00 82.75 372 LEU A CA 1
ATOM 2922 C C . LEU A 1 372 ? -1.117 -1.040 -28.371 1.00 82.75 372 LEU A C 1
ATOM 2924 O O . LEU A 1 372 ? -1.509 0.032 -27.918 1.00 82.75 372 LEU A O 1
ATOM 2928 N N . LEU A 1 373 ? 0.081 -1.184 -28.945 1.00 82.00 373 LEU A N 1
ATOM 2929 C CA . LEU A 1 373 ? 1.050 -0.093 -29.037 1.00 82.00 373 LEU A CA 1
ATOM 2930 C C . LEU A 1 373 ? 0.549 1.080 -29.894 1.00 82.00 373 LEU A C 1
ATOM 2932 O O . LEU A 1 373 ? 0.707 2.237 -29.498 1.00 82.00 373 LEU A O 1
ATOM 2936 N N . GLU A 1 374 ? -0.095 0.796 -31.028 1.00 84.25 374 GLU A N 1
ATOM 2937 C CA . GLU A 1 374 ? -0.749 1.808 -31.869 1.00 84.25 374 GLU A CA 1
ATOM 2938 C C . GLU A 1 374 ? -1.793 2.611 -31.080 1.00 84.25 374 GLU A C 1
ATOM 2940 O O . GLU A 1 374 ? -1.870 3.832 -31.212 1.00 84.25 374 GLU A O 1
ATOM 2945 N N . THR A 1 375 ? -2.544 1.944 -30.199 1.00 77.94 375 THR A N 1
ATOM 2946 C CA . THR A 1 375 ? -3.586 2.578 -29.378 1.00 77.94 375 THR A CA 1
ATOM 2947 C C . THR A 1 375 ? -3.005 3.335 -28.169 1.00 77.94 375 THR A C 1
ATOM 2949 O O . THR A 1 375 ? -3.471 4.419 -27.822 1.00 77.94 375 THR A O 1
ATOM 2952 N N . ALA A 1 376 ? -1.981 2.778 -27.517 1.00 80.25 376 ALA A N 1
ATOM 2953 C CA . ALA A 1 376 ? -1.362 3.276 -26.284 1.00 80.25 376 ALA A CA 1
ATOM 2954 C C . ALA A 1 376 ? -0.480 4.520 -26.478 1.00 80.25 376 ALA A C 1
ATOM 2956 O O . ALA A 1 376 ? -0.262 5.272 -25.524 1.00 80.25 376 ALA A O 1
ATOM 2957 N N . SER A 1 377 ? -0.007 4.753 -27.708 1.00 85.38 377 SER A N 1
ATOM 2958 C CA . SER A 1 377 ? 1.022 5.724 -28.104 1.00 85.38 377 SER A CA 1
ATOM 2959 C C . SER A 1 377 ? 2.446 5.371 -27.656 1.00 85.38 377 SER A C 1
ATOM 2961 O O . SER A 1 377 ? 2.682 4.800 -26.591 1.00 85.38 377 SER A O 1
ATOM 2963 N N . GLN A 1 378 ? 3.430 5.825 -28.439 1.00 87.38 378 GLN A N 1
ATOM 2964 C CA . GLN A 1 378 ? 4.856 5.714 -28.103 1.00 87.38 378 GLN A CA 1
ATOM 2965 C C . GLN A 1 378 ? 5.210 6.410 -26.783 1.00 87.38 378 GLN A C 1
ATOM 2967 O O . GLN A 1 378 ? 6.097 5.969 -26.056 1.00 87.38 378 GLN A O 1
ATOM 2972 N N . LYS A 1 379 ? 4.489 7.479 -26.427 1.00 90.62 379 LYS A N 1
ATOM 2973 C CA . LYS A 1 379 ? 4.718 8.206 -25.176 1.00 90.62 379 LYS A CA 1
ATOM 2974 C C . LYS A 1 379 ? 4.481 7.315 -23.955 1.00 90.62 379 LYS A C 1
ATOM 2976 O O . LYS A 1 379 ? 5.281 7.364 -23.025 1.00 90.62 379 LYS A O 1
ATOM 2981 N N . LEU A 1 380 ? 3.416 6.508 -23.945 1.00 93.50 380 LEU A N 1
ATOM 2982 C CA . LEU A 1 380 ? 3.137 5.606 -22.823 1.00 93.50 380 LEU A CA 1
ATOM 2983 C C . LEU A 1 380 ? 4.220 4.528 -22.695 1.00 93.50 380 LEU A C 1
ATOM 2985 O O . LEU A 1 380 ? 4.695 4.288 -21.589 1.00 93.50 380 LEU A O 1
ATOM 2989 N N . LEU A 1 381 ? 4.670 3.957 -23.817 1.00 92.38 381 LEU A N 1
ATOM 2990 C CA . LEU A 1 381 ? 5.760 2.976 -23.839 1.00 92.38 381 LEU A CA 1
ATOM 2991 C C . LEU A 1 381 ? 7.023 3.514 -23.147 1.00 92.38 381 LEU A C 1
ATOM 2993 O O . LEU A 1 381 ? 7.571 2.869 -22.253 1.00 92.38 381 LEU A O 1
ATOM 2997 N N . TRP A 1 382 ? 7.465 4.720 -23.514 1.00 92.81 382 TRP A N 1
ATOM 2998 C CA . TRP A 1 382 ? 8.656 5.331 -22.919 1.00 92.81 382 TRP A CA 1
ATOM 2999 C C . TRP A 1 382 ? 8.475 5.688 -21.445 1.00 92.81 382 TRP A C 1
ATOM 3001 O O . TRP A 1 382 ? 9.365 5.417 -20.639 1.00 92.81 382 TRP A O 1
ATOM 3011 N N . ARG A 1 383 ? 7.308 6.223 -21.064 1.00 95.94 383 ARG A N 1
ATOM 3012 C CA . ARG A 1 383 ? 7.001 6.496 -19.653 1.00 95.94 383 ARG A CA 1
ATOM 3013 C C . ARG A 1 383 ? 7.029 5.222 -18.811 1.00 95.94 383 ARG A C 1
ATOM 3015 O O . ARG A 1 383 ? 7.634 5.247 -17.743 1.00 95.94 383 ARG A O 1
ATOM 3022 N N . ALA A 1 384 ? 6.439 4.129 -19.299 1.00 95.94 384 ALA A N 1
ATOM 3023 C CA . ALA A 1 384 ? 6.421 2.842 -18.609 1.00 95.94 384 ALA A CA 1
ATOM 3024 C C . ALA A 1 384 ? 7.835 2.263 -18.440 1.00 95.94 384 ALA A C 1
ATOM 3026 O O . ALA A 1 384 ? 8.182 1.835 -17.341 1.00 95.94 384 ALA A O 1
ATOM 3027 N N . ARG A 1 385 ? 8.690 2.339 -19.475 1.00 94.75 385 ARG A N 1
ATOM 3028 C CA . ARG A 1 385 ? 10.109 1.941 -19.377 1.00 94.75 385 ARG A CA 1
ATOM 3029 C C . ARG A 1 385 ? 10.869 2.742 -18.325 1.00 94.75 385 ARG A C 1
ATOM 3031 O O . ARG A 1 385 ? 11.590 2.152 -17.527 1.00 94.75 385 ARG A O 1
ATOM 3038 N N . ILE A 1 386 ? 10.699 4.066 -18.303 1.00 95.94 386 ILE A N 1
ATOM 3039 C CA . ILE A 1 386 ? 11.344 4.935 -17.307 1.00 95.94 386 ILE A CA 1
ATOM 3040 C C . ILE A 1 386 ? 10.869 4.572 -15.898 1.00 95.94 386 ILE A C 1
ATOM 3042 O O . ILE A 1 386 ? 11.697 4.406 -15.008 1.00 95.94 386 ILE A O 1
ATOM 3046 N N . CYS A 1 387 ? 9.559 4.411 -15.693 1.00 97.12 387 CYS A N 1
ATOM 3047 C CA . CYS A 1 387 ? 9.000 4.009 -14.404 1.00 97.12 387 CYS A CA 1
ATOM 3048 C C . CYS A 1 387 ? 9.567 2.668 -13.929 1.00 97.12 387 CYS A C 1
ATOM 3050 O O . CYS A 1 387 ? 10.095 2.599 -12.823 1.00 97.12 387 CYS A O 1
ATOM 3052 N N . LEU A 1 388 ? 9.516 1.636 -14.780 1.00 96.81 388 LEU A N 1
ATOM 3053 C CA . LEU A 1 388 ? 10.024 0.302 -14.467 1.00 96.81 388 LEU A CA 1
ATOM 3054 C C . LEU A 1 388 ? 11.523 0.338 -14.133 1.00 96.81 388 LEU A C 1
ATOM 3056 O O . LEU A 1 388 ? 11.944 -0.218 -13.117 1.00 96.81 388 LEU A O 1
ATOM 3060 N N . PHE A 1 389 ? 12.327 1.029 -14.950 1.00 95.75 389 PHE A N 1
ATOM 3061 C CA . PHE A 1 389 ? 13.766 1.137 -14.721 1.00 95.75 389 PHE A CA 1
ATOM 3062 C C . PHE A 1 389 ? 14.089 1.864 -13.417 1.00 95.75 389 PHE A C 1
ATOM 3064 O O . PHE A 1 389 ? 14.881 1.371 -12.617 1.00 95.75 389 PHE A O 1
ATOM 3071 N N . GLN A 1 390 ? 13.449 3.011 -13.174 1.00 96.12 390 GLN A N 1
ATOM 3072 C CA . GLN A 1 390 ? 13.652 3.785 -11.952 1.00 96.12 390 GLN A CA 1
ATOM 3073 C C . GLN A 1 390 ? 13.209 3.018 -10.707 1.00 96.12 390 GLN A C 1
ATOM 3075 O O . GLN A 1 390 ? 13.887 3.107 -9.689 1.00 96.12 390 GLN A O 1
ATOM 3080 N N . ALA A 1 391 ? 12.106 2.269 -10.769 1.00 96.75 391 ALA A N 1
ATOM 3081 C CA . ALA A 1 391 ? 11.633 1.441 -9.664 1.00 96.75 391 ALA A CA 1
ATOM 3082 C C . ALA A 1 391 ? 12.695 0.428 -9.239 1.00 96.75 391 ALA A C 1
ATOM 3084 O O . ALA A 1 391 ? 13.140 0.429 -8.096 1.00 96.75 391 ALA A O 1
ATOM 3085 N N . CYS A 1 392 ? 13.167 -0.362 -10.200 1.00 96.38 392 CYS A N 1
ATOM 3086 C CA . CYS A 1 392 ? 14.171 -1.390 -9.980 1.00 96.38 392 CYS A CA 1
ATOM 3087 C C . CYS A 1 392 ? 15.529 -0.803 -9.556 1.00 96.38 392 CYS A C 1
ATOM 3089 O O . CYS A 1 392 ? 16.133 -1.270 -8.588 1.00 96.38 392 CYS A O 1
ATOM 3091 N N . LEU A 1 393 ? 15.997 0.263 -10.219 1.00 95.44 393 LEU A N 1
ATOM 3092 C CA . LEU A 1 393 ? 17.259 0.910 -9.860 1.00 95.44 393 LEU A CA 1
ATOM 3093 C C . LEU A 1 393 ? 17.205 1.501 -8.447 1.00 95.44 393 LEU A C 1
ATOM 3095 O O . LEU A 1 393 ? 18.151 1.326 -7.685 1.00 95.44 393 LEU A O 1
ATOM 3099 N N . ARG A 1 394 ? 16.108 2.165 -8.066 1.00 95.06 394 ARG A N 1
ATOM 3100 C CA . ARG A 1 394 ? 15.941 2.693 -6.703 1.00 95.06 394 ARG A CA 1
ATOM 3101 C C . ARG A 1 394 ? 15.907 1.566 -5.674 1.00 95.06 394 ARG A C 1
ATOM 3103 O O . ARG A 1 394 ? 16.582 1.685 -4.660 1.00 95.06 394 ARG A O 1
ATOM 3110 N N . THR A 1 395 ? 15.233 0.448 -5.957 1.00 97.00 395 THR A N 1
ATOM 3111 C CA . THR A 1 395 ? 15.272 -0.739 -5.087 1.00 97.00 395 THR A CA 1
ATOM 3112 C C . THR A 1 395 ? 16.701 -1.262 -4.904 1.00 97.00 395 THR A C 1
ATOM 3114 O O . THR A 1 395 ? 17.095 -1.539 -3.777 1.00 97.00 395 THR A O 1
ATOM 3117 N N . LEU A 1 396 ? 17.517 -1.328 -5.964 1.00 96.12 396 LEU A N 1
ATOM 3118 C CA . LEU A 1 396 ? 18.938 -1.695 -5.857 1.00 96.12 396 LEU A CA 1
ATOM 3119 C C . LEU A 1 396 ? 19.763 -0.707 -5.021 1.00 96.12 396 LEU A C 1
ATOM 3121 O O . LEU A 1 396 ? 20.682 -1.116 -4.313 1.00 96.12 396 LEU A O 1
ATOM 3125 N N . LEU A 1 397 ? 19.494 0.593 -5.154 1.00 93.62 397 LEU A N 1
ATOM 3126 C CA . LEU A 1 397 ? 20.233 1.644 -4.451 1.00 93.62 397 LEU A CA 1
ATOM 3127 C C . LEU A 1 397 ? 19.877 1.730 -2.961 1.00 93.62 397 LEU A C 1
ATOM 3129 O O . LEU A 1 397 ? 20.736 2.138 -2.183 1.00 93.62 397 LEU A O 1
ATOM 3133 N N . ASP A 1 398 ? 18.660 1.327 -2.592 1.00 94.56 398 ASP A N 1
ATOM 3134 C CA . ASP A 1 398 ? 18.121 1.399 -1.230 1.00 94.56 398 ASP A CA 1
ATOM 3135 C C . ASP A 1 398 ? 18.394 0.142 -0.376 1.00 94.56 398 ASP A C 1
ATOM 3137 O O . ASP A 1 398 ? 17.979 0.114 0.780 1.00 94.56 398 ASP A O 1
ATOM 3141 N N . GLN A 1 399 ? 19.068 -0.891 -0.905 1.00 97.25 399 GLN A N 1
ATOM 3142 C CA . GLN A 1 399 ? 19.381 -2.100 -0.128 1.00 97.25 399 GLN A CA 1
ATOM 3143 C C . GLN A 1 399 ? 20.397 -1.803 0.987 1.00 97.25 399 GLN A C 1
ATOM 3145 O O . GLN A 1 399 ? 21.487 -1.285 0.721 1.00 97.25 399 GLN A O 1
ATOM 3150 N N . ASP A 1 400 ? 20.079 -2.226 2.209 1.00 96.88 400 ASP A N 1
ATOM 3151 C CA . ASP A 1 400 ? 20.931 -2.042 3.382 1.00 96.88 400 ASP A CA 1
ATOM 3152 C C . ASP A 1 400 ? 22.176 -2.953 3.353 1.00 96.88 400 ASP A C 1
ATOM 3154 O O . ASP A 1 400 ? 22.312 -3.893 2.556 1.00 96.88 400 ASP A O 1
ATOM 3158 N N . GLU A 1 401 ? 23.146 -2.673 4.228 1.00 95.62 401 GLU A N 1
ATOM 3159 C CA . GLU A 1 401 ? 24.401 -3.436 4.321 1.00 95.62 401 GLU A CA 1
ATOM 3160 C C . GLU A 1 401 ? 24.178 -4.904 4.721 1.00 95.62 401 GLU A C 1
ATOM 3162 O O . GLU A 1 401 ? 24.873 -5.795 4.220 1.00 95.62 401 GLU A O 1
ATOM 3167 N N . ASP A 1 402 ? 23.156 -5.180 5.532 1.00 95.62 402 ASP A N 1
ATOM 3168 C CA . ASP A 1 402 ? 22.755 -6.533 5.936 1.00 95.62 402 ASP A CA 1
ATOM 3169 C C . ASP A 1 402 ? 21.986 -7.303 4.842 1.00 95.62 402 ASP A C 1
ATOM 3171 O O . ASP A 1 402 ? 21.741 -8.500 4.983 1.00 95.62 402 ASP A O 1
ATOM 3175 N N . GLY A 1 403 ? 21.666 -6.643 3.722 1.00 96.75 403 GLY A N 1
ATOM 3176 C CA . GLY A 1 403 ? 20.923 -7.212 2.599 1.00 96.75 403 GLY A CA 1
ATOM 3177 C C . GLY A 1 403 ? 19.412 -6.995 2.658 1.00 96.75 403 GLY A C 1
ATOM 3178 O O . GLY A 1 403 ? 18.730 -7.335 1.691 1.00 96.75 403 GLY A O 1
ATOM 3179 N N . SER A 1 404 ? 18.891 -6.432 3.743 1.00 96.94 404 SER A N 1
ATOM 3180 C CA . SER A 1 404 ? 17.471 -6.132 3.896 1.00 96.94 404 SER A CA 1
ATOM 3181 C C . SER A 1 404 ? 17.053 -4.851 3.170 1.00 96.94 404 SER A C 1
ATOM 3183 O O . SER A 1 404 ? 17.870 -4.127 2.594 1.00 96.94 404 SER A O 1
ATOM 3185 N N . TRP A 1 405 ? 15.751 -4.576 3.224 1.00 96.31 405 TRP A N 1
ATOM 3186 C CA . TRP A 1 405 ? 15.206 -3.239 3.021 1.00 96.31 405 TRP A CA 1
ATOM 3187 C C . TRP A 1 405 ? 14.540 -2.771 4.314 1.00 96.31 405 TRP A C 1
ATOM 3189 O O . TRP A 1 405 ? 13.408 -3.157 4.609 1.00 96.31 405 TRP A O 1
ATOM 3199 N N . GLU A 1 406 ? 15.235 -1.906 5.054 1.00 92.38 406 GLU A N 1
ATOM 3200 C CA . GLU A 1 406 ? 14.862 -1.353 6.365 1.00 92.38 406 GLU A CA 1
ATOM 3201 C C . GLU A 1 406 ? 14.772 -2.383 7.499 1.00 92.38 406 GLU A C 1
ATOM 3203 O O . GLU A 1 406 ? 14.063 -2.166 8.481 1.00 92.38 406 GLU A O 1
ATOM 3208 N N . GLY A 1 407 ? 15.472 -3.513 7.385 1.00 93.31 407 GLY A N 1
ATOM 3209 C CA . GLY A 1 407 ? 15.477 -4.555 8.414 1.00 93.31 407 GLY A CA 1
ATOM 3210 C C . GLY A 1 407 ? 14.129 -5.257 8.613 1.00 93.31 407 GLY A C 1
ATOM 3211 O O . GLY A 1 407 ? 13.934 -5.911 9.636 1.00 93.31 407 GLY A O 1
ATOM 3212 N N . LEU A 1 408 ? 13.191 -5.126 7.666 1.00 93.56 408 LEU A N 1
ATOM 3213 C CA . LEU A 1 408 ? 11.846 -5.701 7.752 1.00 93.56 408 LEU A CA 1
ATOM 3214 C C . LEU A 1 408 ? 11.701 -6.896 6.782 1.00 93.56 408 LEU A C 1
ATOM 3216 O O . LEU A 1 408 ? 11.868 -6.707 5.571 1.00 93.56 408 LEU A O 1
ATOM 3220 N N . PRO A 1 409 ? 11.378 -8.116 7.260 1.00 94.75 409 PRO A N 1
ATOM 3221 C CA . PRO A 1 409 ? 11.180 -9.316 6.439 1.00 94.75 409 PRO A CA 1
ATOM 3222 C C . PRO A 1 409 ? 10.135 -9.167 5.327 1.00 94.75 409 PRO A C 1
ATOM 3224 O O . PRO A 1 409 ? 10.441 -9.399 4.157 1.00 94.75 409 PRO A O 1
ATOM 3227 N N . GLU A 1 410 ? 8.923 -8.713 5.646 1.00 94.50 410 GLU A N 1
ATOM 3228 C CA . GLU A 1 410 ? 7.851 -8.559 4.651 1.00 94.50 410 GLU A CA 1
ATOM 3229 C C . GLU A 1 410 ? 8.244 -7.538 3.562 1.00 94.50 410 GLU A C 1
ATOM 3231 O O . GLU A 1 410 ? 8.128 -7.798 2.366 1.00 94.50 410 GLU A O 1
ATOM 3236 N N . GLN A 1 411 ? 8.852 -6.416 3.963 1.00 95.56 411 GLN A N 1
ATOM 3237 C CA . GLN A 1 411 ? 9.372 -5.406 3.037 1.00 95.56 411 GLN A CA 1
ATOM 3238 C C . GLN A 1 411 ? 10.520 -5.924 2.158 1.00 95.56 411 GLN A C 1
ATOM 3240 O O . GLN A 1 411 ? 10.571 -5.640 0.959 1.00 95.56 411 GLN A O 1
ATOM 3245 N N . THR A 1 412 ? 11.435 -6.693 2.745 1.00 97.69 412 THR A N 1
ATOM 3246 C CA . THR A 1 412 ? 12.543 -7.339 2.030 1.00 97.69 412 THR A CA 1
ATOM 3247 C C . THR A 1 412 ? 12.012 -8.347 1.012 1.00 97.69 412 THR A C 1
ATOM 3249 O O . THR A 1 412 ? 12.540 -8.440 -0.095 1.00 97.69 412 THR A O 1
ATOM 3252 N N . SER A 1 413 ? 10.922 -9.041 1.339 1.00 97.25 413 SER A N 1
ATOM 3253 C CA . SER A 1 413 ? 10.238 -9.952 0.420 1.00 97.25 413 SER A CA 1
ATOM 3254 C C . SER A 1 413 ? 9.688 -9.201 -0.792 1.00 97.25 413 SER A C 1
ATOM 3256 O O . SER A 1 413 ? 9.979 -9.585 -1.923 1.00 97.25 413 SER A O 1
ATOM 3258 N N . TYR A 1 414 ? 9.009 -8.065 -0.587 1.00 98.12 414 TYR A N 1
ATOM 3259 C CA . TYR A 1 414 ? 8.548 -7.205 -1.687 1.00 98.12 414 TYR A CA 1
ATOM 3260 C C . TYR A 1 414 ? 9.687 -6.742 -2.598 1.00 98.12 414 TYR A C 1
ATOM 3262 O O . TYR A 1 414 ? 9.558 -6.770 -3.822 1.00 98.12 414 TYR A O 1
ATOM 3270 N N . ALA A 1 415 ? 10.822 -6.350 -2.017 1.00 98.44 415 ALA A N 1
ATOM 3271 C CA . ALA A 1 415 ? 11.985 -5.933 -2.786 1.00 98.44 415 ALA A CA 1
ATOM 3272 C C . ALA A 1 415 ? 12.579 -7.082 -3.616 1.00 98.44 415 ALA A C 1
ATOM 3274 O O . ALA A 1 415 ? 12.842 -6.898 -4.803 1.00 98.44 415 ALA A O 1
ATOM 3275 N N . ILE A 1 416 ? 12.735 -8.279 -3.037 1.00 98.19 416 ILE A N 1
ATOM 3276 C CA . ILE A 1 416 ? 13.209 -9.467 -3.765 1.00 98.19 416 ILE A CA 1
ATOM 3277 C C . ILE A 1 416 ? 12.287 -9.783 -4.942 1.00 98.19 416 ILE A C 1
ATOM 3279 O O . ILE A 1 416 ? 12.775 -9.995 -6.051 1.00 98.19 416 ILE A O 1
ATOM 3283 N N . LEU A 1 417 ? 10.971 -9.774 -4.721 1.00 97.19 417 LEU A N 1
ATOM 3284 C CA . LEU A 1 417 ? 9.978 -10.037 -5.763 1.00 97.19 417 LEU A CA 1
ATOM 3285 C C . LEU A 1 417 ? 10.040 -8.994 -6.882 1.00 97.19 417 LEU A C 1
ATOM 3287 O O . LEU A 1 417 ? 10.054 -9.364 -8.054 1.00 97.19 417 LEU A O 1
ATOM 3291 N N . ALA A 1 418 ? 10.176 -7.710 -6.539 1.00 97.75 418 ALA A N 1
ATOM 3292 C CA . ALA A 1 418 ? 10.362 -6.642 -7.518 1.00 97.75 418 ALA A CA 1
ATOM 3293 C C . ALA A 1 418 ? 11.626 -6.864 -8.369 1.00 97.75 418 ALA A C 1
ATOM 3295 O O . ALA A 1 418 ? 11.583 -6.794 -9.596 1.00 97.75 418 ALA A O 1
ATOM 3296 N N . LEU A 1 419 ? 12.765 -7.170 -7.740 1.00 97.06 419 LEU A N 1
ATOM 3297 C CA . LEU A 1 419 ? 14.019 -7.397 -8.463 1.00 97.06 419 LEU A CA 1
ATOM 3298 C C . LEU A 1 419 ? 13.968 -8.669 -9.322 1.00 97.06 419 LEU A C 1
ATOM 3300 O O . LEU A 1 419 ? 14.470 -8.662 -10.446 1.00 97.06 419 LEU A O 1
ATOM 3304 N N . ALA A 1 420 ? 13.355 -9.745 -8.823 1.00 94.38 420 ALA A N 1
ATOM 3305 C CA . ALA A 1 420 ? 13.191 -10.999 -9.557 1.00 94.38 420 ALA A CA 1
ATOM 3306 C C . ALA A 1 420 ? 12.285 -10.824 -10.784 1.00 94.38 420 ALA A C 1
ATOM 3308 O O . ALA A 1 420 ? 12.561 -11.375 -11.850 1.00 94.38 420 ALA A O 1
ATOM 3309 N N . GLU A 1 421 ? 11.234 -10.017 -10.660 1.00 92.12 421 GLU A N 1
ATOM 3310 C CA . GLU A 1 421 ? 10.369 -9.656 -11.777 1.00 92.12 421 GLU A CA 1
ATOM 3311 C C . GLU A 1 421 ? 11.115 -8.808 -12.814 1.00 92.12 421 GLU A C 1
ATOM 3313 O O . GLU A 1 421 ? 11.086 -9.110 -14.006 1.00 92.12 421 GLU A O 1
ATOM 3318 N N . ALA A 1 422 ? 11.897 -7.821 -12.367 1.00 91.88 422 ALA A N 1
ATOM 3319 C CA . ALA A 1 422 ? 12.743 -7.025 -13.251 1.00 91.88 422 ALA A CA 1
ATOM 3320 C C . ALA A 1 422 ? 13.748 -7.887 -14.043 1.00 91.88 422 ALA A C 1
ATOM 3322 O O . ALA A 1 422 ? 13.980 -7.619 -15.220 1.00 91.88 422 ALA A O 1
ATOM 3323 N N . GLN A 1 423 ? 14.293 -8.965 -13.462 1.00 88.56 423 GLN A N 1
ATOM 3324 C CA . GLN A 1 423 ? 15.198 -9.888 -14.171 1.00 88.56 423 GLN A CA 1
ATOM 3325 C C . GLN A 1 423 ? 14.560 -10.580 -15.387 1.00 88.56 423 GLN A C 1
ATOM 3327 O O . GLN A 1 423 ? 15.288 -11.078 -16.248 1.00 88.56 423 GLN A O 1
ATOM 3332 N N . LYS A 1 424 ? 13.225 -10.632 -15.484 1.00 84.75 424 LYS A N 1
ATOM 3333 C CA . LYS A 1 424 ? 12.529 -11.188 -16.655 1.00 84.75 424 LYS A CA 1
ATOM 3334 C C . LYS A 1 424 ? 12.565 -10.244 -17.858 1.00 84.75 424 LYS A C 1
ATOM 3336 O O . LYS A 1 424 ? 12.300 -10.681 -18.971 1.00 84.75 424 LYS A O 1
ATOM 3341 N N . CYS A 1 425 ? 12.890 -8.970 -17.646 1.00 84.25 425 CYS A N 1
ATOM 3342 C CA . CYS A 1 425 ? 12.900 -7.949 -18.681 1.00 84.25 425 CYS A CA 1
ATOM 3343 C C . CYS A 1 425 ? 14.328 -7.664 -19.169 1.00 84.25 425 CYS A C 1
ATOM 3345 O O . CYS A 1 425 ? 15.228 -7.352 -18.385 1.00 84.25 425 CYS A O 1
ATOM 3347 N N . SER A 1 426 ? 14.525 -7.663 -20.491 1.00 81.88 426 SER A N 1
ATOM 3348 C CA . SER A 1 426 ? 15.823 -7.360 -21.118 1.00 81.88 426 SER A CA 1
ATOM 3349 C C . SER A 1 426 ? 16.375 -5.967 -20.784 1.00 81.88 426 SER A C 1
ATOM 3351 O O . SER A 1 426 ? 17.567 -5.716 -20.969 1.00 81.88 426 SER A O 1
ATOM 3353 N N . LEU A 1 427 ? 15.518 -5.055 -20.307 1.00 84.44 427 LEU A N 1
ATOM 3354 C CA . LEU A 1 427 ? 15.866 -3.701 -19.861 1.00 84.44 427 LEU A CA 1
ATOM 3355 C C . LEU A 1 427 ? 16.964 -3.702 -18.783 1.00 84.44 427 LEU A C 1
ATOM 3357 O O . LEU A 1 427 ? 17.672 -2.712 -18.620 1.00 84.44 427 LEU A O 1
ATOM 3361 N N . PHE A 1 428 ? 17.124 -4.817 -18.067 1.00 88.25 428 PHE A N 1
ATOM 3362 C CA . PHE A 1 428 ? 18.023 -4.930 -16.923 1.00 88.25 428 PHE A CA 1
ATOM 3363 C C . PHE A 1 428 ? 19.256 -5.807 -17.159 1.00 88.25 428 PHE A C 1
ATOM 3365 O O . PHE A 1 428 ? 19.989 -6.088 -16.211 1.00 88.25 428 PHE A O 1
ATOM 3372 N N . ASN A 1 429 ? 19.535 -6.207 -18.404 1.00 83.69 429 ASN A N 1
ATOM 3373 C CA . ASN A 1 429 ? 20.683 -7.063 -18.730 1.00 83.69 429 ASN A CA 1
ATOM 3374 C C . ASN A 1 429 ? 22.021 -6.497 -18.215 1.00 83.69 429 ASN A C 1
ATOM 3376 O O . ASN A 1 429 ? 22.827 -7.237 -17.654 1.00 83.69 429 ASN A O 1
ATOM 3380 N N . GLU A 1 430 ? 22.229 -5.182 -18.333 1.00 80.94 430 GLU A N 1
ATOM 3381 C CA . GLU A 1 430 ? 23.460 -4.498 -17.897 1.00 80.94 430 GLU A CA 1
ATOM 3382 C C . GLU A 1 430 ? 23.660 -4.497 -16.371 1.00 80.94 430 GLU A C 1
ATOM 3384 O O . GLU A 1 430 ? 24.774 -4.298 -15.888 1.00 80.94 430 GLU A O 1
ATOM 3389 N N . VAL A 1 431 ? 22.590 -4.720 -15.599 1.00 88.94 431 VAL A N 1
ATOM 3390 C CA . VAL A 1 431 ? 22.618 -4.756 -14.127 1.00 88.94 431 VAL A CA 1
ATOM 3391 C C . VAL A 1 431 ? 22.223 -6.124 -13.561 1.00 88.94 431 VAL A C 1
ATOM 3393 O O . VAL A 1 431 ? 21.989 -6.261 -12.361 1.00 88.94 431 VAL A O 1
ATOM 3396 N N . ALA A 1 432 ? 22.169 -7.165 -14.398 1.00 88.88 432 ALA A N 1
ATOM 3397 C CA . ALA A 1 432 ? 21.684 -8.490 -14.010 1.00 88.88 432 ALA A CA 1
ATOM 3398 C C . ALA A 1 432 ? 22.477 -9.104 -12.842 1.00 88.88 432 ALA A C 1
ATOM 3400 O O . ALA A 1 432 ? 21.899 -9.738 -11.957 1.00 88.88 432 ALA A O 1
ATOM 3401 N N . VAL A 1 433 ? 23.795 -8.870 -12.798 1.00 91.75 433 VAL A N 1
ATOM 3402 C CA . VAL A 1 433 ? 24.663 -9.329 -11.699 1.00 91.75 433 VAL A CA 1
ATOM 3403 C C . VAL A 1 433 ? 24.292 -8.643 -10.384 1.00 91.75 433 VAL A C 1
ATOM 3405 O O . VAL A 1 433 ? 24.241 -9.293 -9.339 1.00 91.75 433 VAL A O 1
ATOM 3408 N N . GLN A 1 434 ? 24.006 -7.340 -10.423 1.00 95.12 434 GLN A N 1
ATOM 3409 C CA . GLN A 1 434 ? 23.600 -6.562 -9.254 1.00 95.12 434 GLN A CA 1
ATOM 3410 C C . GLN A 1 434 ? 22.227 -7.008 -8.754 1.00 95.12 434 GLN A C 1
ATOM 3412 O O . GLN A 1 434 ? 22.076 -7.197 -7.550 1.00 95.12 434 GLN A O 1
ATOM 3417 N N . LEU A 1 435 ? 21.276 -7.263 -9.660 1.00 94.44 435 LEU A N 1
ATOM 3418 C CA . LEU A 1 435 ? 19.971 -7.836 -9.314 1.00 94.44 435 LEU A CA 1
ATOM 3419 C C . LEU A 1 435 ? 20.127 -9.170 -8.589 1.00 94.44 435 LEU A C 1
ATOM 3421 O O . LEU A 1 435 ? 19.630 -9.325 -7.476 1.00 94.44 435 LEU A O 1
ATOM 3425 N N . GLN A 1 436 ? 20.885 -10.104 -9.170 1.00 94.31 436 GLN A N 1
ATOM 3426 C CA . GLN A 1 436 ? 21.073 -11.427 -8.577 1.00 94.31 436 GLN A CA 1
ATOM 3427 C C . GLN A 1 436 ? 21.767 -11.352 -7.211 1.00 94.31 436 GLN A C 1
ATOM 3429 O O . GLN A 1 436 ? 21.401 -12.069 -6.280 1.00 94.31 436 GLN A O 1
ATOM 3434 N N . THR A 1 437 ? 22.758 -10.467 -7.079 1.00 95.56 437 THR A N 1
ATOM 3435 C CA . THR A 1 437 ? 23.476 -10.254 -5.817 1.00 95.56 437 THR A CA 1
ATOM 3436 C C . THR A 1 437 ? 22.550 -9.681 -4.747 1.00 95.56 437 THR A C 1
ATOM 3438 O O . THR A 1 437 ? 22.567 -10.154 -3.612 1.00 95.56 437 THR A O 1
ATOM 3441 N N . ALA A 1 438 ? 21.729 -8.689 -5.098 1.00 97.56 438 ALA A N 1
ATOM 3442 C CA . ALA A 1 438 ? 20.787 -8.076 -4.174 1.00 97.56 438 ALA A CA 1
ATOM 3443 C C . ALA A 1 438 ? 19.709 -9.072 -3.722 1.00 97.56 438 ALA A C 1
ATOM 3445 O O . ALA A 1 438 ? 19.480 -9.195 -2.520 1.00 97.56 438 ALA A O 1
ATOM 3446 N N . ILE A 1 439 ? 19.135 -9.849 -4.649 1.00 97.25 439 ILE A N 1
ATOM 3447 C CA . ILE A 1 439 ? 18.178 -10.927 -4.348 1.00 97.25 439 ILE A CA 1
ATOM 3448 C C . ILE A 1 439 ? 18.784 -11.930 -3.361 1.00 97.25 439 ILE A C 1
ATOM 3450 O O . ILE A 1 439 ? 18.177 -12.234 -2.337 1.00 97.25 439 ILE A O 1
ATOM 3454 N N . TYR A 1 440 ? 20.006 -12.402 -3.623 1.00 96.25 440 TYR A N 1
ATOM 3455 C CA . TYR A 1 440 ? 20.682 -13.361 -2.748 1.00 96.25 440 TYR A CA 1
ATOM 3456 C C . TYR A 1 440 ? 20.934 -12.799 -1.342 1.00 96.25 440 TYR A C 1
ATOM 3458 O O . TYR A 1 440 ? 20.708 -13.486 -0.347 1.00 96.25 440 TYR A O 1
ATOM 3466 N N . ARG A 1 441 ? 21.381 -11.542 -1.239 1.00 97.38 441 ARG A N 1
ATOM 3467 C CA . ARG A 1 441 ? 21.590 -10.878 0.058 1.00 97.38 441 ARG A CA 1
ATOM 3468 C C . ARG A 1 441 ? 20.279 -10.733 0.836 1.00 97.38 441 ARG A C 1
ATOM 3470 O O . ARG A 1 441 ? 20.262 -11.051 2.021 1.00 97.38 441 ARG A O 1
ATOM 3477 N N . GLY A 1 442 ? 19.194 -10.346 0.165 1.00 97.75 442 GLY A N 1
ATOM 3478 C CA . GLY A 1 442 ? 17.863 -10.276 0.770 1.00 97.75 442 GLY A CA 1
ATOM 3479 C C . GLY A 1 442 ? 17.363 -11.638 1.250 1.00 97.75 442 GLY A C 1
ATOM 3480 O O . GLY A 1 442 ? 16.889 -11.756 2.374 1.00 97.75 442 GLY A O 1
ATOM 3481 N N . ALA A 1 443 ? 17.533 -12.691 0.449 1.00 96.56 443 ALA A N 1
ATOM 3482 C CA . ALA A 1 443 ? 17.134 -14.043 0.839 1.00 96.56 443 ALA A CA 1
ATOM 3483 C C . ALA A 1 443 ? 17.883 -14.522 2.096 1.00 96.56 443 ALA A C 1
ATOM 3485 O O . ALA A 1 443 ? 17.267 -15.030 3.031 1.00 96.56 443 ALA A O 1
ATOM 3486 N N . ARG A 1 444 ? 19.198 -14.267 2.185 1.00 96.06 444 ARG A N 1
ATOM 3487 C CA . ARG A 1 444 ? 19.990 -14.564 3.395 1.00 96.06 444 ARG A CA 1
ATOM 3488 C C . ARG A 1 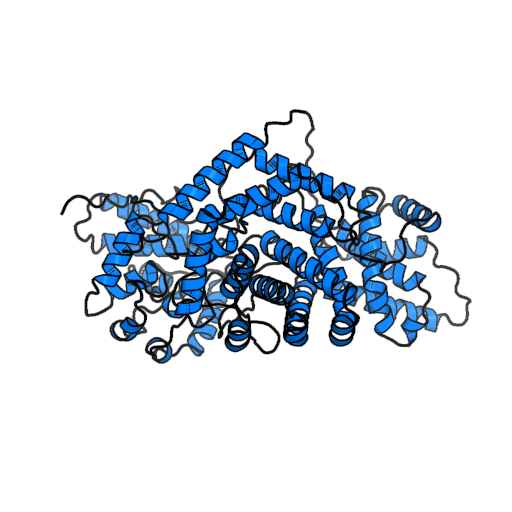444 ? 19.511 -13.801 4.630 1.00 96.06 444 ARG A C 1
ATOM 3490 O O . ARG A 1 444 ? 19.559 -14.339 5.740 1.00 96.06 444 ARG A O 1
ATOM 3497 N N . PHE A 1 445 ? 19.069 -12.558 4.458 1.00 96.44 445 PHE A N 1
ATOM 3498 C CA . PHE A 1 445 ? 18.447 -11.800 5.538 1.00 96.44 445 PHE A CA 1
ATOM 3499 C C . PHE A 1 445 ? 17.161 -12.497 6.020 1.00 96.44 445 PHE A C 1
ATOM 3501 O O . PHE A 1 445 ? 17.057 -12.806 7.209 1.00 96.44 445 PHE A O 1
ATOM 3508 N N . LEU A 1 446 ? 16.245 -12.855 5.110 1.00 95.25 446 LEU A N 1
ATOM 3509 C CA . LEU A 1 446 ? 15.002 -13.575 5.439 1.00 95.25 446 LEU A CA 1
ATOM 3510 C C . LEU A 1 446 ? 15.257 -14.923 6.135 1.00 95.25 446 LEU A C 1
ATOM 3512 O O . LEU A 1 446 ? 14.542 -15.314 7.054 1.00 95.25 446 LEU A O 1
ATOM 3516 N N . GLU A 1 447 ? 16.317 -15.635 5.752 1.00 91.38 447 GLU A N 1
ATOM 3517 C CA . GLU A 1 447 ? 16.690 -16.904 6.382 1.00 91.38 447 GLU A CA 1
ATOM 3518 C C . GLU A 1 447 ? 17.151 -16.761 7.839 1.00 91.38 447 GLU A C 1
ATOM 3520 O O . GLU A 1 447 ? 17.131 -17.739 8.589 1.00 91.38 447 GLU A O 1
ATOM 3525 N N . THR A 1 448 ? 17.592 -15.585 8.264 1.00 87.94 448 THR A N 1
ATOM 3526 C CA . THR A 1 448 ? 18.230 -15.401 9.575 1.00 87.94 448 THR A CA 1
ATOM 3527 C C . THR A 1 448 ? 17.398 -14.559 10.533 1.00 87.94 448 THR A C 1
ATOM 3529 O O . THR A 1 448 ? 17.556 -14.694 11.749 1.00 87.94 448 THR A O 1
ATOM 3532 N N . HIS A 1 449 ? 16.479 -13.751 10.010 1.00 83.88 449 HIS A N 1
ATOM 3533 C CA . HIS A 1 449 ? 15.713 -12.792 10.792 1.00 83.88 449 HIS A CA 1
ATOM 3534 C C . HIS A 1 449 ? 14.333 -13.324 11.173 1.00 83.88 449 HIS A C 1
ATOM 3536 O O . HIS A 1 449 ? 13.773 -14.220 10.545 1.00 83.88 449 HIS A O 1
ATOM 3542 N N . LYS A 1 450 ? 13.816 -12.795 12.281 1.00 82.00 450 LYS A N 1
ATOM 3543 C CA . LYS A 1 450 ? 12.487 -13.103 12.805 1.00 82.00 450 LYS A CA 1
ATOM 3544 C C . LYS A 1 450 ? 11.635 -11.850 12.773 1.00 82.00 450 LYS A C 1
ATOM 3546 O O . LYS A 1 450 ? 12.170 -10.750 12.877 1.00 82.00 450 LYS A O 1
ATOM 3551 N N . VAL A 1 451 ? 10.328 -12.080 12.746 1.00 79.69 451 VAL A N 1
ATOM 3552 C CA . VAL A 1 451 ? 9.309 -11.038 12.812 1.00 79.69 451 VAL A CA 1
ATOM 3553 C C . VAL A 1 451 ? 9.521 -10.141 14.037 1.00 79.69 451 VAL A C 1
ATOM 3555 O O . VAL A 1 451 ? 9.608 -10.643 15.163 1.00 79.69 451 VAL A O 1
ATOM 3558 N N . GLY A 1 452 ? 9.608 -8.830 13.822 1.00 74.50 452 GLY A N 1
ATOM 3559 C CA . GLY A 1 452 ? 9.868 -7.814 14.841 1.00 74.50 452 GLY A CA 1
ATOM 3560 C C . GLY A 1 452 ? 8.830 -6.680 14.899 1.00 74.50 452 GLY A C 1
ATOM 3561 O O . GLY A 1 452 ? 7.834 -6.677 14.171 1.00 74.50 452 GLY A O 1
ATOM 3562 N N . PRO A 1 453 ? 9.029 -5.698 15.801 1.00 68.94 453 PRO A N 1
ATOM 3563 C CA . PRO A 1 453 ? 8.200 -4.494 15.864 1.00 68.94 453 PRO A CA 1
ATOM 3564 C C . PRO A 1 453 ? 8.260 -3.693 14.555 1.00 68.94 453 PRO A C 1
ATOM 3566 O O . PRO A 1 453 ? 9.341 -3.496 14.010 1.00 68.94 453 PRO A O 1
ATOM 3569 N N . GLY A 1 454 ? 7.121 -3.164 14.094 1.00 76.62 454 GLY A N 1
ATOM 3570 C CA . GLY A 1 454 ? 7.045 -2.366 12.861 1.00 76.62 454 GLY A CA 1
ATOM 3571 C C . GLY A 1 454 ? 6.649 -3.140 11.605 1.00 76.62 454 GLY A C 1
ATOM 3572 O O . GLY A 1 454 ? 6.552 -2.544 10.539 1.00 76.62 454 GLY A O 1
ATOM 3573 N N . GLU A 1 455 ? 6.369 -4.438 11.724 1.00 83.44 455 GLU A N 1
ATOM 3574 C CA . GLU A 1 455 ? 5.876 -5.265 10.613 1.00 83.44 455 GLU A CA 1
ATOM 3575 C C . GLU A 1 455 ? 4.368 -5.148 10.367 1.00 83.44 455 GLU A C 1
ATOM 3577 O O . GLU A 1 455 ? 3.802 -5.879 9.560 1.00 83.44 455 GLU A O 1
ATOM 3582 N N . GLN A 1 456 ? 3.682 -4.224 11.042 1.00 89.19 456 GLN A N 1
ATOM 3583 C CA . GLN A 1 456 ? 2.300 -3.890 10.716 1.00 89.19 456 GLN A CA 1
ATOM 3584 C C . GLN A 1 456 ? 2.262 -2.973 9.486 1.00 89.19 456 GLN A C 1
ATOM 3586 O O . GLN A 1 456 ? 2.077 -1.763 9.597 1.00 89.19 456 GLN A O 1
ATOM 3591 N N . GLY A 1 457 ? 2.478 -3.559 8.307 1.00 90.62 457 GLY A N 1
ATOM 3592 C CA . GLY A 1 457 ? 2.522 -2.831 7.040 1.00 90.62 457 GLY A CA 1
ATOM 3593 C C . GLY A 1 457 ? 1.156 -2.364 6.539 1.00 90.62 457 GLY A C 1
ATOM 3594 O O . GLY A 1 457 ? 1.070 -1.301 5.928 1.00 90.62 457 GLY A O 1
ATOM 3595 N N . TRP A 1 458 ? 0.085 -3.105 6.819 1.00 93.56 458 TRP A N 1
ATOM 3596 C CA . TRP A 1 458 ? -1.251 -2.822 6.295 1.00 93.56 458 TRP A CA 1
ATOM 3597 C C . TRP A 1 458 ? -1.955 -1.735 7.099 1.00 93.56 458 TRP A C 1
ATOM 3599 O O . TRP A 1 458 ? -1.875 -1.704 8.329 1.00 93.56 458 TRP A O 1
ATOM 3609 N N . THR A 1 459 ? -2.683 -0.848 6.422 1.00 90.81 459 THR A N 1
ATOM 3610 C CA . THR A 1 459 ? -3.409 0.250 7.071 1.00 90.81 459 THR A CA 1
ATOM 3611 C C . THR A 1 459 ? -4.916 -0.004 7.092 1.00 90.81 459 THR A C 1
ATOM 3613 O O . THR A 1 459 ? -5.548 -0.374 6.105 1.00 90.81 459 THR A O 1
ATOM 3616 N N . SER A 1 460 ? -5.514 0.207 8.261 1.00 88.75 460 SER A N 1
ATOM 3617 C CA . SER A 1 460 ? -6.957 0.342 8.455 1.00 88.75 460 SER A CA 1
ATOM 3618 C C . SER A 1 460 ? -7.199 1.592 9.312 1.00 88.75 460 SER A C 1
ATOM 3620 O O . SER A 1 460 ? -6.555 2.618 9.096 1.00 88.75 460 SER A O 1
ATOM 3622 N N . LYS A 1 461 ? -8.081 1.535 10.313 1.00 89.38 461 LYS A N 1
ATOM 3623 C CA . LYS A 1 461 ? -8.137 2.524 11.405 1.00 89.38 461 LYS A CA 1
ATOM 3624 C C . LYS A 1 461 ? -6.843 2.525 12.226 1.00 89.38 461 LYS A C 1
ATOM 3626 O O . LYS A 1 461 ? -6.480 3.531 12.821 1.00 89.38 461 LYS A O 1
ATOM 3631 N N . ALA A 1 462 ? -6.176 1.376 12.269 1.00 85.44 462 ALA A N 1
ATOM 3632 C CA . ALA A 1 462 ? -4.866 1.162 12.859 1.00 85.44 462 ALA A CA 1
ATOM 3633 C C . ALA A 1 462 ? -3.989 0.382 11.869 1.00 85.44 462 ALA A C 1
ATOM 3635 O O . ALA A 1 462 ? -4.502 -0.224 10.924 1.00 85.44 462 ALA A O 1
ATOM 3636 N N . ALA A 1 463 ? -2.680 0.375 12.107 1.00 91.06 463 ALA A N 1
ATOM 3637 C CA . ALA A 1 463 ? -1.764 -0.505 11.394 1.00 91.06 463 ALA A CA 1
ATOM 3638 C C . ALA A 1 463 ? -1.948 -1.962 11.854 1.00 91.06 463 ALA A C 1
ATOM 3640 O O . ALA A 1 463 ? -2.081 -2.223 13.053 1.00 91.06 463 ALA A O 1
ATOM 3641 N N . TYR A 1 464 ? -1.941 -2.908 10.918 1.00 90.56 464 TYR A N 1
ATOM 3642 C CA . TYR A 1 464 ? -2.045 -4.337 11.202 1.00 90.56 464 TYR A CA 1
ATOM 3643 C C . TYR A 1 464 ? -1.126 -5.164 10.296 1.00 90.56 464 TYR A C 1
ATOM 3645 O O . TYR A 1 464 ? -0.583 -4.678 9.306 1.00 90.56 464 TYR A O 1
ATOM 3653 N N . ARG A 1 465 ? -0.925 -6.426 10.674 1.00 89.94 465 ARG A N 1
ATOM 3654 C CA . ARG A 1 465 ? -0.211 -7.427 9.879 1.00 89.94 465 ARG A CA 1
ATOM 3655 C C . ARG A 1 465 ? -1.144 -8.603 9.661 1.00 89.94 465 ARG A C 1
ATOM 3657 O O . ARG A 1 465 ? -1.804 -9.036 10.605 1.00 89.94 465 ARG A O 1
ATOM 3664 N N . VAL A 1 466 ? -1.161 -9.129 8.446 1.00 89.69 466 VAL A N 1
ATOM 3665 C CA . VAL A 1 466 ? -1.843 -10.383 8.134 1.00 89.69 466 VAL A CA 1
ATOM 3666 C C . VAL A 1 466 ? -0.768 -11.442 7.982 1.00 89.69 466 VAL A C 1
ATOM 3668 O O . VAL A 1 466 ? -0.118 -11.525 6.946 1.00 89.69 466 VAL A O 1
ATOM 3671 N N . GLU A 1 467 ? -0.539 -12.200 9.058 1.00 88.06 467 GLU A N 1
ATOM 3672 C CA . GLU A 1 467 ? 0.578 -13.151 9.167 1.00 88.06 467 GLU A CA 1
ATOM 3673 C C . GLU A 1 467 ? 0.630 -14.103 7.971 1.00 88.06 467 GLU A C 1
ATOM 3675 O O . GLU A 1 467 ? 1.681 -14.277 7.366 1.00 88.06 467 GLU A O 1
ATOM 3680 N N . PHE A 1 468 ? -0.526 -14.622 7.565 1.00 87.06 468 PHE A N 1
ATOM 3681 C CA . PHE A 1 468 ? -0.655 -15.499 6.410 1.00 87.06 468 PHE A CA 1
ATOM 3682 C C . PHE A 1 468 ? -0.175 -14.868 5.094 1.00 87.06 468 PHE A C 1
ATOM 3684 O O . PHE A 1 468 ? 0.545 -15.503 4.326 1.00 87.06 468 PHE A O 1
ATOM 3691 N N . VAL A 1 469 ? -0.547 -13.612 4.835 1.00 92.62 469 VAL A N 1
ATOM 3692 C CA . VAL A 1 469 ? -0.153 -12.892 3.615 1.00 92.62 469 VAL A CA 1
ATOM 3693 C C . VAL A 1 469 ? 1.341 -12.580 3.639 1.00 92.62 469 VAL A C 1
ATOM 3695 O O . VAL A 1 469 ? 2.025 -12.793 2.639 1.00 92.62 469 VAL A O 1
ATOM 3698 N N . ALA A 1 470 ? 1.868 -12.146 4.786 1.00 92.56 470 ALA A N 1
ATOM 3699 C CA . ALA A 1 470 ? 3.295 -11.888 4.949 1.00 92.56 470 ALA A CA 1
ATOM 3700 C C . ALA A 1 470 ? 4.130 -13.157 4.696 1.00 92.56 470 ALA A C 1
ATOM 3702 O O . ALA A 1 470 ? 5.099 -13.124 3.940 1.00 92.56 470 ALA A O 1
ATOM 3703 N N . GLU A 1 471 ? 3.709 -14.299 5.247 1.00 90.75 471 GLU A N 1
ATOM 3704 C CA . GLU A 1 471 ? 4.382 -15.584 5.038 1.00 90.75 471 GLU A CA 1
ATOM 3705 C C . GLU A 1 471 ? 4.338 -16.052 3.583 1.00 90.75 471 GLU A C 1
ATOM 3707 O O . GLU A 1 471 ? 5.328 -16.595 3.089 1.00 90.75 471 GLU A O 1
ATOM 3712 N N . ALA A 1 472 ? 3.228 -15.825 2.876 1.00 91.75 472 ALA A N 1
ATOM 3713 C CA . ALA A 1 472 ? 3.133 -16.136 1.453 1.00 91.75 472 ALA A CA 1
ATOM 3714 C C . ALA A 1 472 ? 4.161 -15.334 0.633 1.00 91.75 472 ALA A C 1
ATOM 3716 O O . ALA A 1 472 ? 4.854 -15.901 -0.216 1.00 91.75 472 ALA A O 1
ATOM 3717 N N . TYR A 1 473 ? 4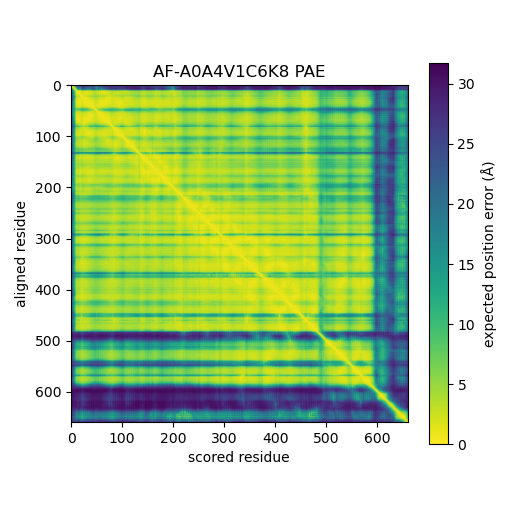.330 -14.042 0.929 1.00 95.06 473 TYR A N 1
ATOM 3718 C CA . TYR A 1 473 ? 5.342 -13.209 0.278 1.00 95.06 473 TYR A CA 1
ATOM 3719 C C . TYR A 1 473 ? 6.776 -13.625 0.622 1.00 95.06 473 TYR A C 1
ATOM 3721 O O . TYR A 1 473 ? 7.616 -13.697 -0.278 1.00 95.06 473 TYR A O 1
ATOM 3729 N N . GLU A 1 474 ? 7.057 -13.940 1.889 1.00 93.88 474 GLU A N 1
ATOM 3730 C CA . GLU A 1 474 ? 8.367 -14.443 2.323 1.00 93.88 474 GLU A CA 1
ATOM 3731 C C . GLU A 1 474 ? 8.731 -15.752 1.605 1.00 93.88 474 GLU A C 1
ATOM 3733 O O . GLU A 1 474 ? 9.845 -15.900 1.095 1.00 93.88 474 GLU A O 1
ATOM 3738 N N . LEU A 1 475 ? 7.780 -16.685 1.492 1.00 91.19 475 LEU A N 1
ATOM 3739 C CA . LEU A 1 475 ? 7.977 -17.941 0.767 1.00 91.19 475 LEU A CA 1
ATOM 3740 C C . LEU A 1 475 ? 8.202 -17.717 -0.728 1.00 91.19 475 LEU A C 1
ATOM 3742 O O . LEU A 1 475 ? 9.123 -18.302 -1.299 1.00 91.19 475 LEU A O 1
ATOM 3746 N N . ALA A 1 476 ? 7.403 -16.857 -1.361 1.00 91.62 476 ALA A N 1
ATOM 3747 C CA . ALA A 1 476 ? 7.570 -16.529 -2.772 1.00 91.62 476 ALA A CA 1
ATOM 3748 C C . ALA A 1 476 ? 8.960 -15.926 -3.049 1.00 91.62 476 ALA A C 1
ATOM 3750 O O . ALA A 1 476 ? 9.630 -16.318 -4.009 1.00 91.62 476 ALA A O 1
ATOM 3751 N N . ALA A 1 477 ? 9.425 -15.025 -2.178 1.00 94.44 477 ALA A N 1
ATOM 3752 C CA . ALA A 1 477 ? 10.741 -14.407 -2.282 1.00 94.44 477 ALA A CA 1
ATOM 3753 C C . ALA A 1 477 ? 11.880 -15.434 -2.146 1.00 94.44 477 ALA A C 1
ATOM 3755 O O . ALA A 1 477 ? 12.799 -15.451 -2.971 1.00 94.44 477 ALA A O 1
ATOM 3756 N N . LEU A 1 478 ? 11.807 -16.322 -1.148 1.00 93.12 478 LEU A N 1
ATOM 3757 C CA . LEU A 1 478 ? 12.800 -17.381 -0.936 1.00 93.12 478 LEU A CA 1
ATOM 3758 C C . LEU A 1 478 ? 12.832 -18.384 -2.098 1.00 93.12 478 LEU A C 1
ATOM 3760 O O . LEU A 1 478 ? 13.912 -18.736 -2.576 1.00 93.12 478 LEU A O 1
ATOM 3764 N N . ASN A 1 479 ? 11.666 -18.794 -2.602 1.00 89.19 479 ASN A N 1
ATOM 3765 C CA . ASN A 1 479 ? 11.568 -19.717 -3.733 1.00 89.19 479 ASN A CA 1
ATOM 3766 C C . ASN A 1 479 ? 12.205 -19.136 -5.000 1.00 89.19 479 ASN A C 1
ATOM 3768 O O . ASN A 1 479 ? 12.981 -19.816 -5.674 1.00 89.19 479 ASN A O 1
ATOM 3772 N N . LEU A 1 480 ? 11.930 -17.868 -5.317 1.00 87.56 480 LEU A N 1
ATOM 3773 C CA . LEU A 1 480 ? 12.522 -17.204 -6.481 1.00 87.56 480 LEU A CA 1
ATOM 3774 C C . LEU A 1 480 ? 14.037 -17.026 -6.341 1.00 87.56 480 LEU A C 1
ATOM 3776 O O . LEU A 1 480 ? 14.770 -17.219 -7.315 1.00 87.56 480 LEU A O 1
ATOM 3780 N N . ALA A 1 481 ? 14.521 -16.724 -5.135 1.00 88.06 481 ALA A N 1
ATOM 3781 C CA . ALA A 1 481 ? 15.952 -16.654 -4.866 1.00 88.06 481 ALA A CA 1
ATOM 3782 C C . ALA A 1 481 ? 16.648 -18.018 -5.045 1.00 88.06 481 ALA A C 1
ATOM 3784 O O . ALA A 1 481 ? 17.753 -18.067 -5.590 1.00 88.06 481 ALA A O 1
ATOM 3785 N N . ALA A 1 482 ? 15.998 -19.114 -4.636 1.00 84.12 482 ALA A N 1
ATOM 3786 C CA . ALA A 1 482 ? 16.529 -20.473 -4.740 1.00 84.12 482 ALA A CA 1
ATOM 3787 C C . ALA A 1 482 ? 16.543 -21.014 -6.179 1.00 84.12 482 ALA A C 1
ATOM 3789 O O . ALA A 1 482 ? 17.493 -21.693 -6.572 1.00 84.12 482 ALA A O 1
ATOM 3790 N N . LEU A 1 483 ? 15.512 -20.712 -6.976 1.00 78.06 483 LEU A N 1
ATOM 3791 C CA . LEU A 1 483 ? 15.410 -21.184 -8.361 1.00 78.06 483 LEU A CA 1
ATOM 3792 C C . LEU A 1 483 ? 16.502 -20.595 -9.265 1.00 78.06 483 LEU A C 1
ATOM 3794 O O . LEU A 1 483 ? 16.941 -21.269 -10.198 1.00 78.06 483 LEU A O 1
ATOM 3798 N N . GLY A 1 484 ? 16.952 -19.368 -8.973 1.00 63.94 484 GLY A N 1
ATOM 3799 C CA . GLY A 1 484 ? 17.854 -18.601 -9.831 1.00 63.94 484 GLY A CA 1
ATOM 3800 C C . GLY A 1 484 ? 17.168 -18.229 -11.150 1.00 63.94 484 GLY A C 1
ATOM 3801 O O . GLY A 1 484 ? 16.717 -19.088 -11.906 1.00 63.94 484 GLY A O 1
ATOM 3802 N N . SER A 1 485 ? 17.057 -16.937 -11.460 1.00 58.06 485 SER A N 1
ATOM 3803 C CA . SER A 1 485 ? 16.332 -16.531 -12.667 1.00 58.06 485 SER A CA 1
ATOM 3804 C C . SER A 1 485 ? 17.053 -16.994 -13.939 1.00 58.06 485 SER A C 1
ATOM 3806 O O . SER A 1 485 ? 18.232 -16.705 -14.158 1.00 58.06 485 SER A O 1
ATOM 3808 N N . LYS A 1 486 ? 16.324 -17.701 -14.811 1.00 49.25 486 LYS A N 1
ATOM 3809 C CA . LYS A 1 486 ? 16.658 -17.815 -16.233 1.00 49.25 486 LYS A CA 1
ATOM 3810 C C . LYS A 1 486 ? 15.913 -16.697 -16.946 1.00 49.25 486 LYS A C 1
ATOM 3812 O O . LYS A 1 486 ? 14.684 -16.704 -16.943 1.00 49.25 486 LYS A O 1
ATOM 3817 N N . ALA A 1 487 ? 16.647 -15.776 -17.569 1.00 48.72 487 ALA A N 1
ATOM 3818 C CA . ALA A 1 487 ? 16.062 -14.745 -18.418 1.00 48.72 487 ALA A CA 1
ATOM 3819 C C . ALA A 1 487 ? 15.108 -15.404 -19.429 1.00 48.72 487 ALA A C 1
ATOM 3821 O O . ALA A 1 487 ? 15.530 -16.194 -20.279 1.00 48.72 487 ALA A O 1
ATOM 3822 N N . THR A 1 488 ? 13.812 -15.117 -19.313 1.00 44.47 488 THR A N 1
ATOM 3823 C CA . THR A 1 488 ? 12.874 -15.418 -20.392 1.00 44.47 488 THR A CA 1
ATOM 3824 C C . THR A 1 488 ? 13.137 -14.357 -21.453 1.00 44.47 488 THR A C 1
ATOM 3826 O O . THR A 1 488 ? 13.219 -13.178 -21.139 1.00 44.47 488 THR A O 1
ATOM 3829 N N . GLY A 1 489 ? 13.410 -14.765 -22.692 1.00 42.34 489 GLY A N 1
ATOM 3830 C CA . GLY A 1 489 ? 13.896 -13.878 -23.760 1.00 42.34 489 GLY A CA 1
ATOM 3831 C C . GLY A 1 489 ? 12.878 -12.848 -24.273 1.00 42.34 489 GLY A C 1
ATOM 3832 O O . GLY A 1 489 ? 12.890 -12.544 -25.463 1.00 42.34 489 GLY A O 1
ATOM 3833 N N . ALA A 1 490 ? 11.974 -12.356 -23.424 1.00 40.38 490 ALA A N 1
ATOM 3834 C CA . ALA A 1 490 ? 11.046 -11.289 -23.749 1.00 40.38 490 ALA A CA 1
ATOM 3835 C C . ALA A 1 490 ? 11.723 -9.923 -23.553 1.00 40.38 490 ALA A C 1
ATOM 3837 O O . ALA A 1 490 ? 12.242 -9.600 -22.484 1.00 40.38 490 ALA A O 1
ATOM 3838 N N . GLY A 1 491 ? 11.713 -9.132 -24.623 1.00 41.22 491 GLY A N 1
ATOM 3839 C CA . GLY A 1 491 ? 12.329 -7.812 -24.692 1.00 41.22 491 GLY A CA 1
ATOM 3840 C C . GLY A 1 491 ? 13.334 -7.743 -25.836 1.00 41.22 491 GLY A C 1
ATOM 3841 O O . GLY A 1 491 ? 14.521 -8.033 -25.680 1.00 41.22 491 GLY A O 1
ATOM 3842 N N . VAL A 1 492 ? 12.855 -7.384 -27.030 1.00 44.56 492 VAL A N 1
ATOM 3843 C CA . VAL A 1 492 ? 13.737 -7.024 -28.145 1.00 44.56 492 VAL A CA 1
ATOM 3844 C C . VAL A 1 492 ? 13.880 -5.508 -28.193 1.00 44.56 492 VAL A C 1
ATOM 3846 O O . VAL A 1 492 ? 12.929 -4.779 -28.447 1.00 44.56 492 VAL A O 1
ATOM 3849 N N . SER A 1 493 ? 15.137 -5.096 -28.012 1.00 50.12 493 SER A N 1
ATOM 3850 C CA . SER A 1 493 ? 15.805 -3.920 -28.577 1.00 50.12 493 SER A CA 1
ATOM 3851 C C . SER A 1 493 ? 15.068 -2.588 -28.486 1.00 50.12 493 SER A C 1
ATOM 3853 O O . SER A 1 493 ? 14.590 -2.095 -29.500 1.00 50.12 493 SER A O 1
ATOM 3855 N N . VAL A 1 494 ? 15.108 -1.909 -27.334 1.00 47.97 494 VAL A N 1
ATOM 3856 C CA . VAL A 1 494 ? 15.047 -0.440 -27.385 1.00 47.97 494 VAL A CA 1
ATOM 3857 C C . VAL A 1 494 ? 15.869 0.250 -26.287 1.00 47.97 494 VAL A C 1
ATOM 3859 O O . VAL A 1 494 ? 15.357 0.735 -25.286 1.00 47.97 494 VAL A O 1
ATOM 3862 N N . ALA A 1 495 ? 17.170 0.320 -26.533 1.00 48.00 495 ALA A N 1
ATOM 3863 C CA . ALA A 1 495 ? 18.064 1.450 -26.271 1.00 48.00 495 ALA A CA 1
ATOM 3864 C C . ALA A 1 495 ? 19.333 1.173 -27.100 1.00 48.00 495 ALA A C 1
ATOM 3866 O O . ALA A 1 495 ? 19.594 0.009 -27.425 1.00 48.00 495 ALA A O 1
ATOM 3867 N N . LYS A 1 496 ? 20.108 2.197 -27.493 1.00 51.62 496 LYS A N 1
ATOM 3868 C CA . LYS A 1 496 ? 21.452 1.994 -28.079 1.00 51.62 496 LYS A CA 1
ATOM 3869 C C . LYS A 1 496 ? 22.168 0.925 -27.246 1.00 51.62 496 LYS A C 1
ATOM 3871 O O . LYS A 1 496 ? 22.160 1.031 -26.022 1.00 51.62 496 LYS A O 1
ATOM 3876 N N . SER A 1 497 ? 22.750 -0.099 -27.879 1.00 49.91 497 SER A N 1
ATOM 3877 C CA . SER A 1 497 ? 23.613 -1.025 -27.143 1.00 49.91 497 SER A CA 1
ATOM 3878 C C . SER A 1 497 ? 24.695 -0.185 -26.474 1.00 49.91 497 SER A C 1
ATOM 3880 O O . SER A 1 497 ? 25.485 0.465 -27.155 1.00 49.91 497 SER A O 1
ATOM 3882 N N . LEU A 1 498 ? 24.691 -0.152 -25.144 1.00 55.88 498 LEU A N 1
ATOM 3883 C CA . LEU A 1 498 ? 25.655 0.600 -24.343 1.00 55.88 498 LEU A CA 1
ATOM 3884 C C . LEU A 1 498 ? 26.962 -0.175 -24.188 1.00 55.88 498 LEU A C 1
ATOM 3886 O O . LEU A 1 498 ? 27.632 -0.118 -23.165 1.00 55.88 498 LEU A O 1
ATOM 3890 N N . THR A 1 499 ? 27.316 -0.936 -25.216 1.00 53.78 499 THR A N 1
ATOM 3891 C CA . THR A 1 499 ? 28.516 -1.753 -25.249 1.00 53.78 499 THR A CA 1
ATOM 3892 C C . THR A 1 499 ? 29.328 -1.328 -26.463 1.00 53.78 499 THR A C 1
ATOM 3894 O O . THR A 1 499 ? 28.814 -1.230 -27.577 1.00 53.78 499 THR A O 1
ATOM 3897 N N . GLY A 1 500 ? 30.597 -0.990 -26.243 1.00 62.84 500 GLY A N 1
ATOM 3898 C CA . GLY A 1 500 ? 31.493 -0.566 -27.313 1.00 62.84 500 GLY A CA 1
ATOM 3899 C C . GLY A 1 500 ? 32.637 0.331 -26.832 1.00 62.84 500 GLY A C 1
ATOM 3900 O O . GLY A 1 500 ? 32.553 0.911 -25.751 1.00 62.84 500 GLY A O 1
ATOM 3901 N N . PRO A 1 501 ? 33.707 0.486 -27.632 1.00 65.62 501 PRO A N 1
ATOM 3902 C CA . PRO A 1 501 ? 34.909 1.220 -27.224 1.00 65.62 501 PRO A CA 1
ATOM 3903 C C . PRO A 1 501 ? 34.646 2.683 -26.843 1.00 65.62 501 PRO A C 1
ATOM 3905 O O . PRO A 1 501 ? 35.278 3.206 -25.929 1.00 65.62 501 PRO A O 1
ATOM 3908 N N . GLU A 1 502 ? 33.704 3.342 -27.522 1.00 62.97 502 GLU A N 1
ATOM 3909 C CA . GLU A 1 502 ? 33.320 4.733 -27.244 1.00 62.97 502 GLU A CA 1
ATOM 3910 C C . GLU A 1 502 ? 32.622 4.873 -25.887 1.00 62.97 502 GLU A C 1
ATOM 3912 O O . GLU A 1 502 ? 32.913 5.795 -25.125 1.00 62.97 502 GLU A O 1
ATOM 3917 N N . PHE A 1 503 ? 31.749 3.920 -25.557 1.00 67.38 503 PHE A N 1
ATOM 3918 C CA . PHE A 1 503 ? 31.053 3.873 -24.277 1.00 67.38 503 PHE A CA 1
ATOM 3919 C C . PHE A 1 503 ? 32.027 3.624 -23.118 1.00 67.38 503 PHE A C 1
ATOM 3921 O O . PHE A 1 503 ? 31.993 4.327 -22.109 1.00 67.38 503 PHE A O 1
ATOM 3928 N N . GLU A 1 504 ? 32.958 2.684 -23.291 1.00 72.88 504 GLU A N 1
ATOM 3929 C CA . GLU A 1 504 ? 34.013 2.408 -22.309 1.00 72.88 504 GLU A CA 1
ATOM 3930 C C . GLU A 1 504 ? 34.923 3.624 -22.086 1.00 72.88 504 GLU A C 1
ATOM 3932 O O . GLU A 1 504 ? 35.254 3.969 -20.949 1.00 72.88 504 GLU A O 1
ATOM 3937 N N . ALA A 1 505 ? 35.280 4.335 -23.160 1.00 72.00 505 ALA A N 1
ATOM 3938 C CA . ALA A 1 505 ? 36.046 5.573 -23.063 1.00 72.00 505 ALA A CA 1
ATOM 3939 C C . ALA A 1 505 ? 35.280 6.669 -22.303 1.00 72.00 505 ALA A C 1
ATOM 3941 O O . ALA A 1 505 ? 35.887 7.403 -21.515 1.00 72.00 505 ALA A O 1
ATOM 3942 N N . TYR A 1 506 ? 33.960 6.758 -22.498 1.00 71.19 506 TYR A N 1
ATOM 3943 C CA . TYR A 1 506 ? 33.097 7.700 -21.788 1.00 71.19 506 TYR A CA 1
ATOM 3944 C C . TYR A 1 506 ? 33.021 7.388 -20.287 1.00 71.19 506 TYR A C 1
ATOM 3946 O O . TYR A 1 506 ? 33.283 8.267 -19.466 1.00 71.19 506 TYR A O 1
ATOM 3954 N N . ILE A 1 507 ? 32.784 6.128 -19.905 1.00 74.75 507 ILE A N 1
ATOM 3955 C CA . ILE A 1 507 ? 32.806 5.694 -18.497 1.00 74.75 507 ILE A CA 1
ATOM 3956 C C . ILE A 1 507 ? 34.178 5.961 -17.855 1.00 74.75 507 ILE A C 1
ATOM 3958 O O . ILE A 1 507 ? 34.255 6.513 -16.754 1.00 74.75 507 ILE A O 1
ATOM 3962 N N . ALA A 1 508 ? 35.275 5.662 -18.557 1.00 77.94 508 ALA A N 1
ATOM 3963 C CA . ALA A 1 508 ? 36.629 5.945 -18.081 1.00 77.94 508 ALA A CA 1
ATOM 3964 C C . ALA A 1 508 ? 36.922 7.453 -17.949 1.00 77.94 508 ALA A C 1
ATOM 3966 O O . ALA A 1 508 ? 37.732 7.862 -17.115 1.00 77.94 508 ALA A O 1
ATOM 3967 N N . ALA A 1 509 ? 36.303 8.304 -18.772 1.00 72.94 509 ALA A N 1
ATOM 3968 C CA . ALA A 1 509 ? 36.371 9.757 -18.619 1.00 72.94 509 ALA A CA 1
ATOM 3969 C C . ALA A 1 509 ? 35.591 10.224 -17.383 1.00 72.94 509 ALA A C 1
ATOM 3971 O O . ALA A 1 509 ? 36.136 10.971 -16.571 1.00 72.94 509 ALA A O 1
ATOM 3972 N N . LEU A 1 510 ? 34.374 9.715 -17.177 1.00 74.62 510 LEU A N 1
ATOM 3973 C CA . LEU A 1 510 ? 33.563 10.030 -16.000 1.00 74.62 510 LEU A CA 1
ATOM 3974 C C . LEU A 1 510 ? 34.265 9.634 -14.699 1.00 74.62 510 LEU A C 1
ATOM 3976 O O . LEU A 1 510 ? 34.319 10.434 -13.772 1.00 74.62 510 LEU A O 1
ATOM 3980 N N . LYS A 1 511 ? 34.896 8.456 -14.640 1.00 80.25 511 LYS A N 1
ATOM 3981 C CA . LYS A 1 511 ? 35.650 8.000 -13.457 1.00 80.25 511 LYS A CA 1
ATOM 3982 C C . LYS A 1 511 ? 36.879 8.856 -13.130 1.00 80.25 511 LYS A C 1
ATOM 3984 O O . LYS A 1 511 ? 37.361 8.802 -12.002 1.00 80.25 511 LYS A O 1
ATOM 3989 N N . ARG A 1 512 ? 37.380 9.655 -14.080 1.00 79.19 512 ARG A N 1
ATOM 3990 C CA . ARG A 1 512 ? 38.450 10.640 -13.838 1.00 79.19 512 ARG A CA 1
ATOM 3991 C C . ARG A 1 512 ? 37.923 11.958 -13.269 1.00 79.19 512 ARG A C 1
ATOM 3993 O O . ARG A 1 512 ? 38.704 12.706 -12.685 1.00 79.19 512 ARG A O 1
ATOM 4000 N N . ALA A 1 513 ? 36.631 12.250 -13.418 1.00 72.94 513 ALA A N 1
ATOM 4001 C CA . ALA A 1 513 ? 36.025 13.436 -12.833 1.00 72.94 513 ALA A CA 1
ATOM 4002 C C . ALA A 1 513 ? 35.874 13.252 -11.307 1.00 72.94 513 ALA A C 1
ATOM 4004 O O . ALA A 1 513 ? 35.287 12.252 -10.879 1.00 72.94 513 ALA A O 1
ATOM 4005 N N . PRO A 1 514 ? 36.319 14.214 -10.470 1.00 78.75 514 PRO A N 1
ATOM 4006 C CA . PRO A 1 514 ? 36.230 14.112 -9.008 1.00 78.75 514 PRO A CA 1
ATOM 4007 C C . PRO A 1 514 ? 34.819 13.830 -8.479 1.00 78.75 514 PRO A C 1
ATOM 4009 O O . PRO A 1 514 ? 34.650 13.240 -7.418 1.00 78.75 514 PRO A O 1
ATOM 4012 N N . LEU A 1 515 ? 33.784 14.233 -9.224 1.00 72.62 515 LEU A N 1
ATOM 4013 C CA . LEU A 1 515 ? 32.399 14.010 -8.827 1.00 72.62 515 LEU A CA 1
ATOM 4014 C C . LEU A 1 515 ? 31.994 12.526 -8.859 1.00 72.62 515 LEU A C 1
ATOM 4016 O O . LEU A 1 515 ? 31.178 12.102 -8.040 1.00 72.62 515 LEU A O 1
ATOM 4020 N N . PHE A 1 516 ? 32.559 11.740 -9.780 1.00 78.31 516 PHE A N 1
ATOM 4021 C CA . PHE A 1 516 ? 32.172 10.348 -10.035 1.00 78.31 516 PHE A CA 1
ATOM 4022 C C . PHE A 1 516 ? 33.282 9.333 -9.736 1.00 78.31 516 PHE A C 1
ATOM 4024 O O . PHE A 1 516 ? 33.055 8.132 -9.895 1.00 78.31 516 PHE A O 1
ATOM 4031 N N . SER A 1 517 ? 34.460 9.776 -9.285 1.00 83.94 517 SER A N 1
ATOM 4032 C CA . SER A 1 517 ? 35.606 8.896 -9.013 1.00 83.94 517 SER A CA 1
ATOM 4033 C C . SER A 1 517 ? 35.258 7.765 -8.040 1.00 83.94 517 SER A C 1
ATOM 4035 O O . SER A 1 517 ? 35.561 6.604 -8.316 1.00 83.94 517 SER A O 1
ATOM 4037 N N . GLU A 1 518 ? 34.515 8.080 -6.975 1.00 87.00 518 GLU A N 1
ATOM 4038 C CA . GLU A 1 518 ? 34.080 7.127 -5.940 1.00 87.00 518 GLU A CA 1
ATOM 4039 C C . GLU A 1 518 ? 32.829 6.321 -6.324 1.00 87.00 518 GLU A C 1
ATOM 4041 O O . GLU A 1 518 ? 32.464 5.361 -5.649 1.00 87.00 518 GLU A O 1
ATOM 4046 N N . MET A 1 519 ? 32.139 6.685 -7.409 1.00 86.81 519 MET A N 1
ATOM 4047 C CA . MET A 1 519 ? 30.904 6.009 -7.800 1.00 86.81 519 MET A CA 1
ATOM 4048 C C . MET A 1 519 ? 31.226 4.632 -8.406 1.00 86.81 519 MET A C 1
ATOM 4050 O O . MET A 1 519 ? 32.058 4.549 -9.319 1.00 86.81 519 MET A O 1
ATOM 4054 N N . PRO A 1 520 ? 30.589 3.538 -7.943 1.00 91.06 520 PRO A N 1
ATOM 4055 C CA . PRO A 1 520 ? 30.741 2.230 -8.567 1.00 91.06 520 PRO A CA 1
ATOM 4056 C C . PRO A 1 520 ? 30.371 2.284 -10.048 1.00 91.06 520 PRO A C 1
ATOM 4058 O O . PRO A 1 520 ? 29.375 2.902 -10.426 1.00 91.06 520 PRO A O 1
ATOM 4061 N N . GLU A 1 521 ? 31.157 1.611 -10.883 1.00 89.81 521 GLU A N 1
ATOM 4062 C CA . GLU A 1 521 ? 31.006 1.674 -12.339 1.00 89.81 521 GLU A CA 1
ATOM 4063 C C . GLU A 1 521 ? 29.607 1.250 -12.804 1.00 89.81 521 GLU A C 1
ATOM 4065 O O . GLU A 1 521 ? 29.002 1.917 -13.639 1.00 89.81 521 GLU A O 1
ATOM 4070 N N . TRP A 1 522 ? 29.040 0.205 -12.194 1.00 90.44 522 TRP A N 1
ATOM 4071 C CA . TRP A 1 522 ? 27.689 -0.259 -12.513 1.00 90.44 522 TRP A CA 1
ATOM 4072 C C . TRP A 1 522 ? 26.620 0.821 -12.284 1.00 90.44 522 TRP A C 1
ATOM 4074 O O . TRP A 1 522 ? 25.665 0.897 -13.052 1.00 90.44 522 TRP A O 1
ATOM 4084 N N . LYS A 1 523 ? 26.787 1.702 -11.282 1.00 91.50 523 LYS A N 1
ATOM 4085 C CA . LYS A 1 523 ? 25.843 2.804 -11.031 1.00 91.50 523 LYS A CA 1
ATOM 4086 C C . LYS A 1 523 ? 25.931 3.869 -12.126 1.00 91.50 523 LYS A C 1
ATOM 4088 O O . LYS A 1 523 ? 24.910 4.457 -12.485 1.00 91.50 523 LYS A O 1
ATOM 4093 N N . LEU A 1 524 ? 27.129 4.116 -12.666 1.00 87.69 524 LEU A N 1
ATOM 4094 C CA . LEU A 1 524 ? 27.318 5.020 -13.807 1.00 87.69 524 LEU A CA 1
ATOM 4095 C C . LEU A 1 524 ? 26.675 4.441 -15.068 1.00 87.69 524 LEU A C 1
ATOM 4097 O O . LEU A 1 524 ? 25.927 5.148 -15.738 1.00 87.69 524 LEU A O 1
ATOM 4101 N N . ARG A 1 525 ? 26.900 3.149 -15.342 1.00 87.69 525 ARG A N 1
ATOM 4102 C CA . ARG A 1 525 ? 26.270 2.439 -16.466 1.00 87.69 525 ARG A CA 1
ATOM 4103 C C . ARG A 1 525 ? 24.745 2.468 -16.366 1.00 87.69 525 ARG A C 1
ATOM 4105 O O . ARG A 1 525 ? 24.086 2.838 -17.331 1.00 87.69 525 ARG A O 1
ATOM 4112 N N . ALA A 1 526 ? 24.190 2.178 -15.188 1.00 90.25 526 ALA A N 1
ATOM 4113 C CA . ALA A 1 526 ? 22.749 2.244 -14.948 1.00 90.25 526 ALA A CA 1
ATOM 4114 C C . ALA A 1 526 ? 22.184 3.662 -15.144 1.00 90.25 526 ALA A C 1
ATOM 4116 O O . ALA A 1 526 ? 21.149 3.825 -15.783 1.00 90.25 526 ALA A O 1
ATOM 4117 N N . SER A 1 527 ? 22.885 4.693 -14.661 1.00 90.25 527 SER A N 1
ATOM 4118 C CA . SER A 1 527 ? 22.471 6.095 -14.842 1.00 90.25 527 SER A CA 1
ATOM 4119 C C . SER A 1 527 ? 22.493 6.519 -16.311 1.00 90.25 527 SER A C 1
ATOM 4121 O O . SER A 1 527 ? 21.614 7.246 -16.763 1.00 90.25 527 SER A O 1
ATOM 4123 N N . LEU A 1 528 ? 23.476 6.042 -17.073 1.00 85.25 528 LEU A N 1
ATOM 4124 C CA . LEU A 1 528 ? 23.562 6.294 -18.507 1.00 85.25 528 LEU A CA 1
ATOM 4125 C C . LEU A 1 528 ? 22.482 5.544 -19.293 1.00 85.25 528 LEU A C 1
ATOM 4127 O O . LEU A 1 528 ? 21.938 6.060 -20.268 1.00 85.25 528 LEU A O 1
ATOM 4131 N N . PHE A 1 529 ? 22.117 4.344 -18.855 1.00 87.94 529 PHE A N 1
ATOM 4132 C CA . PHE A 1 529 ? 20.977 3.636 -19.419 1.00 87.94 529 PHE A CA 1
ATOM 4133 C C . PHE A 1 529 ? 19.663 4.374 -19.161 1.00 87.94 529 PHE A C 1
ATOM 4135 O O . PHE A 1 529 ? 18.933 4.657 -20.108 1.00 87.94 529 PHE A O 1
ATOM 4142 N N . GLU A 1 530 ? 19.400 4.769 -17.915 1.00 91.88 530 GLU A N 1
ATOM 4143 C CA . GLU A 1 530 ? 18.220 5.562 -17.569 1.00 91.88 530 GLU A CA 1
ATOM 4144 C C . GLU A 1 530 ? 18.137 6.852 -18.396 1.00 91.88 530 GLU A C 1
ATOM 4146 O O . GLU A 1 530 ? 17.071 7.156 -18.929 1.00 91.88 530 GLU A O 1
ATOM 4151 N N . SER A 1 531 ? 19.243 7.587 -18.573 1.00 88.62 531 SER A N 1
ATOM 4152 C CA . SER A 1 531 ? 19.233 8.813 -19.381 1.00 88.62 531 SER A CA 1
ATOM 4153 C C . SER A 1 531 ? 18.834 8.570 -20.835 1.00 88.62 531 SER A C 1
ATOM 4155 O O . SER A 1 531 ? 18.081 9.365 -21.395 1.00 88.62 531 SER A O 1
ATOM 4157 N N . ASN A 1 532 ? 19.250 7.447 -21.429 1.00 86.94 532 ASN A N 1
ATOM 4158 C CA . ASN A 1 532 ? 18.864 7.093 -22.797 1.00 86.94 532 ASN A CA 1
ATOM 4159 C C . ASN A 1 532 ? 17.357 6.846 -22.951 1.00 86.94 532 ASN A C 1
ATOM 4161 O O . ASN A 1 532 ? 16.813 7.066 -24.032 1.00 86.94 532 ASN A O 1
ATOM 4165 N N . LEU A 1 533 ? 16.660 6.435 -21.886 1.00 90.62 533 LEU A N 1
ATOM 4166 C CA . LEU A 1 533 ? 15.206 6.248 -21.927 1.00 90.62 533 LEU A CA 1
ATOM 4167 C C . LEU A 1 533 ? 14.451 7.579 -22.081 1.00 90.62 533 LEU A C 1
ATOM 4169 O O . LEU A 1 533 ? 13.336 7.590 -22.602 1.00 90.62 533 LEU A O 1
ATOM 4173 N N . PHE A 1 534 ? 15.051 8.703 -21.674 1.00 90.56 534 PHE A N 1
ATOM 4174 C CA . PHE A 1 534 ? 14.455 10.033 -21.826 1.00 90.56 534 PHE A CA 1
ATOM 4175 C C . PHE A 1 534 ? 14.640 10.626 -23.227 1.00 90.56 534 PHE A C 1
ATOM 4177 O O . PHE A 1 534 ? 13.811 11.431 -23.653 1.00 90.56 534 PHE A O 1
ATOM 4184 N N . VAL A 1 535 ? 15.690 10.239 -23.957 1.00 87.19 535 VAL A N 1
ATOM 4185 C CA . VAL A 1 535 ? 16.080 10.861 -25.238 1.00 87.19 535 VAL A CA 1
ATOM 4186 C C . VAL A 1 535 ? 14.951 10.865 -26.280 1.00 87.19 535 VAL A C 1
ATOM 4188 O O . VAL A 1 535 ? 14.674 11.936 -26.827 1.00 87.19 535 VAL A O 1
ATOM 4191 N N . PRO A 1 536 ? 14.220 9.758 -26.528 1.00 87.81 536 PRO A N 1
ATOM 4192 C CA . PRO A 1 536 ? 13.094 9.761 -27.467 1.00 87.81 536 PRO A CA 1
ATOM 4193 C C . PRO A 1 536 ? 11.999 10.755 -27.070 1.00 87.81 536 PRO A C 1
ATOM 4195 O O . PRO A 1 536 ? 11.474 11.479 -27.910 1.00 87.81 536 PRO A O 1
ATOM 4198 N N . MET A 1 537 ? 11.699 10.851 -25.771 1.00 89.44 537 MET A N 1
ATOM 4199 C CA . MET A 1 537 ? 10.695 11.788 -25.270 1.00 89.44 537 MET A CA 1
ATOM 4200 C C . MET A 1 537 ? 11.147 13.244 -25.377 1.00 89.44 537 MET A C 1
ATOM 4202 O O . MET A 1 537 ? 10.306 14.111 -25.597 1.00 89.44 537 MET A O 1
ATOM 4206 N N . LEU A 1 538 ? 12.438 13.534 -25.176 1.00 86.25 538 LEU A N 1
ATOM 4207 C CA . LEU A 1 538 ? 13.007 14.876 -25.348 1.00 86.25 538 LEU A CA 1
ATOM 4208 C C . LEU A 1 538 ? 12.956 15.301 -26.822 1.00 86.25 538 LEU A C 1
ATOM 4210 O O . LEU A 1 538 ? 12.544 16.420 -27.123 1.00 86.25 538 LEU A O 1
ATOM 4214 N N . ARG A 1 539 ? 13.296 14.381 -27.734 1.00 83.75 539 ARG A N 1
ATOM 4215 C CA . ARG A 1 539 ? 13.273 14.606 -29.185 1.00 83.75 539 ARG A CA 1
ATOM 4216 C C . ARG A 1 539 ? 11.879 14.975 -29.699 1.00 83.75 539 ARG A C 1
ATOM 4218 O O . ARG A 1 539 ? 11.750 15.851 -30.548 1.00 83.75 539 ARG A O 1
ATOM 4225 N N . ASP A 1 540 ? 10.840 14.354 -29.148 1.00 84.12 540 ASP A N 1
ATOM 4226 C CA . ASP A 1 540 ? 9.453 14.582 -29.562 1.00 84.12 540 ASP A CA 1
ATOM 4227 C C . ASP A 1 540 ? 8.835 15.894 -29.031 1.00 84.12 540 ASP A C 1
ATOM 4229 O O . ASP A 1 540 ? 7.711 16.224 -29.411 1.00 84.12 540 ASP A O 1
ATOM 4233 N N . GLN A 1 541 ? 9.523 16.665 -28.172 1.00 79.81 541 GLN A N 1
ATOM 4234 C CA . GLN A 1 541 ? 8.957 17.907 -27.614 1.00 79.81 541 GLN A CA 1
ATOM 4235 C C . GLN A 1 541 ? 8.966 19.104 -28.570 1.00 79.81 541 GLN A C 1
ATOM 4237 O O . GLN A 1 541 ? 8.119 19.985 -28.431 1.00 79.81 541 GLN A O 1
ATOM 4242 N N . ASN A 1 542 ? 9.916 19.182 -29.503 1.00 68.69 542 ASN A N 1
ATOM 4243 C CA . ASN A 1 542 ? 10.034 20.302 -30.440 1.00 68.69 542 ASN A CA 1
ATOM 4244 C C . ASN A 1 542 ? 10.560 19.788 -31.784 1.00 68.69 542 ASN A C 1
ATOM 4246 O O . ASN A 1 542 ? 11.462 18.952 -31.816 1.00 68.69 542 ASN A O 1
ATOM 4250 N N . ASP A 1 543 ? 10.033 20.317 -32.889 1.00 67.88 543 ASP A N 1
ATOM 4251 C CA . ASP A 1 543 ? 10.509 20.010 -34.239 1.00 67.88 543 ASP A CA 1
ATOM 4252 C C . ASP A 1 543 ? 12.009 20.302 -34.405 1.00 67.88 543 ASP A C 1
ATOM 4254 O O . ASP A 1 543 ? 12.698 19.573 -35.111 1.00 67.88 543 ASP A O 1
ATOM 4258 N N . GLU A 1 544 ? 12.543 21.291 -33.685 1.00 63.22 544 GLU A N 1
ATOM 4259 C CA . GLU A 1 544 ? 13.976 21.614 -33.677 1.00 63.22 544 GLU A CA 1
ATOM 4260 C C . GLU A 1 544 ? 14.833 20.544 -32.974 1.00 63.22 544 GLU A C 1
ATOM 4262 O O . GLU A 1 544 ? 15.975 20.303 -33.371 1.00 63.22 544 GLU A O 1
ATOM 4267 N N . PHE A 1 545 ? 14.290 19.845 -31.965 1.00 66.00 545 PHE A N 1
ATOM 4268 C CA . PHE A 1 545 ? 14.990 18.737 -31.300 1.00 66.00 545 PHE A CA 1
ATOM 4269 C C . PHE A 1 545 ? 15.011 17.466 -32.149 1.00 66.00 545 PHE A C 1
ATOM 4271 O O . PHE A 1 545 ? 15.885 16.624 -31.951 1.00 66.00 545 PHE A O 1
ATOM 4278 N N . LYS A 1 546 ? 14.112 17.335 -33.133 1.00 66.00 546 LYS A N 1
ATOM 4279 C CA . LYS A 1 546 ? 14.115 16.199 -34.070 1.00 66.00 546 LYS A CA 1
ATOM 4280 C C . LYS A 1 546 ? 15.377 16.147 -34.927 1.00 66.00 546 LYS A C 1
ATOM 4282 O O . LYS A 1 546 ? 15.744 15.067 -35.380 1.00 66.00 546 LYS A O 1
ATOM 4287 N N . THR A 1 547 ? 16.026 17.292 -35.138 1.00 62.78 547 THR A N 1
ATOM 4288 C CA . THR A 1 547 ? 17.245 17.438 -35.948 1.00 62.78 547 THR A CA 1
ATOM 4289 C C . THR A 1 547 ? 18.511 17.699 -35.127 1.00 62.78 547 THR A C 1
ATOM 4291 O O . THR A 1 547 ? 19.573 17.884 -35.717 1.00 62.78 547 THR A O 1
ATOM 4294 N N . ALA A 1 548 ? 18.415 17.754 -33.794 1.00 59.62 548 ALA A N 1
ATOM 4295 C CA . ALA A 1 548 ? 19.554 18.018 -32.914 1.00 59.62 548 ALA A CA 1
ATOM 4296 C C . ALA A 1 548 ? 20.558 16.848 -32.902 1.00 59.62 548 ALA A C 1
ATOM 4298 O O . ALA A 1 548 ? 20.165 15.692 -33.057 1.00 59.62 548 ALA A O 1
ATOM 4299 N N . ASP A 1 549 ? 21.850 17.143 -32.693 1.00 63.28 549 ASP A N 1
ATOM 4300 C CA . ASP A 1 549 ? 22.876 16.110 -32.489 1.00 63.28 549 ASP A CA 1
ATOM 4301 C C . ASP A 1 549 ? 22.574 15.341 -31.191 1.00 63.28 549 ASP A C 1
ATOM 4303 O O . ASP A 1 549 ? 22.462 15.937 -30.112 1.00 63.28 549 ASP A O 1
ATOM 4307 N N . ASP A 1 550 ? 22.467 14.013 -31.305 1.00 63.06 550 ASP A N 1
ATOM 4308 C CA . ASP A 1 550 ? 22.206 13.080 -30.204 1.00 63.06 550 ASP A CA 1
ATOM 4309 C C . ASP A 1 550 ? 23.127 13.322 -29.002 1.00 63.06 550 ASP A C 1
ATOM 4311 O O . ASP A 1 550 ? 22.702 13.156 -27.861 1.00 63.06 550 ASP A O 1
ATOM 4315 N N . LYS A 1 551 ? 24.357 13.802 -29.228 1.00 63.28 551 LYS A N 1
ATOM 4316 C CA . LYS A 1 551 ? 25.326 14.069 -28.157 1.00 63.28 551 LYS A CA 1
ATOM 4317 C C . LYS A 1 551 ? 24.824 15.064 -27.111 1.00 63.28 551 LYS A C 1
ATOM 4319 O O . LYS A 1 551 ? 25.092 14.860 -25.931 1.00 63.28 551 LYS A O 1
ATOM 4324 N N . TYR A 1 552 ? 24.101 16.118 -27.501 1.00 63.59 552 TYR A N 1
ATOM 4325 C CA . TYR A 1 552 ? 23.596 17.113 -26.543 1.00 63.59 552 TYR A CA 1
ATOM 4326 C C . TYR A 1 552 ? 22.438 16.562 -25.706 1.00 63.59 552 TYR A C 1
ATOM 4328 O O . TYR A 1 552 ? 22.380 16.802 -24.497 1.00 63.59 552 TYR A O 1
ATOM 4336 N N . LEU A 1 553 ? 21.543 15.796 -26.338 1.00 71.56 553 LEU A N 1
ATOM 4337 C CA . LEU A 1 553 ? 20.425 15.132 -25.666 1.00 71.56 553 LEU A CA 1
ATOM 4338 C C . LEU A 1 553 ? 20.938 14.102 -24.653 1.00 71.56 553 LEU A C 1
ATOM 4340 O O . LEU A 1 553 ? 20.526 14.128 -23.491 1.00 71.56 553 LEU A O 1
ATOM 4344 N N . ASP A 1 554 ? 21.882 13.259 -25.078 1.00 71.75 554 ASP A N 1
ATOM 4345 C CA . ASP A 1 554 ? 22.510 12.230 -24.248 1.00 71.75 554 ASP A CA 1
ATOM 4346 C C . ASP A 1 554 ? 23.224 12.867 -23.042 1.00 71.75 554 ASP A C 1
ATOM 4348 O O . ASP A 1 554 ? 23.045 12.443 -21.899 1.00 71.75 554 ASP A O 1
ATOM 4352 N N . MET A 1 555 ? 23.986 13.939 -23.283 1.00 69.50 555 MET A N 1
ATOM 4353 C CA . MET A 1 555 ? 24.769 14.641 -22.268 1.00 69.50 555 MET A CA 1
ATOM 4354 C C . MET A 1 555 ? 23.895 15.290 -21.187 1.00 69.50 555 MET A C 1
ATOM 4356 O O . MET A 1 555 ? 24.130 15.074 -19.998 1.00 69.50 555 MET A O 1
ATOM 4360 N N . ILE A 1 556 ? 22.872 16.057 -21.578 1.00 74.25 556 ILE A N 1
ATOM 4361 C CA . ILE A 1 556 ? 21.990 16.753 -20.629 1.00 74.25 556 ILE A CA 1
ATOM 4362 C C . ILE A 1 556 ? 21.168 15.754 -19.814 1.00 74.25 556 ILE A C 1
ATOM 4364 O O . ILE A 1 556 ? 21.051 15.902 -18.592 1.00 74.25 556 ILE A O 1
ATOM 4368 N N . ALA A 1 557 ? 20.620 14.724 -20.466 1.00 83.88 557 ALA A N 1
ATOM 4369 C CA . ALA A 1 557 ? 19.884 13.677 -19.771 1.00 83.88 557 ALA A CA 1
ATOM 4370 C C . ALA A 1 557 ? 20.793 12.953 -18.765 1.00 83.88 557 ALA A C 1
ATOM 4372 O O . ALA A 1 557 ? 20.412 12.784 -17.603 1.00 83.88 557 ALA A O 1
ATOM 4373 N N . PHE A 1 558 ? 22.016 12.593 -19.174 1.00 83.88 558 PHE A N 1
ATOM 4374 C CA . PHE A 1 558 ? 22.984 11.933 -18.304 1.00 83.88 558 PHE A CA 1
ATOM 4375 C C . PHE A 1 558 ? 23.371 12.795 -17.101 1.00 83.88 558 PHE A C 1
ATOM 4377 O O . PHE A 1 558 ? 23.399 12.288 -15.979 1.00 83.88 558 PHE A O 1
ATOM 4384 N N . THR A 1 559 ? 23.636 14.091 -17.289 1.00 76.62 559 THR A N 1
ATOM 4385 C CA . THR A 1 559 ? 23.994 14.996 -16.187 1.00 76.62 559 THR A CA 1
ATOM 4386 C C . THR A 1 559 ? 22.926 14.992 -15.097 1.00 76.62 559 THR A C 1
ATOM 4388 O O . THR A 1 559 ? 23.243 14.766 -13.930 1.00 76.62 559 THR A O 1
ATOM 4391 N N . TRP A 1 560 ? 21.655 15.181 -15.453 1.00 81.81 560 TRP A N 1
ATOM 4392 C CA . TRP A 1 560 ? 20.586 15.236 -14.457 1.00 81.81 560 TRP A CA 1
ATOM 4393 C C . TRP A 1 560 ? 20.325 13.881 -13.788 1.00 81.81 560 TRP A C 1
ATOM 4395 O O . TRP A 1 560 ? 20.188 13.821 -12.564 1.00 81.81 560 TRP A O 1
ATOM 4405 N N . VAL A 1 561 ? 20.307 12.794 -14.563 1.00 90.19 561 VAL A N 1
ATOM 4406 C CA . VAL A 1 561 ? 20.081 11.437 -14.039 1.00 90.19 561 VAL A CA 1
ATOM 4407 C C . VAL A 1 561 ? 21.216 10.995 -13.115 1.00 90.19 561 VAL A C 1
ATOM 4409 O O . VAL A 1 561 ? 20.967 10.553 -11.994 1.00 90.19 561 VAL A O 1
ATOM 4412 N N . SER A 1 562 ? 22.469 11.151 -13.547 1.00 83.81 562 SER A N 1
ATOM 4413 C CA . SER A 1 562 ? 23.638 10.732 -12.764 1.00 83.81 562 SER A CA 1
ATOM 4414 C C . SER A 1 562 ? 23.758 11.497 -11.449 1.00 83.81 562 SER A C 1
ATOM 4416 O O . SER A 1 562 ? 24.059 10.889 -10.423 1.00 83.81 562 SER A O 1
ATOM 4418 N N . LEU A 1 563 ? 23.465 12.803 -11.445 1.00 80.06 563 LEU A N 1
ATOM 4419 C CA . LEU A 1 563 ? 23.419 13.602 -10.222 1.00 80.06 563 LEU A CA 1
ATOM 4420 C C . LEU A 1 563 ? 22.331 13.099 -9.272 1.00 80.06 563 LEU A C 1
ATOM 4422 O O . LEU A 1 563 ? 22.633 12.858 -8.106 1.00 80.06 563 LEU A O 1
ATOM 4426 N N . ASN A 1 564 ? 21.111 12.882 -9.775 1.00 86.06 564 ASN A N 1
ATOM 4427 C CA . ASN A 1 564 ? 19.989 12.382 -8.980 1.00 86.06 564 ASN A CA 1
ATOM 4428 C C . ASN A 1 564 ? 20.283 11.012 -8.342 1.00 86.06 564 ASN A C 1
ATOM 4430 O O . ASN A 1 564 ? 20.009 10.811 -7.157 1.00 86.06 564 ASN A O 1
ATOM 4434 N N . ASN A 1 565 ? 20.862 10.088 -9.113 1.00 88.62 565 ASN A N 1
ATOM 4435 C CA . ASN A 1 565 ? 21.167 8.730 -8.658 1.00 88.62 565 AS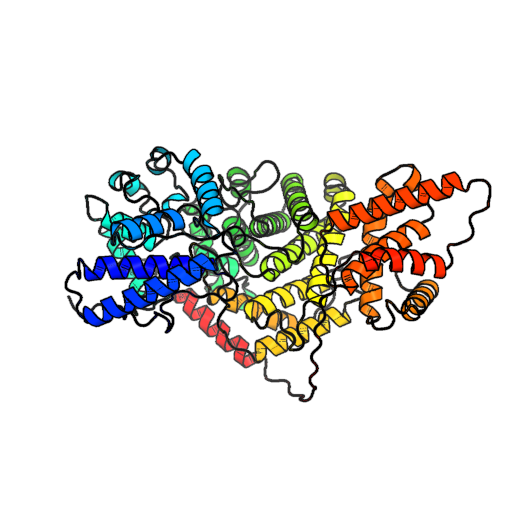N A CA 1
ATOM 4436 C C . ASN A 1 565 ? 22.380 8.694 -7.720 1.00 88.62 565 ASN A C 1
ATOM 4438 O O . ASN A 1 565 ? 22.404 7.919 -6.766 1.00 88.62 565 ASN A O 1
ATOM 4442 N N . ARG A 1 566 ? 23.382 9.555 -7.942 1.00 83.62 566 ARG A N 1
ATOM 4443 C CA . ARG A 1 566 ? 24.552 9.679 -7.061 1.00 83.62 566 ARG A CA 1
ATOM 4444 C C . ARG A 1 566 ? 24.173 10.181 -5.671 1.00 83.62 566 ARG A C 1
ATOM 4446 O O . ARG A 1 566 ? 24.724 9.700 -4.688 1.00 83.62 566 ARG A O 1
ATOM 4453 N N . SER A 1 567 ? 23.286 11.170 -5.585 1.00 77.56 567 SER A N 1
ATOM 4454 C CA . SER A 1 567 ? 22.864 11.762 -4.310 1.00 77.56 567 SER A CA 1
ATOM 4455 C C . SER A 1 567 ? 21.722 11.008 -3.627 1.00 77.56 567 SER A C 1
ATOM 4457 O O . SER A 1 567 ? 21.292 11.432 -2.556 1.00 77.56 567 SER A O 1
ATOM 4459 N N . ASN A 1 568 ? 21.205 9.943 -4.253 1.00 80.00 568 ASN A N 1
ATOM 4460 C CA . ASN A 1 568 ? 19.977 9.247 -3.862 1.00 80.00 568 ASN A CA 1
ATOM 4461 C C . ASN A 1 568 ? 18.815 10.221 -3.570 1.00 80.00 568 ASN A C 1
ATOM 4463 O O . ASN A 1 568 ? 18.036 10.039 -2.637 1.00 80.00 568 ASN A O 1
ATOM 4467 N N . SER A 1 569 ? 18.727 11.318 -4.337 1.00 70.31 569 SER A N 1
ATOM 4468 C CA . SER A 1 569 ? 17.772 12.400 -4.057 1.00 70.31 569 SER A CA 1
ATOM 4469 C C . SER A 1 569 ? 16.329 12.040 -4.399 1.00 70.31 569 SER A C 1
ATOM 4471 O O . SER A 1 569 ? 15.420 12.730 -3.936 1.00 70.31 569 SER A O 1
ATOM 4473 N N . CYS A 1 570 ? 16.119 10.993 -5.206 1.00 75.50 570 CYS A N 1
ATOM 4474 C CA . CYS A 1 570 ? 14.804 10.497 -5.612 1.00 75.50 570 CYS A CA 1
ATOM 4475 C C . CYS A 1 570 ? 13.856 11.627 -6.057 1.00 75.50 570 CYS A C 1
ATOM 4477 O O . CYS A 1 570 ? 12.701 11.698 -5.628 1.00 75.50 570 CYS A O 1
ATOM 4479 N N . LEU A 1 571 ? 14.350 12.540 -6.907 1.00 82.19 571 LEU A N 1
ATOM 4480 C CA . LEU A 1 571 ? 13.515 13.576 -7.512 1.00 82.19 571 LEU A CA 1
ATOM 4481 C C . LEU A 1 571 ? 12.363 12.931 -8.293 1.00 82.19 571 LEU A C 1
ATOM 4483 O O . LEU A 1 571 ? 12.493 11.831 -8.844 1.00 82.19 571 LEU A O 1
ATOM 4487 N N . SER A 1 572 ? 11.234 13.639 -8.357 1.00 89.88 572 SER A N 1
ATOM 4488 C CA . SER A 1 572 ? 10.121 13.197 -9.191 1.00 89.88 572 SER A CA 1
ATOM 4489 C C . SER A 1 572 ? 10.550 13.177 -10.658 1.00 89.88 572 SER A C 1
ATOM 4491 O O . SER A 1 572 ? 11.274 14.065 -11.123 1.00 89.88 572 SER A O 1
ATOM 4493 N N . THR A 1 573 ? 10.116 12.160 -11.401 1.00 94.81 573 THR A N 1
ATOM 4494 C CA . THR A 1 573 ? 10.487 11.982 -12.813 1.00 94.81 573 THR A CA 1
ATOM 4495 C C . THR A 1 573 ? 10.066 13.188 -13.649 1.00 94.81 573 THR A C 1
ATOM 4497 O O . THR A 1 573 ? 10.819 13.632 -14.512 1.00 94.81 573 THR A O 1
ATOM 4500 N N . ALA A 1 574 ? 8.908 13.784 -13.345 1.00 92.19 574 ALA A N 1
ATOM 4501 C CA . ALA A 1 574 ? 8.430 15.000 -13.993 1.00 92.19 574 ALA A CA 1
ATOM 4502 C C . ALA A 1 574 ? 9.368 16.192 -13.757 1.00 92.19 574 ALA A C 1
ATOM 4504 O O . ALA A 1 574 ? 9.643 16.951 -14.685 1.00 92.19 574 ALA A O 1
ATOM 4505 N N . ARG A 1 575 ? 9.899 16.348 -12.536 1.00 86.38 575 ARG A N 1
ATOM 4506 C CA . ARG A 1 575 ? 10.861 17.414 -12.229 1.00 86.38 575 ARG A CA 1
ATOM 4507 C C . ARG A 1 575 ? 12.188 17.177 -12.935 1.00 86.38 575 ARG A C 1
ATOM 4509 O O . ARG A 1 575 ? 12.723 18.114 -13.517 1.00 86.38 575 ARG A O 1
ATOM 4516 N N . LEU A 1 576 ? 12.682 15.941 -12.925 1.00 87.06 576 LEU A N 1
ATOM 4517 C CA . LEU A 1 576 ? 13.907 15.573 -13.631 1.00 87.06 576 LEU A CA 1
ATOM 4518 C C . LEU A 1 576 ? 13.789 15.884 -15.131 1.00 87.06 576 LEU A C 1
ATOM 4520 O O . LEU A 1 576 ? 14.646 16.555 -15.699 1.00 87.06 576 LEU A O 1
ATOM 4524 N N . TYR A 1 577 ? 12.673 15.491 -15.743 1.00 91.38 577 TYR A N 1
ATOM 4525 C CA . TYR A 1 577 ? 12.379 15.758 -17.148 1.00 91.38 577 TYR A CA 1
ATOM 4526 C C . TYR A 1 577 ? 12.245 17.258 -17.459 1.00 91.38 577 TYR A C 1
ATOM 4528 O O . TYR A 1 577 ? 12.807 17.739 -18.441 1.00 91.38 577 TYR A O 1
ATOM 4536 N N . ALA A 1 578 ? 11.572 18.035 -16.602 1.00 83.19 578 ALA A N 1
ATOM 4537 C CA . ALA A 1 578 ? 11.464 19.487 -16.767 1.00 83.19 578 ALA A CA 1
ATOM 4538 C C . ALA A 1 578 ? 12.831 20.193 -16.695 1.00 83.19 578 ALA A C 1
ATOM 4540 O O . ALA A 1 578 ? 13.077 21.155 -17.427 1.00 83.19 578 ALA A O 1
ATOM 4541 N N . MET A 1 579 ? 13.735 19.701 -15.843 1.00 80.00 579 MET A N 1
ATOM 4542 C CA . MET A 1 579 ? 15.100 20.218 -15.733 1.00 80.00 579 MET A CA 1
ATOM 4543 C C . MET A 1 579 ? 15.915 19.922 -16.998 1.00 80.00 579 MET A C 1
ATOM 4545 O O . MET A 1 579 ? 16.585 20.821 -17.499 1.00 80.00 579 MET A O 1
ATOM 4549 N N . MET A 1 580 ? 15.781 18.722 -17.575 1.00 84.69 580 MET A N 1
ATOM 4550 C CA . MET A 1 580 ? 16.386 18.394 -18.874 1.00 84.69 580 MET A CA 1
ATOM 4551 C C . MET A 1 580 ? 15.893 19.332 -19.985 1.00 84.69 580 MET A C 1
ATOM 4553 O O . MET A 1 580 ? 16.706 19.882 -20.724 1.00 84.69 580 MET A O 1
ATOM 4557 N N . LEU A 1 581 ? 14.578 19.564 -20.077 1.00 81.38 581 LEU A N 1
ATOM 4558 C CA . LEU A 1 581 ? 13.998 20.458 -21.088 1.00 81.38 581 LEU A CA 1
ATOM 4559 C C . LEU A 1 581 ? 14.470 21.905 -20.936 1.00 81.38 581 LEU A C 1
ATOM 4561 O O . LEU A 1 581 ? 14.826 22.540 -21.925 1.00 81.38 581 LEU A O 1
ATOM 4565 N N . THR A 1 582 ? 14.519 22.406 -19.701 1.00 74.00 582 THR A N 1
ATOM 4566 C CA . THR A 1 582 ? 15.013 23.762 -19.420 1.00 74.00 582 THR A CA 1
ATOM 4567 C C . THR A 1 582 ? 16.478 23.901 -19.844 1.00 74.00 582 THR A C 1
ATOM 4569 O O . THR A 1 582 ? 16.830 24.864 -20.520 1.00 74.00 582 THR A O 1
ATOM 4572 N N . SER A 1 583 ? 17.327 22.918 -19.515 1.00 73.38 583 SER A N 1
ATOM 4573 C CA . SER A 1 583 ? 18.738 22.915 -19.925 1.00 73.38 583 SER A CA 1
ATOM 4574 C C . SER A 1 583 ? 18.908 22.874 -21.444 1.00 73.38 583 SER A C 1
ATOM 4576 O O . SER A 1 583 ? 19.761 23.583 -21.972 1.00 73.38 583 SER A O 1
ATOM 4578 N N . LEU A 1 584 ? 18.083 22.094 -22.151 1.00 72.62 584 LEU A N 1
ATOM 4579 C CA . LEU A 1 584 ? 18.108 22.027 -23.615 1.00 72.62 584 LEU A CA 1
ATOM 4580 C C . LEU A 1 584 ? 17.757 23.371 -24.257 1.00 72.62 584 LEU A C 1
ATOM 4582 O O . LEU A 1 584 ? 18.452 23.818 -25.165 1.00 72.62 584 LEU A O 1
ATOM 4586 N N . GLN A 1 585 ? 16.721 24.042 -23.752 1.00 69.50 585 GLN A N 1
ATOM 4587 C CA . GLN A 1 585 ? 16.318 25.365 -24.233 1.00 69.50 585 GLN A CA 1
ATOM 4588 C C . GLN A 1 585 ? 17.399 26.426 -23.981 1.00 69.50 585 GLN A C 1
ATOM 4590 O O . GLN A 1 585 ? 17.633 27.281 -24.833 1.00 69.50 585 GLN A O 1
ATOM 4595 N N . SER A 1 586 ? 18.077 26.374 -22.828 1.00 65.75 586 SER A N 1
ATOM 4596 C CA . SER A 1 586 ? 19.186 27.288 -22.525 1.00 65.75 586 SER A CA 1
ATOM 4597 C C . SER A 1 586 ? 20.389 27.069 -23.444 1.00 65.75 586 SER A C 1
ATOM 4599 O O . SER A 1 586 ? 20.900 28.040 -23.994 1.00 65.75 586 SER A O 1
ATOM 4601 N N . ALA A 1 587 ? 20.792 25.815 -23.674 1.00 63.12 587 ALA A N 1
ATOM 4602 C CA . ALA A 1 587 ? 21.902 25.492 -24.574 1.00 63.12 587 ALA A CA 1
ATOM 4603 C C . ALA A 1 587 ? 21.638 25.978 -26.013 1.00 63.12 587 ALA A C 1
ATOM 4605 O O . ALA A 1 587 ? 22.517 26.551 -26.651 1.00 63.12 587 ALA A O 1
ATOM 4606 N N . GLN A 1 588 ? 20.400 25.843 -26.500 1.00 61.41 588 GLN A N 1
ATOM 4607 C CA . GLN A 1 588 ? 20.009 26.357 -27.817 1.00 61.41 588 GLN A CA 1
ATOM 4608 C C . GLN A 1 588 ? 20.063 27.885 -27.911 1.00 61.41 588 GLN A C 1
ATOM 4610 O O . GLN A 1 588 ? 20.502 28.423 -28.926 1.00 61.41 588 GLN A O 1
ATOM 4615 N N . ALA A 1 589 ? 19.616 28.602 -26.876 1.00 56.53 589 ALA A N 1
ATOM 4616 C CA . ALA A 1 589 ? 19.673 30.062 -26.863 1.00 56.53 589 ALA A CA 1
ATOM 4617 C C . ALA A 1 589 ? 21.123 30.575 -26.941 1.00 56.53 589 ALA A C 1
ATOM 4619 O O . ALA A 1 589 ? 21.390 31.585 -27.598 1.00 56.53 589 ALA A O 1
ATOM 4620 N N . GLU A 1 590 ? 22.059 29.860 -26.315 1.00 52.78 590 GLU A N 1
ATOM 4621 C CA . GLU A 1 590 ? 23.489 30.162 -26.373 1.00 52.78 590 GLU A CA 1
ATOM 4622 C C . GLU A 1 590 ? 24.079 29.867 -27.763 1.00 52.78 590 GLU A C 1
ATOM 4624 O O . GLU A 1 590 ? 24.743 30.746 -28.317 1.00 52.78 590 GLU A O 1
ATOM 4629 N N . ASP A 1 591 ? 23.757 28.730 -28.388 1.00 53.06 591 ASP A N 1
ATOM 4630 C CA . ASP A 1 591 ? 24.196 28.396 -29.758 1.00 53.06 591 ASP A CA 1
ATOM 4631 C C . ASP A 1 591 ? 23.656 29.381 -30.812 1.00 53.06 591 ASP A C 1
ATOM 4633 O O . ASP A 1 591 ? 24.388 29.817 -31.704 1.00 53.06 591 ASP A O 1
ATOM 4637 N N . ILE A 1 592 ? 22.396 29.817 -30.684 1.00 44.62 592 ILE A N 1
ATOM 4638 C CA . ILE A 1 592 ? 21.802 30.844 -31.559 1.00 44.62 592 ILE A CA 1
ATOM 4639 C C . ILE A 1 592 ? 22.497 32.200 -31.357 1.00 44.62 592 ILE A C 1
ATOM 4641 O O . ILE A 1 592 ? 22.684 32.950 -32.318 1.00 44.62 592 ILE A O 1
ATOM 4645 N N . SER A 1 593 ? 22.932 32.513 -30.132 1.00 40.78 593 SER A N 1
ATOM 4646 C CA . SER A 1 593 ? 23.712 33.726 -29.855 1.00 40.78 593 SER A CA 1
ATOM 4647 C C . SER A 1 593 ? 25.145 33.661 -30.409 1.00 40.78 593 SER A C 1
ATOM 4649 O O . SER A 1 593 ? 25.731 34.702 -30.710 1.00 40.78 593 SER A O 1
ATOM 4651 N N . GLN A 1 594 ? 25.693 32.452 -30.594 1.00 42.53 594 GLN A N 1
ATOM 4652 C CA . GLN A 1 594 ? 27.059 32.191 -31.062 1.00 42.53 594 GLN A CA 1
ATOM 4653 C C . GLN A 1 594 ? 27.170 31.850 -32.558 1.00 42.53 594 GLN A C 1
ATOM 4655 O O . GLN A 1 594 ? 28.242 31.440 -33.007 1.00 42.53 594 GLN A O 1
ATOM 4660 N N . ALA A 1 595 ? 26.127 32.095 -33.362 1.00 39.06 595 ALA A N 1
ATOM 4661 C CA . ALA A 1 595 ? 26.052 31.822 -34.808 1.00 39.06 595 ALA A CA 1
ATOM 4662 C C . ALA A 1 595 ? 27.045 32.614 -35.715 1.00 39.06 595 ALA A C 1
ATOM 4664 O O . ALA A 1 595 ? 26.743 32.930 -36.866 1.00 39.06 595 ALA A O 1
ATOM 4665 N N . GLY A 1 596 ? 28.247 32.928 -35.219 1.00 38.88 596 GLY A N 1
ATOM 4666 C CA . GLY A 1 596 ? 29.435 33.331 -35.974 1.00 38.88 596 GLY A CA 1
ATOM 4667 C C . GLY A 1 596 ? 30.653 32.405 -35.799 1.00 38.88 596 GLY A C 1
ATOM 4668 O O . GLY A 1 596 ? 31.677 32.656 -36.432 1.00 38.88 596 GLY A O 1
ATOM 4669 N N . ALA A 1 597 ? 30.582 31.344 -34.986 1.00 32.91 597 ALA A N 1
ATOM 4670 C CA . ALA A 1 597 ? 31.668 30.375 -34.822 1.00 32.91 597 ALA A CA 1
ATOM 4671 C C . ALA A 1 597 ? 31.158 28.937 -35.012 1.00 32.91 597 ALA A C 1
ATOM 4673 O O . ALA A 1 597 ? 30.099 28.571 -34.518 1.00 32.91 597 ALA A O 1
ATOM 4674 N N . ALA A 1 598 ? 31.901 28.128 -35.773 1.00 30.48 598 ALA A N 1
ATOM 4675 C CA . ALA A 1 598 ? 31.566 26.726 -36.022 1.00 30.48 598 ALA A CA 1
ATOM 4676 C C . ALA A 1 598 ? 31.519 25.922 -34.703 1.00 30.48 598 ALA A C 1
ATOM 4678 O O . ALA A 1 598 ? 32.374 26.156 -33.844 1.00 30.48 598 ALA A O 1
ATOM 4679 N N . PRO A 1 599 ? 30.592 24.957 -34.543 1.00 33.34 599 PRO A N 1
ATOM 4680 C CA . PRO A 1 599 ? 30.442 24.227 -33.290 1.00 33.34 599 PRO A CA 1
ATOM 4681 C C . PRO A 1 599 ? 31.622 23.268 -33.103 1.00 33.34 599 PRO A C 1
ATOM 4683 O O . PRO A 1 599 ? 31.753 22.254 -33.793 1.00 33.34 599 PRO A O 1
ATOM 4686 N N . ALA A 1 600 ? 32.513 23.613 -32.176 1.00 31.39 600 ALA A N 1
ATOM 4687 C CA . ALA A 1 600 ? 33.482 22.683 -31.624 1.00 31.39 600 ALA A CA 1
ATOM 4688 C C . ALA A 1 600 ? 32.768 21.789 -30.601 1.00 31.39 600 ALA A C 1
ATOM 4690 O O . ALA A 1 600 ? 31.972 22.266 -29.799 1.00 31.39 600 ALA A O 1
ATOM 4691 N N . VAL A 1 601 ? 33.063 20.490 -30.649 1.00 31.67 601 VAL A N 1
ATOM 4692 C CA . VAL A 1 601 ? 32.638 19.483 -29.666 1.00 31.67 601 VAL A CA 1
ATOM 4693 C C . VAL A 1 601 ? 32.806 20.040 -28.239 1.00 31.67 601 VAL A C 1
ATOM 4695 O O . VAL A 1 601 ? 33.911 20.495 -27.936 1.00 31.67 601 VAL A O 1
ATOM 4698 N N . PRO A 1 602 ? 31.783 19.994 -27.358 1.00 34.41 602 PRO A N 1
ATOM 4699 C CA . PRO A 1 602 ? 31.941 20.431 -25.975 1.00 34.41 602 PRO A CA 1
ATOM 4700 C C . PRO A 1 602 ? 33.036 19.611 -25.283 1.00 34.41 602 PRO A C 1
ATOM 4702 O O . PRO A 1 602 ? 32.953 18.384 -25.188 1.00 34.41 602 PRO A O 1
ATOM 4705 N N . ASP A 1 603 ? 34.090 20.293 -24.842 1.00 36.06 603 ASP A N 1
ATOM 4706 C CA . ASP A 1 603 ? 35.193 19.715 -24.078 1.00 36.06 603 ASP A CA 1
ATOM 4707 C C . ASP A 1 603 ? 34.653 19.180 -22.738 1.00 36.06 603 ASP A C 1
ATOM 4709 O O . ASP A 1 603 ? 33.809 19.809 -22.099 1.00 36.06 603 ASP A O 1
ATOM 4713 N N . ALA A 1 604 ? 35.154 18.036 -22.267 1.00 32.47 604 ALA A N 1
ATOM 4714 C CA . ALA A 1 604 ? 34.762 17.423 -20.990 1.00 32.47 604 ALA A CA 1
ATOM 4715 C C . ALA A 1 604 ? 34.911 18.385 -19.786 1.00 32.47 604 ALA A C 1
ATOM 4717 O O . ALA A 1 604 ? 34.301 18.189 -18.735 1.00 32.47 604 ALA A O 1
ATOM 4718 N N . SER A 1 605 ? 35.697 19.451 -19.953 1.00 33.81 605 SER A N 1
ATOM 4719 C CA . SER A 1 605 ? 35.857 20.568 -19.019 1.00 33.81 605 SER A CA 1
ATOM 4720 C C . SER A 1 605 ? 34.605 21.464 -18.887 1.00 33.81 605 SER A C 1
ATOM 4722 O O . SER A 1 605 ? 34.292 21.930 -17.790 1.00 33.81 605 SER A O 1
ATOM 4724 N N . GLU A 1 606 ? 33.843 21.666 -19.970 1.00 35.03 606 GLU A N 1
ATOM 4725 C CA . GLU A 1 606 ? 32.571 22.418 -20.006 1.00 35.03 606 GLU A CA 1
ATOM 4726 C C . GLU A 1 606 ? 31.478 21.676 -19.214 1.00 35.03 606 GLU A C 1
ATOM 4728 O O . GLU A 1 606 ? 30.760 22.263 -18.399 1.00 35.03 606 GLU A O 1
ATOM 4733 N N . LEU A 1 607 ? 31.441 20.346 -19.374 1.00 37.47 607 LEU A N 1
ATOM 4734 C CA . LEU A 1 607 ? 30.560 19.434 -18.642 1.00 37.47 607 LEU A CA 1
ATOM 4735 C C . LEU A 1 607 ? 30.794 19.521 -17.127 1.00 37.47 607 LEU A C 1
ATOM 4737 O O . LEU A 1 607 ? 29.851 19.667 -16.350 1.00 37.47 607 LEU A O 1
ATOM 4741 N N . CYS A 1 608 ? 32.064 19.499 -16.711 1.00 35.88 608 CYS A N 1
ATOM 4742 C CA . CYS A 1 608 ? 32.452 19.644 -15.310 1.00 35.88 608 CYS A CA 1
ATOM 4743 C C . CYS A 1 608 ? 31.997 20.989 -14.717 1.00 35.88 608 CYS A C 1
ATOM 4745 O O . CYS A 1 608 ? 31.512 21.007 -13.586 1.00 35.88 608 CYS A O 1
ATOM 4747 N N . ARG A 1 609 ? 32.062 22.100 -15.468 1.00 40.66 609 ARG A N 1
ATOM 4748 C CA . ARG A 1 609 ? 31.579 23.413 -14.989 1.00 40.66 609 ARG A CA 1
ATOM 4749 C C . ARG A 1 609 ? 30.063 23.465 -14.804 1.00 40.66 609 ARG A C 1
ATOM 4751 O O . ARG A 1 609 ? 29.601 23.986 -13.787 1.00 40.66 609 ARG A O 1
ATOM 4758 N N . LEU A 1 610 ? 29.289 22.923 -15.747 1.00 37.81 610 LEU A N 1
ATOM 4759 C CA . LEU A 1 610 ? 27.824 22.851 -15.634 1.00 37.81 610 LEU A CA 1
ATOM 4760 C C . LEU A 1 610 ? 27.399 21.976 -14.443 1.00 37.81 610 LEU A C 1
ATOM 4762 O O . LEU A 1 610 ? 26.492 22.330 -13.686 1.00 37.81 610 LEU A O 1
ATOM 4766 N N . MET A 1 611 ? 28.117 20.874 -14.215 1.00 42.06 611 MET A N 1
ATOM 4767 C CA . MET A 1 611 ? 27.901 19.974 -13.081 1.00 42.06 611 MET A CA 1
ATOM 4768 C C . MET A 1 611 ? 28.277 20.606 -11.727 1.00 42.06 611 MET A C 1
ATOM 4770 O O . MET A 1 611 ? 27.563 20.416 -10.740 1.00 42.06 611 MET A O 1
ATOM 4774 N N . GLU A 1 612 ? 29.349 21.402 -11.665 1.00 37.84 612 GLU A N 1
ATOM 4775 C CA . GLU A 1 612 ? 29.741 22.158 -10.464 1.00 37.84 612 GLU A CA 1
ATOM 4776 C C . GLU A 1 612 ? 28.749 23.279 -10.113 1.00 37.84 612 GLU A C 1
ATOM 4778 O O . GLU A 1 612 ? 28.528 23.564 -8.931 1.00 37.84 612 GLU A O 1
ATOM 4783 N N . ALA A 1 613 ? 28.119 23.901 -11.114 1.00 36.78 613 ALA A N 1
ATOM 4784 C CA . ALA A 1 613 ? 27.072 24.899 -10.907 1.00 36.78 613 ALA A CA 1
ATOM 4785 C C . ALA A 1 613 ? 25.778 24.273 -10.347 1.00 36.78 613 ALA A C 1
ATOM 4787 O O . ALA A 1 613 ? 25.184 24.829 -9.420 1.00 36.78 613 ALA A O 1
ATOM 4788 N N . GLY A 1 614 ? 25.385 23.092 -10.843 1.00 32.66 614 GLY A N 1
ATOM 4789 C CA . GLY A 1 614 ? 24.223 22.342 -10.349 1.00 32.66 614 GLY A CA 1
ATOM 4790 C C . GLY A 1 614 ? 24.412 21.765 -8.940 1.00 32.66 614 GLY A C 1
ATOM 4791 O O . GLY A 1 614 ? 23.499 21.820 -8.116 1.00 32.66 614 GLY A O 1
ATOM 4792 N N . SER A 1 615 ? 25.620 21.293 -8.606 1.00 36.78 615 SER A N 1
ATOM 4793 C CA . SER A 1 615 ? 25.920 20.700 -7.292 1.00 36.78 615 SER A CA 1
ATOM 4794 C C . SER A 1 615 ? 25.795 21.682 -6.117 1.00 36.78 615 SER A C 1
ATOM 4796 O O . SER A 1 615 ? 25.608 21.242 -4.983 1.00 36.78 615 SER A O 1
ATOM 4798 N N . LYS A 1 616 ? 25.876 23.000 -6.354 1.00 34.16 616 LYS A N 1
ATOM 4799 C CA . LYS A 1 616 ? 25.741 24.038 -5.311 1.00 34.16 616 LYS A CA 1
ATOM 4800 C C . LYS A 1 616 ? 24.294 24.276 -4.853 1.00 34.16 616 LYS A C 1
ATOM 4802 O O . LYS A 1 616 ? 24.087 25.040 -3.914 1.00 34.16 616 LYS A O 1
ATOM 4807 N N . GLN A 1 617 ? 23.304 23.642 -5.488 1.00 32.97 617 GLN A N 1
ATOM 4808 C CA . GLN A 1 617 ? 21.873 23.845 -5.210 1.00 32.97 617 GLN A CA 1
ATOM 4809 C C . GLN A 1 617 ? 21.186 22.661 -4.498 1.00 32.97 617 GLN A C 1
ATOM 4811 O O . GLN A 1 617 ? 19.991 22.730 -4.216 1.00 32.97 617 GLN A O 1
ATOM 4816 N N . THR A 1 618 ? 21.916 21.592 -4.164 1.00 29.14 618 THR A N 1
ATOM 4817 C CA . THR A 1 618 ? 21.370 20.374 -3.528 1.00 29.14 618 THR A CA 1
ATOM 4818 C C . THR A 1 618 ? 21.872 20.213 -2.085 1.00 29.14 618 THR A C 1
ATOM 4820 O O . THR A 1 618 ? 23.085 20.255 -1.875 1.00 29.14 618 THR A O 1
ATOM 4823 N N . PRO A 1 619 ? 21.000 20.004 -1.076 1.00 27.92 619 PRO A N 1
ATOM 4824 C CA . PRO A 1 619 ? 21.437 19.796 0.305 1.00 27.92 619 PRO A CA 1
ATOM 4825 C C . PRO A 1 619 ? 22.063 18.405 0.484 1.00 27.92 619 PRO A C 1
ATOM 4827 O O . PRO A 1 619 ? 21.443 17.392 0.165 1.00 27.92 619 PRO A O 1
ATOM 4830 N N . HIS A 1 620 ? 23.283 18.354 1.020 1.00 26.27 620 HIS A N 1
ATOM 4831 C CA . HIS A 1 620 ? 23.973 17.119 1.399 1.00 26.27 620 HIS A CA 1
ATOM 4832 C C . HIS A 1 620 ? 23.544 16.643 2.794 1.00 26.27 620 HIS A C 1
ATOM 4834 O O . HIS A 1 620 ? 23.575 17.424 3.740 1.00 26.27 620 HIS A O 1
ATOM 4840 N N . ASN A 1 621 ? 23.262 15.346 2.944 1.00 26.08 621 ASN A N 1
ATOM 4841 C CA . ASN A 1 621 ? 23.299 14.657 4.234 1.00 26.08 621 ASN A CA 1
ATOM 4842 C C . ASN A 1 621 ? 24.109 13.363 4.071 1.00 26.08 621 ASN A C 1
ATOM 4844 O O . ASN A 1 621 ? 23.674 12.438 3.396 1.00 26.08 621 ASN A O 1
ATOM 4848 N N . ASN A 1 622 ? 25.298 13.325 4.675 1.00 24.75 622 ASN A N 1
ATOM 4849 C CA . ASN A 1 622 ? 26.163 12.148 4.751 1.00 24.75 622 ASN A CA 1
ATOM 4850 C C . ASN A 1 622 ? 26.176 11.634 6.191 1.00 24.75 622 ASN A C 1
ATOM 4852 O O . ASN A 1 622 ? 26.499 12.400 7.101 1.00 24.75 622 ASN A O 1
ATOM 4856 N N . LYS A 1 623 ? 25.971 10.328 6.383 1.00 24.34 623 LYS A N 1
ATOM 4857 C CA . LYS A 1 623 ? 26.621 9.573 7.461 1.00 24.34 623 LYS A CA 1
ATOM 4858 C C . LYS A 1 623 ? 27.051 8.204 6.937 1.00 24.34 623 LYS A C 1
ATOM 4860 O O . LYS A 1 623 ? 26.242 7.446 6.426 1.00 24.34 623 LYS A O 1
ATOM 4865 N N . SER A 1 624 ? 28.350 7.960 7.066 1.00 22.69 624 SER A N 1
ATOM 4866 C CA . SER A 1 624 ? 29.066 6.710 6.817 1.00 22.69 624 SER A CA 1
ATOM 4867 C C . SER A 1 624 ? 29.131 5.916 8.114 1.00 22.69 624 SER A C 1
ATOM 4869 O O . SER A 1 624 ? 29.486 6.511 9.132 1.00 22.69 624 SER A O 1
ATOM 4871 N N . LEU A 1 625 ? 28.926 4.600 8.067 1.00 22.28 625 LEU A N 1
ATOM 4872 C CA . LEU A 1 625 ? 29.436 3.659 9.066 1.00 22.28 625 LEU A CA 1
ATOM 4873 C C . LEU A 1 625 ? 29.899 2.377 8.361 1.00 22.28 625 LEU A C 1
ATOM 4875 O O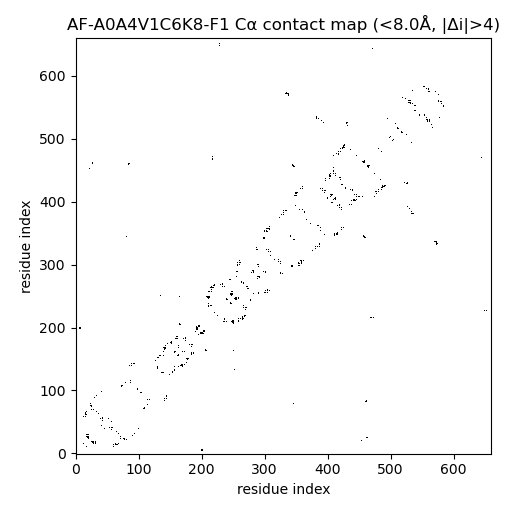 . LEU A 1 625 ? 29.307 1.963 7.381 1.00 22.28 625 LEU A O 1
ATOM 4879 N N . THR A 1 626 ? 31.007 1.822 8.841 1.00 22.94 626 THR A N 1
ATOM 4880 C CA . THR A 1 626 ? 31.731 0.652 8.322 1.00 22.94 626 THR A CA 1
ATOM 4881 C C . THR A 1 626 ? 31.552 -0.543 9.259 1.00 22.94 626 THR A C 1
ATOM 4883 O O . THR A 1 626 ? 31.727 -0.339 10.463 1.00 22.94 626 THR A O 1
ATOM 4886 N N . ALA A 1 627 ? 31.367 -1.770 8.751 1.00 21.75 627 ALA A N 1
ATOM 4887 C CA . ALA A 1 627 ? 31.787 -2.997 9.452 1.00 21.75 627 ALA A CA 1
ATOM 4888 C C . ALA A 1 627 ? 31.908 -4.246 8.546 1.00 21.75 627 ALA A C 1
ATOM 4890 O O . ALA A 1 627 ? 31.260 -4.367 7.513 1.00 21.75 627 ALA A O 1
ATOM 4891 N N . ASP A 1 628 ? 32.781 -5.153 8.991 1.00 21.91 628 ASP A N 1
ATOM 4892 C CA . ASP A 1 628 ? 33.441 -6.255 8.286 1.00 21.91 628 ASP A CA 1
ATOM 4893 C C . ASP A 1 628 ? 32.601 -7.508 7.961 1.00 21.91 628 ASP A C 1
ATOM 4895 O O . ASP A 1 628 ? 31.708 -7.927 8.696 1.00 21.91 628 ASP A O 1
ATOM 4899 N N . LEU A 1 629 ? 33.009 -8.177 6.876 1.00 23.52 629 LEU A N 1
ATOM 4900 C CA . LEU A 1 629 ? 32.548 -9.485 6.404 1.00 23.52 629 LEU A CA 1
ATOM 4901 C C . LEU A 1 629 ? 33.361 -10.631 7.026 1.00 23.52 629 LEU A C 1
ATOM 4903 O O . LEU A 1 629 ? 34.587 -10.610 6.962 1.00 23.52 629 LEU A O 1
ATOM 4907 N N . ASN A 1 630 ? 32.688 -11.687 7.499 1.00 21.75 630 ASN A N 1
ATOM 4908 C CA . ASN A 1 630 ? 33.167 -13.076 7.419 1.00 21.75 630 ASN A CA 1
ATOM 4909 C C . ASN A 1 630 ? 32.052 -14.073 7.776 1.00 21.75 630 ASN A C 1
ATOM 4911 O O . ASN A 1 630 ? 31.356 -13.897 8.771 1.00 21.75 630 ASN A O 1
ATOM 4915 N N . GLY A 1 631 ? 31.937 -15.162 7.006 1.00 23.17 631 GLY A N 1
ATOM 4916 C CA . GLY A 1 631 ? 31.158 -16.343 7.397 1.00 23.17 631 GLY A CA 1
ATOM 4917 C C . GLY A 1 631 ? 30.347 -16.977 6.271 1.00 23.17 631 GLY A C 1
ATOM 4918 O O . GLY A 1 631 ? 29.183 -16.641 6.046 1.00 23.17 631 GLY A O 1
ATOM 4919 N N . SER A 1 632 ? 30.979 -17.916 5.572 1.00 25.84 632 SER A N 1
ATOM 4920 C CA . SER A 1 632 ? 30.360 -18.887 4.676 1.00 25.84 632 SER A CA 1
ATOM 4921 C C . SER A 1 632 ? 29.604 -19.961 5.464 1.00 25.84 632 SER A C 1
ATOM 4923 O O . SER A 1 632 ? 30.093 -20.483 6.463 1.00 25.84 632 SER A O 1
ATOM 4925 N N . GLY A 1 633 ? 28.423 -20.321 4.972 1.00 24.73 633 GLY A N 1
ATOM 4926 C CA . GLY A 1 633 ? 27.634 -21.446 5.464 1.00 24.73 633 GLY A CA 1
ATOM 4927 C C . GLY A 1 633 ? 26.235 -21.377 4.874 1.00 24.73 633 GLY A C 1
ATOM 4928 O O . GLY A 1 633 ? 25.437 -20.560 5.314 1.00 24.73 633 GLY A O 1
ATOM 4929 N N . LEU A 1 634 ? 25.981 -22.183 3.843 1.00 27.14 634 LEU A N 1
ATOM 4930 C CA . LEU A 1 634 ? 24.649 -22.432 3.286 1.00 27.14 634 LEU A CA 1
ATOM 4931 C C . LEU A 1 634 ? 23.875 -23.336 4.258 1.00 27.14 634 LEU A C 1
ATOM 4933 O O . LEU A 1 634 ? 24.362 -24.441 4.523 1.00 27.14 634 LEU A O 1
ATOM 4937 N N . PRO A 1 635 ? 22.707 -22.923 4.777 1.00 34.16 635 PRO A N 1
ATOM 4938 C CA . PRO A 1 635 ? 21.785 -23.821 5.447 1.00 34.16 635 PRO A CA 1
ATOM 4939 C C . PRO A 1 635 ? 20.680 -24.312 4.502 1.00 34.16 635 PRO A C 1
ATOM 4941 O O . PRO A 1 635 ? 20.387 -23.734 3.462 1.00 34.16 635 PRO A O 1
ATOM 4944 N N . ASP A 1 636 ? 20.100 -25.428 4.918 1.00 38.38 636 ASP A N 1
ATOM 4945 C CA . ASP A 1 636 ? 19.086 -26.253 4.270 1.00 38.38 636 ASP A CA 1
ATOM 4946 C C . ASP A 1 636 ? 17.755 -25.509 4.010 1.00 38.38 636 ASP A C 1
ATOM 4948 O O . ASP A 1 636 ? 17.019 -25.172 4.941 1.00 38.38 636 ASP A O 1
ATOM 4952 N N . ILE A 1 637 ? 17.458 -25.262 2.728 1.00 36.56 637 ILE A N 1
ATOM 4953 C CA . ILE A 1 637 ? 16.286 -24.521 2.220 1.00 36.56 637 ILE A CA 1
ATOM 4954 C C . ILE A 1 637 ? 14.973 -25.312 2.424 1.00 36.56 637 ILE A C 1
ATOM 4956 O O . ILE A 1 637 ? 13.899 -24.719 2.534 1.00 36.56 637 ILE A O 1
ATOM 4960 N N . ASN A 1 638 ? 15.032 -26.641 2.563 1.00 38.22 638 ASN A N 1
ATOM 4961 C CA . ASN A 1 638 ? 13.829 -27.483 2.543 1.00 38.22 638 ASN A CA 1
ATOM 4962 C C . ASN A 1 638 ? 13.030 -27.460 3.860 1.00 38.22 638 ASN A C 1
ATOM 4964 O O . ASN A 1 638 ? 11.801 -27.466 3.836 1.00 38.22 638 ASN A O 1
ATOM 4968 N N . GLY A 1 639 ? 13.688 -27.361 5.020 1.00 35.38 639 GLY A N 1
ATOM 4969 C CA . GLY A 1 639 ? 13.000 -27.475 6.317 1.00 35.38 639 GLY A CA 1
ATOM 4970 C C . GLY A 1 639 ? 12.086 -26.291 6.676 1.00 35.38 639 GLY A C 1
ATOM 4971 O O . GLY A 1 639 ? 11.070 -26.461 7.358 1.00 35.38 639 GLY A O 1
ATOM 4972 N N . LYS A 1 640 ? 12.415 -25.077 6.214 1.00 38.59 640 LYS A N 1
ATOM 4973 C CA . LYS A 1 640 ? 11.588 -23.876 6.445 1.00 38.59 640 LYS A CA 1
ATOM 4974 C C . LYS A 1 640 ? 10.387 -23.807 5.507 1.00 38.59 640 LYS A C 1
ATOM 4976 O O . LYS A 1 640 ? 9.302 -23.428 5.945 1.00 38.59 640 LYS A O 1
ATOM 4981 N N . PHE A 1 641 ? 10.581 -24.225 4.259 1.00 37.31 641 PHE A N 1
ATOM 4982 C CA . PHE A 1 641 ? 9.525 -24.331 3.259 1.00 37.31 641 PHE A CA 1
ATOM 4983 C C . PHE A 1 641 ? 8.409 -25.284 3.723 1.00 37.31 641 PHE A C 1
ATOM 4985 O O . PHE A 1 641 ? 7.241 -24.899 3.765 1.00 37.31 641 PHE A O 1
ATOM 4992 N N . GLU A 1 642 ? 8.769 -26.478 4.204 1.00 38.34 642 GLU A N 1
ATOM 4993 C CA . GLU A 1 642 ? 7.802 -27.467 4.706 1.00 38.34 642 GLU A CA 1
ATOM 4994 C C . GLU A 1 642 ? 7.036 -26.983 5.950 1.00 38.34 642 GLU A C 1
ATOM 4996 O O . GLU A 1 642 ? 5.831 -27.213 6.078 1.00 38.34 642 GLU A O 1
ATOM 5001 N N . THR A 1 643 ? 7.706 -26.266 6.858 1.00 39.03 643 THR A N 1
ATOM 5002 C CA . THR A 1 643 ? 7.082 -25.769 8.096 1.00 39.03 643 THR A CA 1
ATOM 5003 C C . THR A 1 643 ? 6.036 -24.684 7.818 1.00 39.03 643 THR A C 1
ATOM 5005 O O . THR A 1 643 ? 4.960 -24.692 8.421 1.00 39.03 643 THR A O 1
ATOM 5008 N N . SER A 1 644 ? 6.316 -23.753 6.902 1.00 38.75 644 SER A N 1
ATOM 5009 C CA . SER A 1 644 ? 5.364 -22.692 6.552 1.00 38.75 644 SER A CA 1
ATOM 5010 C C . SER A 1 644 ? 4.200 -23.208 5.698 1.00 38.75 644 SER A C 1
ATOM 5012 O O . SER A 1 644 ? 3.062 -22.826 5.958 1.00 38.75 644 SER A O 1
ATOM 5014 N N . ILE A 1 645 ? 4.426 -24.167 4.788 1.00 40.34 645 ILE A N 1
ATOM 5015 C CA . ILE A 1 645 ? 3.327 -24.867 4.090 1.00 40.34 645 ILE A CA 1
ATOM 5016 C C . ILE A 1 645 ? 2.436 -25.631 5.078 1.00 40.34 645 ILE A C 1
ATOM 5018 O O . ILE A 1 645 ? 1.210 -25.609 4.968 1.00 40.34 645 ILE A O 1
ATOM 5022 N N . GLY A 1 646 ? 3.024 -26.272 6.091 1.00 36.25 646 GLY A N 1
ATOM 5023 C CA . GLY A 1 646 ? 2.255 -26.942 7.140 1.00 36.25 646 GLY A CA 1
ATOM 5024 C C . GLY A 1 646 ? 1.315 -25.988 7.888 1.00 36.25 646 GLY A C 1
ATOM 5025 O O . GLY A 1 646 ? 0.150 -26.321 8.113 1.00 36.25 646 GLY A O 1
ATOM 5026 N N . ARG A 1 647 ? 1.788 -24.780 8.228 1.00 47.28 647 ARG A N 1
ATOM 5027 C CA . ARG A 1 647 ? 0.961 -23.730 8.854 1.00 47.28 647 ARG A CA 1
ATOM 5028 C C . ARG A 1 647 ? -0.133 -23.223 7.914 1.00 47.28 647 ARG A C 1
ATOM 5030 O O . ARG A 1 647 ? -1.276 -23.076 8.348 1.00 47.28 647 ARG A O 1
ATOM 5037 N N . PHE A 1 648 ? 0.190 -23.051 6.634 1.00 43.56 648 PHE A N 1
ATOM 5038 C CA . PHE A 1 648 ? -0.763 -22.678 5.592 1.00 43.56 648 PHE A CA 1
ATOM 5039 C C . PHE A 1 648 ? -1.946 -23.660 5.509 1.00 43.56 648 PHE A C 1
ATOM 5041 O O . PHE A 1 648 ? -3.102 -23.242 5.563 1.00 43.56 648 PHE A O 1
ATOM 5048 N N . ILE A 1 649 ? -1.680 -24.972 5.447 1.00 39.94 649 ILE A N 1
ATOM 5049 C CA . ILE A 1 649 ? -2.736 -25.994 5.327 1.00 39.94 649 ILE A CA 1
ATOM 5050 C C . ILE A 1 649 ? -3.685 -25.930 6.532 1.00 39.94 649 ILE A C 1
ATOM 5052 O O . ILE A 1 649 ? -4.903 -26.000 6.378 1.00 39.94 649 ILE A O 1
ATOM 5056 N N . VAL A 1 650 ? -3.142 -25.745 7.737 1.00 46.31 650 VAL A N 1
ATOM 5057 C CA . VAL A 1 650 ? -3.944 -25.608 8.962 1.00 46.31 650 VAL A CA 1
ATOM 5058 C C . VAL A 1 650 ? -4.819 -24.351 8.924 1.00 46.31 650 VAL A C 1
ATOM 5060 O O . VAL A 1 650 ? -5.978 -24.406 9.332 1.00 46.31 650 VAL A O 1
ATOM 5063 N N . HIS A 1 651 ? -4.299 -23.231 8.423 1.00 48.06 651 HIS A N 1
ATOM 5064 C CA . HIS A 1 651 ? -5.051 -21.984 8.291 1.00 48.06 651 HIS A CA 1
ATOM 5065 C C . HIS A 1 651 ? -6.228 -22.116 7.306 1.00 48.06 651 HIS A C 1
ATOM 5067 O O . HIS A 1 651 ? -7.360 -21.777 7.658 1.00 48.06 651 HIS A O 1
ATOM 5073 N N . VAL A 1 652 ? -6.001 -22.701 6.121 1.00 38.44 652 VAL A N 1
ATOM 5074 C CA . VAL A 1 652 ? -7.056 -22.957 5.118 1.00 38.44 652 VAL A CA 1
ATOM 5075 C C . VAL A 1 652 ? -8.172 -23.833 5.686 1.00 38.44 652 VAL A C 1
ATOM 5077 O O . VAL A 1 652 ? -9.348 -23.526 5.509 1.00 38.44 652 VAL A O 1
ATOM 5080 N N . LEU A 1 653 ? -7.827 -24.889 6.427 1.00 43.25 653 LEU A N 1
ATOM 5081 C CA . LEU A 1 653 ? -8.816 -25.803 7.007 1.00 43.25 653 LEU A CA 1
ATOM 5082 C C . LEU A 1 653 ? -9.646 -25.185 8.145 1.00 43.25 653 LEU A C 1
ATOM 5084 O O . LEU A 1 653 ? -10.735 -25.681 8.426 1.00 43.25 653 LEU A O 1
ATOM 5088 N N . ASN A 1 654 ? -9.150 -24.135 8.805 1.00 44.97 654 ASN A N 1
ATOM 5089 C CA . ASN A 1 654 ? -9.805 -23.534 9.971 1.00 44.97 654 ASN A CA 1
ATOM 5090 C C . ASN A 1 654 ? -10.651 -22.291 9.646 1.00 44.97 654 ASN A C 1
ATOM 5092 O O . ASN A 1 654 ? -11.532 -21.951 10.435 1.00 44.97 654 ASN A O 1
ATOM 5096 N N . LEU A 1 655 ? -10.388 -21.605 8.528 1.00 38.94 655 LEU A N 1
ATOM 5097 C CA . LEU A 1 655 ? -11.108 -20.385 8.135 1.00 38.94 655 LEU A CA 1
ATOM 5098 C C . LEU A 1 655 ? -12.300 -20.625 7.200 1.00 38.94 655 LEU A C 1
ATOM 5100 O O . LEU A 1 655 ? -13.158 -19.749 7.078 1.00 38.94 655 LEU A O 1
ATOM 5104 N N . VAL A 1 656 ? -12.389 -21.797 6.570 1.00 35.56 656 VAL A N 1
ATOM 5105 C CA . VAL A 1 656 ? -13.564 -22.183 5.783 1.00 35.56 656 VAL A CA 1
ATOM 5106 C C . VAL A 1 656 ? -14.616 -22.736 6.745 1.00 35.56 656 VAL A C 1
ATOM 5108 O O . VAL A 1 656 ? -14.360 -23.750 7.400 1.00 35.56 656 VAL A O 1
ATOM 5111 N N . PRO A 1 657 ? -15.800 -22.105 6.874 1.00 33.88 657 PRO A N 1
ATOM 5112 C CA . PRO A 1 657 ? -16.882 -22.674 7.664 1.00 33.88 657 PRO A CA 1
ATOM 5113 C C . PRO A 1 657 ? -17.172 -24.084 7.153 1.00 33.88 657 PRO A C 1
ATOM 5115 O O . PRO A 1 657 ? -17.311 -24.284 5.945 1.00 33.88 657 PRO A O 1
ATOM 5118 N N . ALA A 1 658 ? -17.269 -25.064 8.055 1.00 29.73 658 ALA A N 1
ATOM 5119 C CA . ALA A 1 658 ? -17.770 -26.379 7.685 1.00 29.73 658 ALA A CA 1
ATOM 5120 C C . ALA A 1 658 ? -19.154 -26.178 7.057 1.00 29.73 658 ALA A C 1
ATOM 5122 O O . ALA A 1 658 ? -20.091 -25.778 7.747 1.00 29.73 658 ALA A O 1
ATOM 5123 N N . VAL A 1 659 ? -19.249 -26.383 5.744 1.00 25.44 659 VAL A N 1
ATOM 5124 C CA . VAL A 1 659 ? -20.518 -26.338 5.025 1.00 25.44 659 VAL A CA 1
ATOM 5125 C C . VAL A 1 659 ? -21.377 -27.453 5.616 1.00 25.44 659 VAL A C 1
ATOM 5127 O O . VAL A 1 659 ? -21.088 -28.633 5.414 1.00 25.44 659 VAL A O 1
ATOM 5130 N N . ALA A 1 660 ? -22.373 -27.064 6.408 1.00 24.83 660 ALA A N 1
ATOM 5131 C CA . ALA A 1 660 ? -23.450 -27.919 6.885 1.00 24.83 660 ALA A CA 1
ATOM 5132 C C . ALA A 1 660 ? -24.747 -27.491 6.204 1.00 24.83 660 ALA A C 1
ATOM 5134 O O . ALA A 1 660 ? -25.012 -26.266 6.184 1.00 24.83 660 ALA A O 1
#

Radius of gyration: 27.65 Å; Cα contacts (8 Å, |Δi|>4): 851; chains: 1; bounding box: 71×64×78 Å

InterPro domains:
  IPR008930 Terpenoid cyclases/protein prenyltransferase alpha-alpha toroid [SSF48239] (188-469)
  IPR050148 Terpene synthase-like [PTHR31739] (11-476)

pLDDT: mean 82.27, std 20.51, range [21.75, 98.81]

Solvent-accessible surface area (backbone atoms only — not comparable to full-atom values): 36774 Å² total; per-residue (Å²): 141,77,81,77,65,74,57,64,85,77,72,61,42,95,68,22,38,23,59,77,41,85,90,37,53,54,29,21,44,52,37,17,52,53,51,39,44,52,50,55,51,35,73,76,54,47,85,92,62,66,94,63,55,70,68,57,52,52,51,50,43,54,35,15,53,54,28,41,54,54,43,43,56,68,40,80,43,70,87,76,60,52,40,52,57,50,46,46,40,49,64,38,53,54,52,52,40,35,70,77,36,80,86,51,78,89,82,42,79,45,50,68,61,46,48,52,47,25,51,61,54,53,74,72,59,54,67,67,62,61,53,43,86,57,85,49,81,63,44,41,52,44,62,45,38,77,92,71,58,66,45,66,54,39,56,76,53,55,51,91,25,21,21,56,30,10,52,64,15,29,52,44,42,56,75,59,24,90,64,81,51,71,51,37,52,50,35,53,57,45,36,27,49,70,31,87,30,63,40,51,55,40,65,50,78,60,49,68,46,63,51,37,46,60,26,61,43,71,69,37,44,89,76,65,33,66,67,61,43,46,56,53,45,53,54,50,52,51,45,23,63,75,59,70,47,34,29,16,41,32,85,86,46,63,28,36,34,39,26,19,32,39,47,45,34,29,47,56,64,77,40,87,71,72,62,61,48,42,47,74,66,22,60,49,94,61,40,47,30,45,44,87,83,64,92,74,79,42,55,52,34,31,28,34,39,38,42,38,48,66,72,38,96,66,37,78,85,43,47,72,57,45,46,37,29,51,51,39,53,43,50,53,55,27,68,35,60,51,76,56,75,40,56,59,31,74,48,41,33,55,48,46,21,43,45,33,49,32,39,52,54,49,48,55,48,41,76,75,29,68,68,56,32,70,72,51,37,71,66,48,56,42,47,45,52,47,51,38,50,51,49,51,51,49,55,66,70,61,48,42,96,75,25,24,38,87,81,34,60,57,44,22,17,28,45,32,44,24,42,58,50,47,55,41,35,52,91,36,62,92,46,44,68,58,44,54,52,48,30,48,34,23,39,56,32,55,75,72,58,74,96,60,92,65,62,43,36,36,47,36,76,44,62,38,64,57,66,69,42,41,49,35,42,40,50,53,25,42,50,53,53,72,67,52,89,72,68,50,92,52,64,84,84,90,67,81,76,86,70,52,73,67,49,54,51,49,53,58,50,47,46,68,37,84,91,35,47,85,54,57,66,66,60,53,53,51,24,47,51,57,18,56,54,46,41,66,63,56,28,72,72,39,81,71,44,66,72,50,66,64,67,60,51,51,48,48,31,26,53,56,39,39,52,38,63,72,69,68,58,40,68,18,53,51,56,54,50,51,50,39,52,52,50,52,55,52,54,50,55,50,52,65,73,42,76,86,59,82,90,70,80,83,52,74,68,59,56,52,52,58,51,58,62,56,59,76,77,59,91,85,85,87,87,89,87,88,86,88,90,87,85,90,77,90,78,79,71,63,67,60,54,55,53,52,52,54,52,48,55,54,50,59,67,68,72,53,76,81,89,123

Sequence (660 aa):
MKNIPSARPATQAEDGSWAYHPQSKTTGVLGTAAGLLALLKHLKEPFQIYDVSSNEIRKRIALATESLKIQLHNWDDAQSTNHIGVEIITPSLLAYLEQEDANLRFQFPAQAAIQKMYDAKMSLFKPEYLYEQKVSTAAHSLEAFIGRIDFDRVSGHVWNGSMMASPSSTAVYLMYASVWDDEAEGFLRHVVKAGSGHGDGGVPGTFPTSYFEYSWSGFSVEDLGPKEIGVIADHLEAGFKQEGGIIGFAPRAPDADDTAKGLMALNLMGRHISPDQMIKTFEGRNHFTTFGSERDPSLTSNCHVLLALLRQQNVSQYYPQIIKTANFICEYWWTSQGRIRDKWHLSYMYPTMLMVEAFGELLHHLEGNSALLETASQKLLWRARICLFQACLRTLLDQDEDGSWEGLPEQTSYAILALAEAQKCSLFNEVAVQLQTAIYRGARFLETHKVGPGEQGWTSKAAYRVEFVAEAYELAALNLAALGSKATGAGVSVAKSLTGPEFEAYIAALKRAPLFSEMPEWKLRASLFESNLFVPMLRDQNDEFKTADDKYLDMIAFTWVSLNNRSNSCLSTARLYAMMLTSLQSAQAEDISQAGAAPAVPDASELCRLMEAGSKQTPHNNKSLTADLNGSGLPDINGKFETSIGRFIVHVLNLVPAVA

Nearest PDB structures (foldseek):
  3s9v-assembly4_D  TM=4.302E-01  e=7.513E-09  Abies grandis
  3s9v-assembly3_C  TM=4.334E-01  e=1.804E-08  Abies grandis
  7wat-assembly1_B  TM=4.374E-01  e=3.517E-08  Selaginella moellendorffii
  3p5p-assembly1_A  TM=4.219E-01  e=2.028E-07  Taxus brevifolia
  7y47-assembly1_B  TM=3.988E-01  e=7.452E-08  Selaginella moellendorffii

Organism: Pyricularia oryzae (NCBI:txid318829)

Secondary structure (DSSP, 8-state):
---PPP---TT--TTS-SS-BTTBHHHHHHHHHHHHHHHHHHHH--TT--SS-HHHHHHHHHHHHHHHHHHHHT---TTTS--TTHHHHHHHHHHHHHHH-TT-----TTHHHHHHHHHHHHHH--HHHHHSSS--GGGGGGGGGTTTS-GGGGGGGEETTEETTBHHHHHHHHHH-SS--HHHHHHHHHHHHHSTTTTSS---SS---HHHHHHHS---HHHH-HHHHHHHHHHHHHHHHHTTS--BSSTT-B-HHHHHHHHHHHHHTT----THHHHHHHB-SSSB-SSTT-SS--HHHHHHHHHHHHTSTTGGGGHHHHHHHHHHHHHHHHH--SS--BTTBS-SHHHHHHHHHHHHHHHHHHHH-HHHHHHH-HHHHHHHHHHHHHHHHHHHHT--TTSSSTT-HHHHHHHHHHHHHHTTSGGGGGGHHHHHHHHHHHHHHHHH----TT---EESSSEE--HHHHHHHHHHHHHHHHH-----------S----SHHHHHHHHHHTTSTTTTTS-HHHHHHHHHHHHHHHHHHHTT-TTGGGS-HHHHHHHHHHHHHHHHHTT----HHHHHHHHHHHHHHHHHHHHHTTTS------HHHHHHHHHHHHTTS------------------SHHHHHHHHHHHHHHHHHHS----

Foldseek 3Di:
DDDLDDQPPPQQDPQLWHFDFPLALLQGLLRLLVVLLVLLVCLVPVPPPCPDPSVVSVVSNVSSLVSNQVSQQVHDCLVPLQFACSLQSNVQSQVSVCVSPVPDDHDYDCVVVSPVSNCVVVVPDDLVVLLDLAQDPCLLPLVSQVVNHQLQSNPSCQDQLDSQQALVSLVVSCVRHPDHDVSVVVVNVCQCCPNPVNSSRDGDRGPDQLLVLLLLLLDACVQQHLPLLVLSLVVLVVQCVVVVRFHDSDRSPGFLQSRLSSQVSNVRHVHHGDCVVSCVQFPDDQAGARHPDDDDRFLNSLLSNLVSLLPDPCSVVCLVRNLSSLVVNLVQQQPDFAQRDGNFWSASLSSLLSLLLSLLSVLLCCVVDVVSPVVNDPVSNLSSLLSNLCSLLLLLLQQDPQLARVLALLSLLSSLSSLLSSLLEPLCVLPNVSSLVSLLSSLVSLVPDDHDRNNQTGHHSHRHDDPSSSLSSSLVSNVSNVVDDDHPPRYDDDFPPCDDPVNVVVLVLQCPQPLCVPPPSSLLVSLLSSLRSCLVVLCVPDPVSVPDDSVLSSLLSSLLSSVCSSQVRRGRNNVSSVSSNVVVVVVVVVVVVVVVDDDDDDDVVNSSVVSVVVVVPDDDDDDDDDDDDDDDDDDDPPPVSVVSSVVVSVVSVPPDPPDD

Mean predicted aligned error: 9.63 Å